Protein 6ZDX (pdb70)

InterPro domains:
  IPR006373 Variant surface antigen Rifin [PF02009] (31-317)
  IPR006373 Variant surface antigen Rifin [TIGR01477] (1-317)

GO terms:
  GO:0020002 host cell plasma membrane (C, IDA)
  GO:0020033 antigenic variation (P, TAS)

Nearest PDB structures (foldseek):
  6zdx-assembly1_B  TM=1.003E+00  e=4.267E-83  Homo sapiens
  6grs-assembly1_B  TM=8.321E-01  e=5.655E-40  Mus musculus
  6grt-assembly2_B  TM=8.088E-01  e=9.990E-40  Mus musculus
  7kfk-assembly2_B  TM=8.954E-01  e=3.368E-30  Homo sapiens
  4lla-assembly3_C  TM=9.455E-01  e=3.281E-27  Homo sapiens

Secondary structure (DSSP, 8-state):
--SHHHHHHHHHHHHHHHHTSTTHHHHHGGGGGGG--HHHHHSTTHHHHHHHHHHHHHTTSGGGTTSHHHHTB-TTS--HHHHHHHHHHHHHHHHHH---/-PPP-EEEEES-SEEETT--EEEEEE-SS--S--EEEESSS--GGGGGS-HHHHTTTEEEESS--TTT-EEEEEE---SSS--PPPPPPEEEEEE-SB---EEEEES-SEEETT--EEEEEE-SS--SEEEEEEE-SSSPPEEEEESTT-GGGTEEEEEE----TTS--EEEEEEE-TTSTTBB-PPPPPEE-EEE------EEEEES-SEE-TT--EEEEEEESS---EEEEEETT-SS-EEE-PPPPSSS-EEEEEEE-S--GGG-EEEEEEEE-SS--SBPPPPPPEEEEESS-SS---EEEESS-SEE-TT-EEEEEEEESS--SEEEEEESS--SPPEEEE-EEETTEEEEEEEEEE--SSS-EEEEEEEEBTTBTTB--PPPPPEEEEE-

Sequence (496 aa):
HMNYETINAFIAKTIEELEGIPGITKLFGAKISQFVTPAVFRKPMSLVETILSEKKKLCLCAANKNELLCRGMNPNVPETLPKKIEVAVNEVLSSVNDTWHLPKPTLWAEPGSVITQGSPVTLRCQGGQETQEYRLYREKKTALWITRIPQELVKKGQFPIPSITWEHAGRYRCYYGSDTAGRSESSDPLELVVTGAYIKPTLSAQPSPVVNSGGNVILQCDSQVAFDGFSLCKEGEDEHPQCLNSQPHARGSSRAIFSVGPVSPSRRWWYRCYAYDSNSPYEWSLPSDLLELLVLGVSKKPSLSVQPGPIVAPEETLTLQCGSDAGYNRFVLYKDGERDFLQLAGAQPQAGLSQANFTLGPVSRSYGGQYRCYGAHNLSSEWSAPSDPLDILIAGQFYDRVSLSVQPGPTVASGENVTLLCQSQGWMQTFLLTKEGAADDPWRLRSTYQSQKYQAEFPMGPVTSAHAGTYRCYGSQSSKPYLLTHPSDPLELVVS

Radius of gyration: 33.23 Å; Cα contacts (8 Å, |Δi|>4): 1158; chains: 2; bounding box: 104×55×71 Å

Solvent-accessible surface area: 26008 Å² total; per-residue (Å²): 167,105,52,174,117,13,40,69,32,0,29,49,83,0,32,117,54,0,72,27,11,8,8,0,66,148,10,6,31,95,122,2,53,130,46,6,53,74,66,15,20,187,157,22,80,34,0,28,107,52,0,23,58,31,27,114,121,25,27,133,70,82,96,25,120,71,42,13,10,35,104,0,43,11,111,144,40,126,83,29,3,41,86,17,0,69,20,3,0,71,63,7,28,63,55,7,88,98,79,284,229,60,89,88,4,80,20,82,13,86,109,15,41,36,14,70,62,40,39,89,2,31,0,47,0,65,4,47,190,137,58,120,80,7,135,9,78,35,50,207,94,112,8,120,15,23,95,176,17,59,129,130,38,31,101,114,0,43,2,39,2,114,57,0,50,54,54,26,11,4,83,0,57,0,48,27,19,53,140,137,36,61,121,2,113,25,0,96,53,16,76,0,6,3,1,4,5,3,43,105,3,78,0,21,9,69,125,27,2,29,10,103,52,55,24,82,9,60,0,31,0,34,14,117,1,56,4,64,0,0,0,12,2,55,46,17,160,135,102,144,64,113,46,120,77,15,118,80,151,17,168,74,54,34,89,0,62,14,73,14,28,104,1,41,36,97,60,84,23,56,10,57,0,16,0,14,22,62,71,23,57,53,7,16,0,58,30,0,74,75,0,38,6,1,5,14,14,150,45,124,100,4,77,20,46,11,98,92,15,34,28,1,30,56,135,72,75,2,27,1,27,1,15,12,80,30,17,1,34,45,0,0,6,9,38,65,75,86,66,85,33,61,80,5,96,24,47,138,51,148,87,22,101,6,96,2,81,65,89,56,33,84,0,45,125,85,39,11,5,40,15,55,0,8,0,1,68,118,176,46,29,76,12,0,30,46,2,92,62,25,54,0,12,0,5,21,20,22,210,30,173,13,61,18,38,20,144,71,13,74,91,14,53,68,46,87,112,1,33,0,39,0,31,5,125,20,119,0,70,19,0,4,9,31,58,105,76,38,123,110,118,32,100,106,48,208,28,68,133,105,75,140,64,52,14,3,102,0,81,34,17,87,4,76,86,81,56,22,20,18,10,63,0,16,0,2,29,65,101,70,70,65,18,0,0,80,52,2,125,73,25,109,3,88,33,107

Foldseek 3Di:
DDDDVLLVLLLVLLLVLQCVPPQCCVQCPPVSSVLGDSVCVVVVLVSLVVVVVVSVVSLVPPVCVVTCLNPVDDPPDPDCSSVSSVVSSVVSCVVSVVVD/DFDAKAWAKVPHQEEEFFAKMKIFIDGPPAFLWKDKAFPPDGQCLQVVDDSVQRRRRIRMDNGDDLSPFGKMWMWTADDVGGIHDIHDIRGRAYEAPADAWAKFWPPHLEEEQQDKIKIKTFAPDFFLKKKKWWDADVDDIDIDIDSDCQPPSGMHIDIGGRHHQPGWTKMWMWGHHPVRVRYTHHIHPIATGQYADAADAWAWAKPPHLEDAAFDKMKIKTWDLCLFQWKWKDFGPDRDIDTFHKDGADNSIIMTMDIDDRDDLVVFTKMWMWTDHPVTSHIHDTHDIRTRAYEAPDPKAKAKDKDVHQEEAFFDKIKIKMWTLDDFQWKWKDFRDDRDDTDIDGWDCPPNIIMDIDIPGTDDVVNWGWMWMWGHHVVSPRYTRHTHPIRTHHYD

Structure (mmCIF, N/CA/C/O backbone):
data_6ZDX
#
_entry.id   6ZDX
#
_cell.length_a   134.507
_cell.length_b   134.507
_cell.length_c   277.468
_cell.angle_alpha   90.000
_cell.angle_beta   90.000
_cell.angle_gamma   120.000
#
_symmetry.space_group_name_H-M   'P 61 2 2'
#
loop_
_entity.id
_entity.type
_entity.pdbx_description
1 polymer Rifin
2 polymer 'Leukocyte immunoglobulin-like receptor subfamily B member 1'
3 branched 2-acetamido-2-deoxy-beta-D-glucopyranose-(1-4)-2-acetamido-2-deoxy-beta-D-glucopyranose
4 non-polymer 2-acetamido-2-deoxy-beta-D-glucopyranose
#
loop_
_atom_site.group_PDB
_atom_site.id
_atom_site.type_symbol
_atom_site.label_atom_id
_atom_site.label_alt_id
_atom_site.label_comp_id
_atom_site.label_asym_id
_atom_site.label_entity_id
_atom_site.label_seq_id
_atom_site.pdbx_PDB_ins_code
_atom_site.Cartn_x
_atom_site.Cartn_y
_atom_site.Cartn_z
_atom_site.occupancy
_atom_site.B_iso_or_equiv
_atom_site.auth_seq_id
_atom_site.auth_comp_id
_atom_site.auth_asym_id
_atom_site.auth_atom_id
_atom_site.pdbx_PDB_model_num
ATOM 1 N N . HIS A 1 19 ? -29.127 -52.108 -19.016 1.00 176.34 163 HIS A N 1
ATOM 2 C CA . HIS A 1 19 ? -29.936 -53.255 -18.593 1.00 175.82 163 HIS A CA 1
ATOM 3 C C . HIS A 1 19 ? -29.046 -54.359 -17.973 1.00 171.47 163 HIS A C 1
ATOM 4 O O . HIS A 1 19 ? -27.897 -54.527 -18.384 1.00 168.32 163 HIS A O 1
ATOM 11 N N . MET A 1 20 ? -29.585 -55.092 -16.978 1.00 164.53 164 MET A N 1
ATOM 12 C CA . MET A 1 20 ? -28.886 -56.151 -16.245 1.00 159.71 164 MET A CA 1
ATOM 13 C C . MET A 1 20 ? -29.086 -57.566 -16.860 1.00 150.62 164 MET A C 1
ATOM 14 O O . MET A 1 20 ? -29.906 -58.365 -16.391 1.00 151.28 164 MET A O 1
ATOM 19 N N . ASN A 1 21 ? -28.299 -57.862 -17.912 1.00 135.41 165 ASN A N 1
ATOM 20 C CA . ASN A 1 21 ? -28.310 -59.142 -18.627 1.00 128.93 165 ASN A CA 1
ATOM 21 C C . ASN A 1 21 ? -26.910 -59.815 -18.671 1.00 119.79 165 ASN A C 1
ATOM 22 O O . ASN A 1 21 ? -25.939 -59.242 -18.178 1.00 119.81 165 ASN A O 1
ATOM 27 N N . TYR A 1 22 ? -26.799 -61.001 -19.284 1.00 105.63 166 TYR A N 1
ATOM 28 C CA . TYR A 1 22 ? -25.554 -61.762 -19.351 1.00 99.55 166 TYR A CA 1
ATOM 29 C C . TYR A 1 22 ? -24.346 -61.041 -19.991 1.00 101.09 166 TYR A C 1
ATOM 30 O O . TYR A 1 22 ? -23.270 -61.109 -19.402 1.00 98.89 166 TYR A O 1
ATOM 39 N N . GLU A 1 23 ? -24.485 -60.437 -21.212 1.00 97.77 167 GLU A N 1
ATOM 40 C CA . GLU A 1 23 ? -23.359 -59.768 -21.895 1.00 96.28 167 GLU A CA 1
ATOM 41 C C . GLU A 1 23 ? -22.874 -58.662 -21.024 1.00 101.19 167 GLU A C 1
ATOM 42 O O . GLU A 1 23 ? -21.664 -58.546 -20.837 1.00 99.61 167 GLU A O 1
ATOM 48 N N . THR A 1 24 ? -23.816 -57.811 -20.525 1.00 99.92 168 THR A N 1
ATOM 49 C CA . THR A 1 24 ? -23.437 -56.611 -19.777 1.00 100.33 168 THR A CA 1
ATOM 50 C C . THR A 1 24 ? -22.908 -56.924 -18.407 1.00 101.74 168 THR A C 1
ATOM 51 O O . THR A 1 24 ? -21.899 -56.324 -18.069 1.00 101.88 168 THR A O 1
ATOM 55 N N . ILE A 1 25 ? -23.508 -57.843 -17.658 1.00 96.12 169 ILE A N 1
ATOM 56 C CA . ILE A 1 25 ? -22.984 -58.183 -16.338 1.00 94.54 169 ILE A CA 1
ATOM 57 C C . ILE A 1 25 ? -21.548 -58.704 -16.456 1.00 95.61 169 ILE A C 1
ATOM 58 O O . ILE A 1 25 ? -20.670 -58.326 -15.681 1.00 95.07 169 ILE A O 1
ATOM 63 N N . ASN A 1 26 ? -21.326 -59.574 -17.438 1.00 88.88 170 ASN A N 1
ATOM 64 C CA . ASN A 1 26 ? -20.035 -60.169 -17.708 1.00 86.20 170 ASN A CA 1
ATOM 65 C C . ASN A 1 26 ? -19.024 -59.200 -18.215 1.00 88.71 170 ASN A C 1
ATOM 66 O O . ASN A 1 26 ? -17.878 -59.238 -17.753 1.00 87.95 170 ASN A O 1
ATOM 71 N N . ALA A 1 27 ? -19.438 -58.329 -19.160 1.00 85.03 171 ALA A N 1
ATOM 72 C CA . ALA A 1 27 ? -18.561 -57.322 -19.737 1.00 84.47 171 ALA A CA 1
ATOM 73 C C . ALA A 1 27 ? -18.157 -56.340 -18.657 1.00 89.81 171 ALA A C 1
ATOM 74 O O . ALA A 1 27 ? -16.986 -55.997 -18.584 1.00 90.16 171 ALA A O 1
ATOM 76 N N . PHE A 1 28 ? -19.097 -55.953 -17.765 1.00 85.96 172 PHE A N 1
ATOM 77 C CA . PHE A 1 28 ? -18.797 -55.054 -16.667 1.00 85.00 172 PHE A CA 1
ATOM 78 C C . PHE A 1 28 ? -17.746 -55.666 -15.768 1.00 86.17 172 PHE A C 1
ATOM 79 O O . PHE A 1 28 ? -16.788 -54.976 -15.441 1.00 84.96 172 PHE A O 1
ATOM 87 N N . ILE A 1 29 ? -17.915 -56.952 -15.364 1.00 82.50 173 ILE A N 1
ATOM 88 C CA . ILE A 1 29 ? -16.985 -57.615 -14.433 1.00 80.90 173 ILE A CA 1
ATOM 89 C C . ILE A 1 29 ? -15.552 -57.708 -14.975 1.00 84.13 173 ILE A C 1
ATOM 90 O O . ILE A 1 29 ? -14.639 -57.311 -14.254 1.00 84.79 173 ILE A O 1
ATOM 95 N N . ALA A 1 30 ? -15.347 -58.195 -16.218 1.00 79.47 174 ALA A N 1
ATOM 96 C CA . ALA A 1 30 ? -14.004 -58.324 -16.800 1.00 78.50 174 ALA A CA 1
ATOM 97 C C . ALA A 1 30 ? -13.333 -56.972 -17.029 1.00 84.47 174 ALA A C 1
ATOM 98 O O . ALA A 1 30 ? -12.189 -56.779 -16.618 1.00 84.95 174 ALA A O 1
ATOM 100 N N . LYS A 1 31 ? -14.062 -56.029 -17.654 1.00 80.69 175 LYS A N 1
ATOM 101 C CA . LYS A 1 31 ? -13.571 -54.697 -17.924 1.00 79.83 175 LYS A CA 1
ATOM 102 C C . LYS A 1 31 ? -13.194 -54.017 -16.631 1.00 84.93 175 LYS A C 1
ATOM 103 O O . LYS A 1 31 ? -12.146 -53.379 -16.613 1.00 87.09 175 LYS A O 1
ATOM 109 N N . THR A 1 32 ? -13.972 -54.205 -15.530 1.00 80.15 176 THR A N 1
ATOM 110 C CA . THR A 1 32 ? -13.617 -53.607 -14.233 1.00 80.26 176 THR A CA 1
ATOM 111 C C . THR A 1 32 ? -12.322 -54.204 -13.682 1.00 84.95 176 THR A C 1
ATOM 112 O O . THR A 1 32 ? -11.440 -53.442 -13.289 1.00 85.30 176 THR A O 1
ATOM 116 N N . ILE A 1 33 ? -12.193 -55.558 -13.685 1.00 80.22 177 ILE A N 1
ATOM 117 C CA . ILE A 1 33 ? -10.987 -56.250 -13.229 1.00 78.28 177 ILE A CA 1
ATOM 118 C C . ILE A 1 33 ? -9.784 -55.751 -14.054 1.00 83.34 177 ILE A C 1
ATOM 119 O O . ILE A 1 33 ? -8.735 -55.408 -13.503 1.00 83.82 177 ILE A O 1
ATOM 124 N N . GLU A 1 34 ? -9.964 -55.678 -15.370 1.00 79.72 178 GLU A N 1
ATOM 125 C CA . GLU A 1 34 ? -8.926 -55.229 -16.282 1.00 79.77 178 GLU A CA 1
ATOM 126 C C . GLU A 1 34 ? -8.483 -53.800 -15.967 1.00 84.43 178 GLU A C 1
ATOM 127 O O . GLU A 1 34 ? -7.285 -53.514 -15.953 1.00 83.21 178 GLU A O 1
ATOM 133 N N . GLU A 1 35 ? -9.462 -52.947 -15.636 1.00 82.35 179 GLU A N 1
ATOM 134 C CA . GLU A 1 35 ? -9.267 -51.550 -15.305 1.00 83.30 179 GLU A CA 1
ATOM 135 C C . GLU A 1 35 ? -8.546 -51.405 -13.966 1.00 89.46 179 GLU A C 1
ATOM 136 O O . GLU A 1 35 ? -7.624 -50.589 -13.856 1.00 91.29 179 GLU A O 1
ATOM 142 N N . LEU A 1 36 ? -8.920 -52.236 -12.976 1.00 84.73 180 LEU A N 1
ATOM 143 C CA . LEU A 1 36 ? -8.284 -52.260 -11.659 1.00 83.03 180 LEU A CA 1
ATOM 144 C C . LEU A 1 36 ? -6.841 -52.721 -11.793 1.00 87.26 180 LEU A C 1
ATOM 145 O O . LEU A 1 36 ? -5.973 -52.065 -11.234 1.00 87.05 180 LEU A O 1
ATOM 150 N N . GLU A 1 37 ? -6.571 -53.806 -12.585 1.00 83.53 181 GLU A N 1
ATOM 151 C CA . GLU A 1 37 ? -5.206 -54.314 -12.832 1.00 82.81 181 GLU A CA 1
ATOM 152 C C . GLU A 1 37 ? -4.380 -53.278 -13.626 1.00 90.62 181 GLU A C 1
ATOM 153 O O . GLU A 1 37 ? -3.151 -53.366 -13.672 1.00 93.85 181 GLU A O 1
ATOM 159 N N . GLY A 1 38 ? -5.066 -52.292 -14.200 1.00 85.24 182 GLY A N 1
ATOM 160 C CA . GLY A 1 38 ? -4.457 -51.210 -14.952 1.00 85.31 182 GLY A CA 1
ATOM 161 C C . GLY A 1 38 ? -3.996 -50.046 -14.101 1.00 89.71 182 GLY A C 1
ATOM 162 O O . GLY A 1 38 ? -3.220 -49.215 -14.584 1.00 91.43 182 GLY A O 1
ATOM 163 N N . ILE A 1 39 ? -4.501 -49.950 -12.842 1.00 84.09 183 ILE A N 1
ATOM 164 C CA . ILE A 1 39 ? -4.145 -48.904 -11.862 1.00 82.18 183 ILE A CA 1
ATOM 165 C C . ILE A 1 39 ? -2.766 -49.265 -11.309 1.00 87.85 183 ILE A C 1
ATOM 166 O O . ILE A 1 39 ? -2.608 -50.325 -10.686 1.00 88.22 183 ILE A O 1
ATOM 171 N N . PRO A 1 40 ? -1.743 -48.423 -11.552 1.00 86.09 184 PRO A N 1
ATOM 172 C CA . PRO A 1 40 ? -0.391 -48.751 -11.063 1.00 86.24 184 PRO A CA 1
ATOM 173 C C . PRO A 1 40 ? -0.371 -49.088 -9.586 1.00 90.30 184 PRO A C 1
ATOM 174 O O . PRO A 1 40 ? -0.946 -48.335 -8.783 1.00 89.64 184 PRO A O 1
ATOM 178 N N . GLY A 1 41 ? 0.221 -50.253 -9.278 1.00 87.49 185 GLY A N 1
ATOM 179 C CA . GLY A 1 41 ? 0.370 -50.770 -7.925 1.00 87.77 185 GLY A CA 1
ATOM 180 C C . GLY A 1 41 ? -0.479 -51.963 -7.525 1.00 92.20 185 GLY A C 1
ATOM 181 O O . GLY A 1 41 ? 0.006 -52.825 -6.787 1.00 93.49 185 GLY A O 1
ATOM 182 N N . ILE A 1 42 ? -1.770 -51.987 -7.951 1.00 87.45 186 ILE A N 1
ATOM 183 C CA . ILE A 1 42 ? -2.782 -53.022 -7.676 1.00 86.39 186 ILE A CA 1
ATOM 184 C C . ILE A 1 42 ? -2.271 -54.452 -7.919 1.00 92.04 186 ILE A C 1
ATOM 185 O O . ILE A 1 42 ? -2.221 -55.204 -6.964 1.00 93.99 186 ILE A O 1
ATOM 190 N N . THR A 1 43 ? -1.859 -54.814 -9.140 1.00 88.53 187 THR A N 1
ATOM 191 C CA . THR A 1 43 ? -1.341 -56.155 -9.442 1.00 89.74 187 THR A CA 1
ATOM 192 C C . THR A 1 43 ? -0.206 -56.621 -8.493 1.00 96.53 187 THR A C 1
ATOM 193 O O . THR A 1 43 ? -0.193 -57.791 -8.099 1.00 97.43 187 THR A O 1
ATOM 197 N N . LYS A 1 44 ? 0.752 -55.735 -8.157 1.00 93.71 188 LYS A N 1
ATOM 198 C CA . LYS A 1 44 ? 1.827 -56.155 -7.264 1.00 95.29 188 LYS A CA 1
ATOM 199 C C . LYS A 1 44 ? 1.321 -56.405 -5.843 1.00 101.97 188 LYS A C 1
ATOM 200 O O . LYS A 1 44 ? 1.615 -57.463 -5.282 1.00 104.05 188 LYS A O 1
ATOM 206 N N . LEU A 1 45 ? 0.493 -55.490 -5.308 1.00 97.69 189 LEU A N 1
ATOM 207 C CA . LEU A 1 45 ? -0.071 -55.581 -3.963 1.00 99.01 189 LEU A CA 1
ATOM 208 C C . LEU A 1 45 ? -1.148 -56.636 -3.805 1.00 108.17 189 LEU A C 1
ATOM 209 O O . LEU A 1 45 ? -1.072 -57.426 -2.862 1.00 112.78 189 LEU A O 1
ATOM 214 N N . PHE A 1 46 ? -2.188 -56.603 -4.673 1.00 102.30 190 PHE A N 1
ATOM 215 C CA . PHE A 1 46 ? -3.368 -57.475 -4.611 1.00 101.61 190 PHE A CA 1
ATOM 216 C C . PHE A 1 46 ? -3.200 -58.841 -5.222 1.00 103.00 190 PHE A C 1
ATOM 217 O O . PHE A 1 46 ? -3.924 -59.750 -4.852 1.00 105.77 190 PHE A O 1
ATOM 225 N N . GLY A 1 47 ? -2.296 -58.990 -6.159 1.00 95.83 191 GLY A N 1
ATOM 226 C CA . GLY A 1 47 ? -2.106 -60.265 -6.826 1.00 95.87 191 GLY A CA 1
ATOM 227 C C . GLY A 1 47 ? -3.351 -60.759 -7.538 1.00 99.07 191 GLY A C 1
ATOM 228 O O . GLY A 1 47 ? -4.159 -59.973 -8.049 1.00 96.75 191 GLY A O 1
ATOM 229 N N . ALA A 1 48 ? -3.519 -62.077 -7.528 1.00 97.63 192 ALA A N 1
ATOM 230 C CA . ALA A 1 48 ? -4.609 -62.813 -8.155 1.00 97.11 192 ALA A CA 1
ATOM 231 C C . ALA A 1 48 ? -5.926 -62.605 -7.446 1.00 102.93 192 ALA A C 1
ATOM 232 O O . ALA A 1 48 ? -6.970 -62.895 -8.030 1.00 104.20 192 ALA A O 1
ATOM 234 N N . LYS A 1 49 ? -5.887 -62.120 -6.185 1.00 99.70 193 LYS A N 1
ATOM 235 C CA . LYS A 1 49 ? -7.066 -61.889 -5.347 1.00 99.45 193 LYS A CA 1
ATOM 236 C C . LYS A 1 49 ? -7.927 -60.738 -5.842 1.00 100.31 193 LYS A C 1
ATOM 237 O O . LYS A 1 49 ? -9.045 -60.606 -5.365 1.00 102.33 193 LYS A O 1
ATOM 243 N N . ILE A 1 50 ? -7.429 -59.894 -6.762 1.00 92.68 194 ILE A N 1
ATOM 244 C CA . ILE A 1 50 ? -8.185 -58.730 -7.246 1.00 90.24 194 ILE A CA 1
ATOM 245 C C . ILE A 1 50 ? -9.554 -59.151 -7.856 1.00 95.37 194 ILE A C 1
ATOM 246 O O . ILE A 1 50 ? -10.571 -58.564 -7.481 1.00 95.90 194 ILE A O 1
ATOM 251 N N . SER A 1 51 ? -9.589 -60.226 -8.681 1.00 91.79 195 SER A N 1
ATOM 252 C CA . SER A 1 51 ? -10.785 -60.807 -9.299 1.00 91.00 195 SER A CA 1
ATOM 253 C C . SER A 1 51 ? -11.904 -60.947 -8.286 1.00 100.51 195 SER A C 1
ATOM 254 O O . SER A 1 51 ? -13.052 -60.692 -8.635 1.00 103.52 195 SER A O 1
ATOM 257 N N . GLN A 1 52 ? -11.585 -61.350 -7.031 1.00 97.49 196 GLN A N 1
ATOM 258 C CA . GLN A 1 52 ? -12.561 -61.568 -5.949 1.00 99.14 196 GLN A CA 1
ATOM 259 C C . GLN A 1 52 ? -13.349 -60.313 -5.507 1.00 105.94 196 GLN A C 1
ATOM 260 O O . GLN A 1 52 ? -14.385 -60.432 -4.843 1.00 108.91 196 GLN A O 1
ATOM 266 N N . PHE A 1 53 ? -12.850 -59.125 -5.846 1.00 101.00 197 PHE A N 1
ATOM 267 C CA . PHE A 1 53 ? -13.487 -57.877 -5.465 1.00 101.95 197 PHE A CA 1
ATOM 268 C C . PHE A 1 53 ? -14.563 -57.457 -6.447 1.00 105.62 197 PHE A C 1
ATOM 269 O O . PHE A 1 53 ? -15.395 -56.630 -6.102 1.00 107.75 197 PHE A O 1
ATOM 277 N N . VAL A 1 54 ? -14.553 -58.010 -7.665 1.00 99.82 198 VAL A N 1
ATOM 278 C CA . VAL A 1 54 ? -15.540 -57.683 -8.699 1.00 99.03 198 VAL A CA 1
ATOM 279 C C . VAL A 1 54 ? -16.495 -58.883 -8.903 1.00 105.03 198 VAL A C 1
ATOM 280 O O . VAL A 1 54 ? -16.048 -59.995 -9.219 1.00 103.69 198 VAL A O 1
ATOM 284 N N . THR A 1 55 ? -17.801 -58.665 -8.648 1.00 103.75 199 THR A N 1
ATOM 285 C CA . THR A 1 55 ? -18.850 -59.694 -8.742 1.00 104.33 199 THR A CA 1
ATOM 286 C C . THR A 1 55 ? -20.154 -59.094 -9.283 1.00 111.22 199 THR A C 1
ATOM 287 O O . THR A 1 55 ? -20.266 -57.873 -9.276 1.00 111.94 199 THR A O 1
ATOM 291 N N . PRO A 1 56 ? -21.193 -59.891 -9.670 1.00 109.43 200 PRO A N 1
ATOM 292 C CA . PRO A 1 56 ? -22.457 -59.281 -10.122 1.00 111.72 200 PRO A CA 1
ATOM 293 C C . PRO A 1 56 ? -23.044 -58.346 -9.072 1.00 124.24 200 PRO A C 1
ATOM 294 O O . PRO A 1 56 ? -23.726 -57.385 -9.430 1.00 126.37 200 PRO A O 1
ATOM 298 N N . ALA A 1 57 ? -22.728 -58.596 -7.779 1.00 125.26 201 ALA A N 1
ATOM 299 C CA . ALA A 1 57 ? -23.138 -57.778 -6.630 1.00 129.97 201 ALA A CA 1
ATOM 300 C C . ALA A 1 57 ? -22.639 -56.324 -6.762 1.00 135.70 201 ALA A C 1
ATOM 301 O O . ALA A 1 57 ? -23.384 -55.399 -6.439 1.00 140.27 201 ALA A O 1
ATOM 303 N N . VAL A 1 58 ? -21.390 -56.136 -7.245 1.00 128.01 202 VAL A N 1
ATOM 304 C CA . VAL A 1 58 ? -20.748 -54.842 -7.466 1.00 127.31 202 VAL A CA 1
ATOM 305 C C . VAL A 1 58 ? -21.476 -54.080 -8.560 1.00 134.53 202 VAL A C 1
ATOM 306 O O . VAL A 1 58 ? -21.520 -52.870 -8.500 1.00 136.36 202 VAL A O 1
ATOM 310 N N . PHE A 1 59 ? -22.078 -54.767 -9.535 1.00 131.83 203 PHE A N 1
ATOM 311 C CA . PHE A 1 59 ? -22.822 -54.098 -10.603 1.00 132.72 203 PHE A CA 1
ATOM 312 C C . PHE A 1 59 ? -23.992 -53.288 -10.01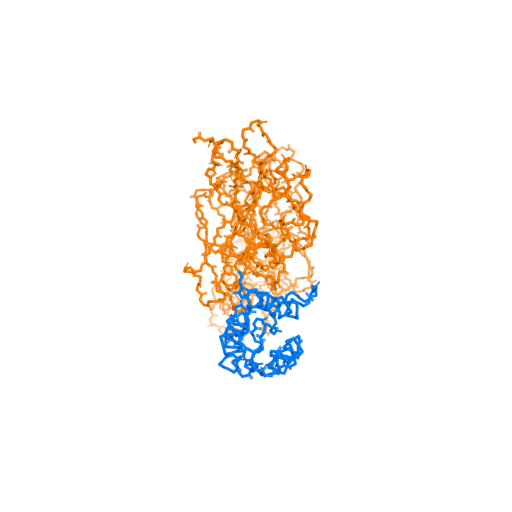8 1.00 142.32 203 PHE A C 1
ATOM 313 O O . PHE A 1 59 ? -24.228 -52.145 -10.431 1.00 142.62 203 PHE A O 1
ATOM 321 N N . ARG A 1 60 ? -24.661 -53.869 -8.997 1.00 142.70 204 ARG A N 1
ATOM 322 C CA . ARG A 1 60 ? -25.765 -53.272 -8.250 1.00 148.33 204 ARG A CA 1
ATOM 323 C C . ARG A 1 60 ? -25.329 -52.047 -7.419 1.00 155.47 204 ARG A C 1
ATOM 324 O O . ARG A 1 60 ? -26.134 -51.127 -7.271 1.00 160.99 204 ARG A O 1
ATOM 332 N N . LYS A 1 61 ? -24.093 -52.041 -6.849 1.00 147.97 205 LYS A N 1
ATOM 333 C CA . LYS A 1 61 ? -23.524 -50.927 -6.058 1.00 148.87 205 LYS A CA 1
ATOM 334 C C . LYS A 1 61 ? -22.055 -50.685 -6.512 1.00 146.41 205 LYS A C 1
ATOM 335 O O . LYS A 1 61 ? -21.131 -51.010 -5.776 1.00 144.00 205 LYS A O 1
ATOM 341 N N . PRO A 1 62 ? -21.811 -50.163 -7.741 1.00 140.07 206 PRO A N 1
ATOM 342 C CA . PRO A 1 62 ? -20.427 -50.079 -8.239 1.00 135.09 206 PRO A CA 1
ATOM 343 C C . PRO A 1 62 ? -19.477 -49.169 -7.487 1.00 138.48 206 PRO A C 1
ATOM 344 O O . PRO A 1 62 ? -18.320 -49.556 -7.332 1.00 135.53 206 PRO A O 1
ATOM 348 N N . MET A 1 63 ? -19.921 -48.018 -6.982 1.00 138.58 207 MET A N 1
ATOM 349 C CA . MET A 1 63 ? -18.977 -47.157 -6.265 1.00 139.26 207 MET A CA 1
ATOM 350 C C . MET A 1 63 ? -18.568 -47.726 -4.871 1.00 142.82 207 MET A C 1
ATOM 351 O O . MET A 1 63 ? -17.748 -47.121 -4.165 1.00 142.99 207 MET A O 1
ATOM 356 N N . SER A 1 64 ? -19.064 -48.937 -4.534 1.00 138.47 208 SER A N 1
ATOM 357 C CA . SER A 1 64 ? -18.717 -49.660 -3.307 1.00 138.68 208 SER A CA 1
ATOM 358 C C . SER A 1 64 ? -17.266 -50.164 -3.404 1.00 137.61 208 SER A C 1
ATOM 359 O O . SER A 1 64 ? -16.616 -50.334 -2.370 1.00 139.40 208 SER A O 1
ATOM 362 N N . LEU A 1 65 ? -16.783 -50.418 -4.654 1.00 126.89 209 LEU A N 1
ATOM 363 C CA . LEU A 1 65 ? -15.434 -50.877 -4.997 1.00 121.93 209 LEU A CA 1
ATOM 364 C C . LEU A 1 65 ? -14.338 -49.941 -4.470 1.00 125.91 209 LEU A C 1
ATOM 365 O O . LEU A 1 65 ? -13.243 -50.395 -4.117 1.00 122.89 209 LEU A O 1
ATOM 370 N N . VAL A 1 66 ? -14.642 -48.626 -4.468 1.00 124.99 210 VAL A N 1
ATOM 371 C CA . VAL A 1 66 ? -13.777 -47.558 -4.010 1.00 125.48 210 VAL A CA 1
ATOM 372 C C . VAL A 1 66 ? -13.397 -47.819 -2.550 1.00 137.24 210 VAL A C 1
ATOM 373 O O . VAL A 1 66 ? -12.207 -47.845 -2.241 1.00 136.09 210 VAL A O 1
ATOM 377 N N . GLU A 1 67 ? -14.388 -48.074 -1.668 1.00 141.04 211 GLU A N 1
ATOM 378 C CA . GLU A 1 67 ? -14.096 -48.310 -0.248 1.00 144.85 211 GLU A CA 1
ATOM 379 C C . GLU A 1 67 ? -13.607 -49.744 0.049 1.00 146.06 211 GLU A C 1
ATOM 380 O O . GLU A 1 67 ? -12.809 -49.924 0.971 1.00 147.17 211 GLU A O 1
ATOM 386 N N . THR A 1 68 ? -14.040 -50.743 -0.735 1.00 139.12 212 THR A N 1
ATOM 387 C CA . THR A 1 68 ? -13.633 -52.122 -0.461 1.00 137.54 212 THR A CA 1
ATOM 388 C C . THR A 1 68 ? -12.168 -52.371 -0.862 1.00 138.51 212 THR A C 1
ATOM 389 O O . THR A 1 68 ? -11.465 -53.034 -0.093 1.00 139.47 212 THR A O 1
ATOM 393 N N . ILE A 1 69 ? -11.690 -51.799 -2.003 1.00 131.04 213 ILE A N 1
ATOM 394 C CA . ILE A 1 69 ? -10.290 -51.942 -2.436 1.00 127.30 213 ILE A CA 1
ATOM 395 C C . ILE A 1 69 ? -9.370 -51.107 -1.525 1.00 134.62 213 ILE A C 1
ATOM 396 O O . ILE A 1 69 ? -8.288 -51.588 -1.152 1.00 134.17 213 ILE A O 1
ATOM 401 N N . LEU A 1 70 ? -9.816 -49.888 -1.132 1.00 133.41 214 LEU A N 1
ATOM 402 C CA . LEU A 1 70 ? -9.036 -49.011 -0.266 1.00 134.74 214 LEU A CA 1
ATOM 403 C C . LEU A 1 70 ? -8.779 -49.616 1.111 1.00 142.60 214 LEU A C 1
ATOM 404 O O . LEU A 1 70 ? -7.633 -49.623 1.558 1.00 141.54 214 LEU A O 1
ATOM 409 N N . SER A 1 71 ? -9.818 -50.179 1.758 1.00 143.80 215 SER A N 1
ATOM 410 C CA . SER A 1 71 ? -9.657 -50.812 3.069 1.00 147.49 215 SER A CA 1
ATOM 411 C C . SER A 1 71 ? -8.772 -52.073 2.993 1.00 149.97 215 SER A C 1
ATOM 412 O O . SER A 1 71 ? -8.063 -52.362 3.954 1.00 152.83 215 SER A O 1
ATOM 415 N N . GLU A 1 72 ? -8.755 -52.774 1.834 1.00 141.91 216 GLU A N 1
ATOM 416 C CA . GLU A 1 72 ? -7.899 -53.951 1.644 1.00 139.65 216 GLU A CA 1
ATOM 417 C C . GLU A 1 72 ? -6.440 -53.530 1.432 1.00 140.49 216 GLU A C 1
ATOM 418 O O . GLU A 1 72 ? -5.546 -54.140 2.031 1.00 141.18 216 GLU A O 1
ATOM 424 N N . LYS A 1 73 ? -6.206 -52.478 0.600 1.00 132.61 217 LYS A N 1
ATOM 425 C CA . LYS A 1 73 ? -4.885 -51.904 0.334 1.00 129.12 217 LYS A CA 1
ATOM 426 C C . LYS A 1 73 ? -4.263 -51.429 1.665 1.00 137.22 217 LYS A C 1
ATOM 427 O O . LYS A 1 73 ? -3.118 -51.780 1.959 1.00 137.52 217 LYS A O 1
ATOM 433 N N . LYS A 1 74 ? -5.036 -50.670 2.477 1.00 136.79 218 LYS A N 1
ATOM 434 C CA . LYS A 1 74 ? -4.593 -50.164 3.776 1.00 140.16 218 LYS A CA 1
ATOM 435 C C . LYS A 1 74 ? -4.124 -51.324 4.658 1.00 147.57 218 LYS A C 1
ATOM 436 O O . LYS A 1 74 ? -3.043 -51.246 5.249 1.00 148.76 218 LYS A O 1
ATOM 442 N N . LYS A 1 75 ? -4.907 -52.421 4.681 1.00 145.12 219 LYS A N 1
ATOM 443 C CA . LYS A 1 75 ? -4.627 -53.641 5.443 1.00 147.10 219 LYS A CA 1
ATOM 444 C C . LYS A 1 75 ? -3.366 -54.340 4.896 1.00 146.53 219 LYS A C 1
ATOM 445 O O . LYS A 1 75 ? -2.485 -54.690 5.683 1.00 147.62 219 LYS A O 1
ATOM 451 N N . LEU A 1 76 ? -3.272 -54.498 3.550 1.00 137.77 220 LEU A N 1
ATOM 452 C CA . LEU A 1 76 ? -2.149 -55.132 2.846 1.00 134.82 220 LEU A CA 1
ATOM 453 C C . LEU A 1 76 ? -0.814 -54.403 3.057 1.00 139.24 220 LEU A C 1
ATOM 454 O O . LEU A 1 76 ? 0.239 -55.043 3.131 1.00 139.53 220 LEU A O 1
ATOM 459 N N . CYS A 1 77 ? -0.867 -53.071 3.199 1.00 135.62 221 CYS A N 1
ATOM 460 C CA . CYS A 1 77 ? 0.321 -52.256 3.426 1.00 135.51 221 CYS A CA 1
ATOM 461 C C . CYS A 1 77 ? 0.934 -52.435 4.816 1.00 146.50 221 CYS A C 1
ATOM 462 O O . CYS A 1 77 ? 2.058 -51.982 5.037 1.00 146.08 221 CYS A O 1
ATOM 465 N N . LEU A 1 78 ? 0.221 -53.115 5.734 1.00 149.79 222 LEU A N 1
ATOM 466 C CA . LEU A 1 78 ? 0.731 -53.397 7.085 1.00 155.40 222 LEU A CA 1
ATOM 467 C C . LEU A 1 78 ? 1.645 -54.611 7.052 1.00 162.71 222 LEU A C 1
ATOM 468 O O . LEU A 1 78 ? 2.583 -54.668 7.840 1.00 163.95 222 LEU A O 1
ATOM 473 N N . CYS A 1 79 ? 1.384 -55.566 6.126 1.00 160.85 223 CYS A N 1
ATOM 474 C CA . CYS A 1 79 ? 2.170 -56.789 5.947 1.00 162.84 223 CYS A CA 1
ATOM 475 C C . CYS A 1 79 ? 3.604 -56.453 5.600 1.00 166.02 223 CYS A C 1
ATOM 476 O O . CYS A 1 79 ? 3.848 -55.734 4.624 1.00 163.58 223 CYS A O 1
ATOM 479 N N . ALA A 1 80 ? 4.548 -56.919 6.446 1.00 164.11 224 ALA A N 1
ATOM 480 C CA . ALA A 1 80 ? 5.991 -56.671 6.338 1.00 162.80 224 ALA A CA 1
ATOM 481 C C . ALA A 1 80 ? 6.555 -56.784 4.918 1.00 160.78 224 ALA A C 1
ATOM 482 O O . ALA A 1 80 ? 7.385 -55.952 4.532 1.00 159.37 224 ALA A O 1
ATOM 484 N N . ALA A 1 81 ? 6.087 -57.795 4.149 1.00 153.39 225 ALA A N 1
ATOM 485 C CA . ALA A 1 81 ? 6.510 -58.089 2.784 1.00 149.61 225 ALA A CA 1
ATOM 486 C C . ALA A 1 81 ? 6.158 -56.992 1.765 1.00 148.24 225 ALA A C 1
ATOM 487 O O . ALA A 1 81 ? 6.875 -56.838 0.772 1.00 146.56 225 ALA A O 1
ATOM 489 N N . ASN A 1 82 ? 5.081 -56.224 2.031 1.00 142.02 226 ASN A N 1
ATOM 490 C CA . ASN A 1 82 ? 4.549 -55.161 1.166 1.00 137.52 226 ASN A CA 1
ATOM 491 C C . ASN A 1 82 ? 5.016 -53.726 1.498 1.00 138.89 226 ASN A C 1
ATOM 492 O O . ASN A 1 82 ? 4.544 -52.767 0.901 1.00 136.11 226 ASN A O 1
ATOM 497 N N . LYS A 1 83 ? 5.942 -53.580 2.420 1.00 137.19 227 LYS A N 1
ATOM 498 C CA . LYS A 1 83 ? 6.392 -52.270 2.875 1.00 136.64 227 LYS A CA 1
ATOM 499 C C . LYS A 1 83 ? 7.255 -51.516 1.851 1.00 138.04 227 LYS A C 1
ATOM 500 O O . LYS A 1 83 ? 7.455 -50.313 2.007 1.00 137.55 227 LYS A O 1
ATOM 506 N N . ASN A 1 84 ? 7.735 -52.202 0.800 1.00 132.42 228 ASN A N 1
ATOM 507 C CA . ASN A 1 84 ? 8.540 -51.560 -0.246 1.00 129.61 228 ASN A CA 1
ATOM 508 C C . ASN A 1 84 ? 7.751 -51.539 -1.588 1.00 127.34 228 ASN A C 1
ATOM 509 O O . ASN A 1 84 ? 8.311 -51.314 -2.674 1.00 127.25 228 ASN A O 1
ATOM 514 N N . GLU A 1 85 ? 6.423 -51.742 -1.484 1.00 118.38 229 GLU A N 1
ATOM 515 C CA . GLU A 1 85 ? 5.503 -51.736 -2.619 1.00 113.57 229 GLU A CA 1
ATOM 516 C C . GLU A 1 85 ? 5.019 -50.322 -2.898 1.00 113.40 229 GLU A C 1
ATOM 517 O O . GLU A 1 85 ? 4.866 -49.539 -1.962 1.00 114.43 229 GLU A O 1
ATOM 523 N N . LEU A 1 86 ? 4.831 -49.984 -4.187 1.00 106.07 230 LEU A N 1
ATOM 524 C CA . LEU A 1 86 ? 4.443 -48.667 -4.700 1.00 103.46 230 LEU A CA 1
ATOM 525 C C . LEU A 1 86 ? 3.291 -48.016 -3.979 1.00 107.37 230 LEU A C 1
ATOM 526 O O . LEU A 1 86 ? 3.465 -46.921 -3.457 1.00 107.66 230 LEU A O 1
ATOM 531 N N . LEU A 1 87 ? 2.118 -48.668 -3.950 1.00 103.75 231 LEU A N 1
ATOM 532 C CA . LEU A 1 87 ? 0.938 -48.106 -3.311 1.00 104.93 231 LEU A CA 1
ATOM 533 C C . LEU A 1 87 ? 1.131 -47.854 -1.817 1.00 116.08 231 LEU A C 1
ATOM 534 O O . LEU A 1 87 ? 0.425 -47.022 -1.221 1.00 117.27 231 LEU A O 1
ATOM 539 N N . CYS A 1 88 ? 2.116 -48.540 -1.227 1.00 117.03 232 CYS A N 1
ATOM 540 C CA . CYS A 1 88 ? 2.400 -48.431 0.191 1.00 121.27 232 CYS A CA 1
ATOM 541 C C . CYS A 1 88 ? 3.341 -47.303 0.540 1.00 123.73 232 CYS A C 1
ATOM 542 O O . CYS A 1 88 ? 3.067 -46.638 1.529 1.00 126.06 232 CYS A O 1
ATOM 545 N N . ARG A 1 89 ? 4.421 -47.056 -0.229 1.00 117.15 233 ARG A N 1
ATOM 546 C CA . ARG A 1 89 ? 5.331 -45.962 0.140 1.00 116.60 233 ARG A CA 1
ATOM 547 C C . ARG A 1 89 ? 5.985 -45.219 -1.040 1.00 113.82 233 ARG A C 1
ATOM 548 O O . ARG A 1 89 ? 6.875 -44.375 -0.844 1.00 112.82 233 ARG A O 1
ATOM 556 N N . GLY A 1 90 ? 5.516 -45.516 -2.238 1.00 104.85 234 GLY A N 1
ATOM 557 C CA . GLY A 1 90 ? 6.031 -44.889 -3.442 1.00 100.96 234 GLY A CA 1
ATOM 558 C C . GLY A 1 90 ? 5.271 -43.648 -3.825 1.00 98.52 234 GLY A C 1
ATOM 559 O O . GLY A 1 90 ? 5.774 -42.854 -4.616 1.00 95.66 234 GLY A O 1
ATOM 560 N N . MET A 1 91 ? 4.069 -43.459 -3.270 1.00 95.03 235 MET A N 1
ATOM 561 C CA . MET A 1 91 ? 3.252 -42.299 -3.616 1.00 95.74 235 MET A CA 1
ATOM 562 C C . MET A 1 91 ? 3.781 -40.997 -3.020 1.00 107.55 235 MET A C 1
ATOM 563 O O . MET A 1 91 ? 4.395 -41.008 -1.937 1.00 109.14 235 MET A O 1
ATOM 568 N N . ASN A 1 92 ? 3.586 -39.867 -3.743 1.00 107.08 236 ASN A N 1
ATOM 569 C CA . ASN A 1 92 ? 3.993 -38.548 -3.241 1.00 108.96 236 ASN A CA 1
ATOM 570 C C . ASN A 1 92 ? 3.045 -38.226 -2.055 1.00 118.35 236 ASN A C 1
ATOM 571 O O . ASN A 1 92 ? 1.829 -38.161 -2.262 1.00 118.85 236 ASN A O 1
ATOM 576 N N . PRO A 1 93 ? 3.557 -38.149 -0.799 1.00 119.33 237 PRO A N 1
ATOM 577 C CA . PRO A 1 93 ? 2.660 -37.922 0.352 1.00 122.93 237 PRO A CA 1
ATOM 578 C C . PRO A 1 93 ? 1.905 -36.591 0.343 1.00 131.15 237 PRO A C 1
ATOM 579 O O . PRO A 1 93 ? 0.714 -36.563 0.686 1.00 133.75 237 PRO A O 1
ATOM 583 N N . ASN A 1 94 ? 2.588 -35.508 -0.097 1.00 126.91 238 ASN A N 1
ATOM 584 C CA . ASN A 1 94 ? 2.131 -34.114 -0.140 1.00 128.73 238 ASN A CA 1
ATOM 585 C C . ASN A 1 94 ? 1.074 -33.780 -1.221 1.00 132.06 238 ASN A C 1
ATOM 586 O O . ASN A 1 94 ? 0.841 -32.607 -1.503 1.00 133.61 238 ASN A O 1
ATOM 591 N N . VAL A 1 95 ? 0.426 -34.787 -1.804 1.00 127.34 239 VAL A N 1
ATOM 592 C CA . VAL A 1 95 ? -0.650 -34.630 -2.796 1.00 126.63 239 VAL A CA 1
ATOM 593 C C . VAL A 1 95 ? -1.783 -35.576 -2.427 1.00 135.46 239 VAL A C 1
ATOM 594 O O . VAL A 1 95 ? -1.529 -36.682 -1.927 1.00 133.88 239 VAL A O 1
ATOM 598 N N . PRO A 1 96 ? -3.041 -35.153 -2.625 1.00 137.37 240 PRO A N 1
ATOM 599 C CA . PRO A 1 96 ? -4.164 -36.048 -2.284 1.00 138.68 240 PRO A CA 1
ATOM 600 C C . PRO A 1 96 ? -4.109 -37.352 -3.095 1.00 135.44 240 PRO A C 1
ATOM 601 O O . PRO A 1 96 ? -3.794 -37.323 -4.293 1.00 131.03 240 PRO A O 1
ATOM 605 N N . GLU A 1 97 ? -4.362 -38.484 -2.397 1.00 130.51 241 GLU A N 1
ATOM 606 C CA . GLU A 1 97 ? -4.360 -39.880 -2.860 1.00 126.71 241 GLU A CA 1
ATOM 607 C C . GLU A 1 97 ? -5.138 -40.138 -4.161 1.00 126.57 241 GLU A C 1
ATOM 608 O O . GLU A 1 97 ? -6.356 -39.964 -4.187 1.00 127.73 241 GLU A O 1
ATOM 614 N N . THR A 1 98 ? -4.432 -40.575 -5.229 1.00 118.79 242 THR A N 1
ATOM 615 C CA . THR A 1 98 ? -5.047 -40.864 -6.538 1.00 116.92 242 THR A CA 1
ATOM 616 C C . THR A 1 98 ? -5.962 -42.110 -6.521 1.00 118.39 242 THR A C 1
ATOM 617 O O . THR A 1 98 ? -7.002 -42.101 -7.195 1.00 118.04 242 THR A O 1
ATOM 621 N N . LEU A 1 99 ? -5.544 -43.190 -5.795 1.00 111.69 243 LEU A N 1
ATOM 622 C CA . LEU A 1 99 ? -6.239 -44.480 -5.735 1.00 109.52 243 LEU A CA 1
ATOM 623 C C . LEU A 1 99 ? -7.770 -44.361 -5.654 1.00 116.72 243 LEU A C 1
ATOM 624 O O . LEU A 1 99 ? -8.418 -44.881 -6.567 1.00 115.77 243 LEU A O 1
ATOM 629 N N . PRO A 1 100 ? -8.383 -43.637 -4.680 1.00 116.84 244 PRO A N 1
ATOM 630 C CA . PRO A 1 100 ? -9.855 -43.514 -4.681 1.00 118.62 244 PRO A CA 1
ATOM 631 C C . PRO A 1 100 ? -10.439 -42.943 -5.971 1.00 119.40 244 PRO A C 1
ATOM 632 O O . PRO A 1 100 ? -11.455 -43.469 -6.435 1.00 119.81 244 PRO A O 1
ATOM 636 N N . LYS A 1 101 ? -9.797 -41.901 -6.567 1.00 112.74 245 LYS A N 1
ATOM 637 C CA . LYS A 1 101 ? -10.273 -41.318 -7.829 1.00 111.49 245 LYS A CA 1
ATOM 638 C C . LYS A 1 101 ? -10.124 -42.302 -8.981 1.00 112.43 245 LYS A C 1
ATOM 639 O O . LYS A 1 101 ? -11.046 -42.441 -9.782 1.00 113.55 245 LYS A O 1
ATOM 645 N N . LYS A 1 102 ? -8.989 -43.014 -9.038 1.00 104.01 246 LYS A N 1
ATOM 646 C CA . LYS A 1 102 ? -8.709 -44.001 -10.071 1.00 100.45 246 LYS A CA 1
ATOM 647 C C . LYS A 1 102 ? -9.741 -45.122 -10.090 1.00 106.09 246 LYS A C 1
ATOM 648 O O . LYS A 1 102 ? -10.196 -45.484 -11.174 1.00 105.98 246 LYS A O 1
ATOM 654 N N . ILE A 1 103 ? -10.163 -45.622 -8.901 1.00 104.13 247 ILE A N 1
ATOM 655 C CA . ILE A 1 103 ? -11.206 -46.653 -8.787 1.00 104.68 247 ILE A CA 1
ATOM 656 C C . ILE A 1 103 ? -12.556 -46.064 -9.246 1.00 113.80 247 ILE A C 1
ATOM 657 O O . ILE A 1 103 ? -13.254 -46.682 -10.052 1.00 113.07 247 ILE A O 1
ATOM 662 N N . GLU A 1 104 ? -12.896 -44.855 -8.761 1.00 115.16 248 GLU A N 1
ATOM 663 C CA . GLU A 1 104 ? -14.119 -44.139 -9.139 1.00 118.15 248 GLU A CA 1
ATOM 664 C C . GLU A 1 104 ? -14.207 -43.915 -10.672 1.00 120.44 248 GLU A C 1
ATOM 665 O O . GLU A 1 104 ? -15.269 -44.157 -11.251 1.00 121.91 248 GLU A O 1
ATOM 671 N N . VAL A 1 105 ? -13.096 -43.497 -11.317 1.00 113.21 249 VAL A N 1
ATOM 672 C CA . VAL A 1 105 ? -13.052 -43.254 -12.758 1.00 111.93 249 VAL A CA 1
ATOM 673 C C . VAL A 1 105 ? -13.189 -44.567 -13.525 1.00 114.05 249 VAL A C 1
ATOM 674 O O . VAL A 1 105 ? -13.993 -44.643 -14.461 1.00 114.30 249 VAL A O 1
ATOM 678 N N . ALA A 1 106 ? -12.440 -45.605 -13.096 1.00 108.30 250 ALA A N 1
ATOM 679 C CA . ALA A 1 106 ? -12.446 -46.945 -13.695 1.00 106.15 250 ALA A CA 1
ATOM 680 C C . ALA A 1 106 ? -13.875 -47.471 -13.821 1.00 111.67 250 ALA A C 1
ATOM 681 O O . ALA A 1 106 ? -14.340 -47.708 -14.936 1.00 111.69 250 ALA A O 1
ATOM 683 N N . VAL A 1 107 ? -14.583 -47.565 -12.675 1.00 109.62 251 VAL A N 1
ATOM 684 C CA . VAL A 1 107 ? -15.964 -48.029 -12.520 1.00 110.67 251 VAL A CA 1
ATOM 685 C C . VAL A 1 107 ? -16.937 -47.228 -13.407 1.00 115.15 251 VAL A C 1
ATOM 686 O O . VAL A 1 107 ? -17.731 -47.830 -14.120 1.00 113.69 251 VAL A O 1
ATOM 690 N N . ASN A 1 108 ? -16.836 -45.887 -13.401 1.00 113.54 252 ASN A N 1
ATOM 691 C CA . ASN A 1 108 ? -17.690 -45.050 -14.237 1.00 116.15 252 ASN A CA 1
ATOM 692 C C . ASN A 1 108 ? -17.423 -45.225 -15.716 1.00 119.07 252 ASN A C 1
ATOM 693 O O . ASN A 1 108 ? -18.388 -45.260 -16.485 1.00 121.85 252 ASN A O 1
ATOM 698 N N . GLU A 1 109 ? -16.132 -45.347 -16.123 1.00 110.61 253 GLU A N 1
ATOM 699 C CA . GLU A 1 109 ? -15.759 -45.546 -17.532 1.00 108.27 253 GLU A CA 1
ATOM 700 C C . GLU A 1 109 ? -16.287 -46.872 -18.064 1.00 111.75 253 GLU A C 1
ATOM 701 O O . GLU A 1 109 ? -16.835 -46.915 -19.182 1.00 113.30 253 GLU A O 1
ATOM 707 N N . VAL A 1 110 ? -16.145 -47.945 -17.248 1.00 104.74 254 VAL A N 1
ATOM 708 C CA . VAL A 1 110 ? -16.615 -49.279 -17.593 1.00 103.49 254 VAL A CA 1
ATOM 709 C C . VAL A 1 110 ? -18.127 -49.196 -17.760 1.00 111.55 254 VAL A C 1
ATOM 710 O O . VAL A 1 110 ? -18.647 -49.602 -18.804 1.00 111.16 254 VAL A O 1
ATOM 714 N N . LEU A 1 111 ? -18.811 -48.595 -16.751 1.00 111.16 255 LEU A N 1
ATOM 715 C CA . LEU A 1 111 ? -20.256 -48.435 -16.744 1.00 113.72 255 LEU A CA 1
ATOM 716 C C . LEU A 1 111 ? -20.732 -47.751 -17.965 1.00 121.71 255 LEU A C 1
ATOM 717 O O . LEU A 1 111 ? -21.657 -48.256 -18.558 1.00 121.67 255 LEU A O 1
ATOM 722 N N . SER A 1 112 ? -20.089 -46.652 -18.398 1.00 122.85 256 SER A N 1
ATOM 723 C CA . SER A 1 112 ? -20.506 -45.979 -19.627 1.00 126.73 256 SER A CA 1
ATOM 724 C C . SER A 1 112 ? -20.401 -46.945 -20.811 1.00 132.97 256 SER A C 1
ATOM 725 O O . SER A 1 112 ? -21.434 -47.289 -21.387 1.00 135.01 256 SER A O 1
ATOM 728 N N . SER A 1 113 ? -19.177 -47.448 -21.096 1.00 128.17 257 SER A N 1
ATOM 729 C CA . SER A 1 113 ? -18.856 -48.400 -22.160 1.00 127.71 257 SER A CA 1
ATOM 730 C C . SER A 1 113 ? -19.869 -49.548 -22.252 1.00 136.50 257 SER A C 1
ATOM 731 O O . SER A 1 113 ? -20.312 -49.902 -23.345 1.00 137.39 257 SER A O 1
ATOM 734 N N . VAL A 1 114 ? -20.249 -50.098 -21.091 1.00 135.90 258 VAL A N 1
ATOM 735 C CA . VAL A 1 114 ? -21.184 -51.207 -20.956 1.00 136.92 258 VAL A CA 1
ATOM 736 C C . VAL A 1 114 ? -22.650 -50.726 -21.108 1.00 150.09 258 VAL A C 1
ATOM 737 O O . VAL A 1 114 ? -23.364 -51.279 -21.943 1.00 151.04 258 VAL A O 1
ATOM 741 N N . ASN A 1 115 ? -23.072 -49.677 -20.357 1.00 153.28 259 ASN A N 1
ATOM 742 C CA . ASN A 1 115 ? -24.430 -49.105 -20.396 1.00 158.83 259 ASN A CA 1
ATOM 743 C C . ASN A 1 115 ? -24.785 -48.453 -21.742 1.00 171.07 259 ASN A C 1
ATOM 744 O O . ASN A 1 115 ? -25.975 -48.229 -21.989 1.00 174.12 259 ASN A O 1
ATOM 749 N N . ASP A 1 116 ? -23.792 -48.175 -22.619 1.00 171.11 260 ASP A N 1
ATOM 750 C CA . ASP A 1 116 ? -24.137 -47.722 -23.964 1.00 176.09 260 ASP A CA 1
ATOM 751 C C . ASP A 1 116 ? -24.061 -48.955 -24.879 1.00 183.20 260 ASP A C 1
ATOM 752 O O . ASP A 1 116 ? -23.091 -49.169 -25.616 1.00 182.23 260 ASP A O 1
ATOM 757 N N . THR A 1 117 ? -25.094 -49.826 -24.721 1.00 182.65 261 THR A N 1
ATOM 758 C CA . THR A 1 117 ? -25.304 -51.096 -25.427 1.00 182.69 261 THR A CA 1
ATOM 759 C C . THR A 1 117 ? -25.516 -50.887 -26.939 1.00 193.22 261 THR A C 1
ATOM 760 O O . THR A 1 117 ? -25.187 -51.790 -27.716 1.00 192.65 261 THR A O 1
ATOM 764 N N . TRP A 1 118 ? -26.075 -49.715 -27.353 1.00 195.00 262 TRP A N 1
ATOM 765 C CA . TRP A 1 118 ? -26.344 -49.410 -28.757 1.00 251.91 262 TRP A CA 1
ATOM 766 C C . TRP A 1 118 ? -25.797 -48.065 -29.199 1.00 264.52 262 TRP A C 1
ATOM 767 O O . TRP A 1 118 ?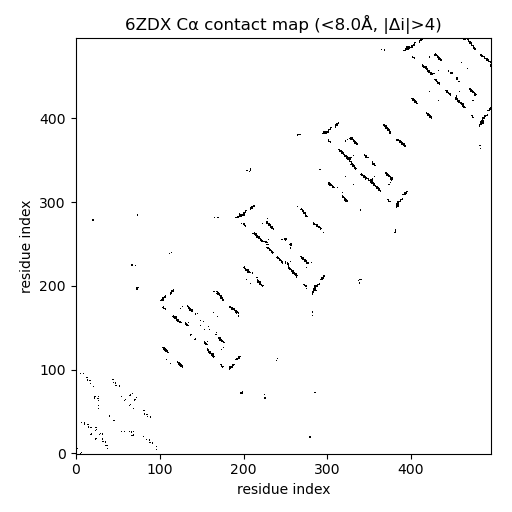 -25.331 -47.944 -30.330 1.00 224.01 262 TRP A O 1
ATOM 778 N N . HIS B 2 33 ? -5.758 -33.406 -49.739 1.00 151.79 2 HIS B N 1
ATOM 779 C CA . HIS B 2 33 ? -4.364 -33.001 -49.909 1.00 151.99 2 HIS B CA 1
ATOM 780 C C . HIS B 2 33 ? -4.009 -31.683 -49.180 1.00 153.94 2 HIS B C 1
ATOM 781 O O . HIS B 2 33 ? -3.258 -30.871 -49.708 1.00 155.18 2 HIS B O 1
ATOM 788 N N . LEU B 2 34 ? -4.531 -31.476 -47.975 1.00 146.40 3 LEU B N 1
ATOM 789 C CA . LEU B 2 34 ? -4.227 -30.251 -47.232 1.00 143.96 3 LEU B CA 1
ATOM 790 C C . LEU B 2 34 ? -3.004 -30.430 -46.332 1.00 142.01 3 LEU B C 1
ATOM 791 O O . LEU B 2 34 ? -2.821 -31.495 -45.742 1.00 141.35 3 LEU B O 1
ATOM 796 N N . PRO B 2 35 ? -2.166 -29.398 -46.219 1.00 134.07 4 PRO B N 1
ATOM 797 C CA . PRO B 2 35 ? -0.973 -29.511 -45.368 1.00 131.09 4 PRO B CA 1
ATOM 798 C C . PRO B 2 35 ? -1.336 -29.989 -43.955 1.00 128.09 4 PRO B C 1
ATOM 799 O O . PRO B 2 35 ? -2.244 -29.422 -43.349 1.00 129.03 4 PRO B O 1
ATOM 803 N N . LYS B 2 36 ? -0.689 -31.027 -43.439 1.00 117.51 5 LYS B N 1
ATOM 804 C CA . LYS B 2 36 ? -1.028 -31.528 -42.107 1.00 113.62 5 LYS B CA 1
ATOM 805 C C . LYS B 2 36 ? -0.805 -30.455 -41.065 1.00 114.94 5 LYS B C 1
ATOM 806 O O . LYS B 2 36 ? -0.003 -29.575 -41.276 1.00 114.85 5 LYS B O 1
ATOM 812 N N . PRO B 2 37 ? -1.502 -30.510 -39.942 1.00 109.63 6 PRO B N 1
ATOM 813 C CA . PRO B 2 37 ? -1.319 -29.452 -38.944 1.00 109.28 6 PRO B CA 1
ATOM 814 C C . PRO B 2 37 ? -0.163 -29.739 -37.992 1.00 114.77 6 PRO B C 1
ATOM 815 O O . PRO B 2 37 ? 0.456 -30.802 -38.023 1.00 113.79 6 PRO B O 1
ATOM 819 N N . THR B 2 38 ? 0.105 -28.752 -37.147 1.00 113.13 7 THR B N 1
ATOM 820 C CA . THR B 2 38 ? 1.158 -28.778 -36.147 1.00 112.45 7 THR B CA 1
ATOM 821 C C . THR B 2 38 ? 0.520 -28.778 -34.776 1.00 116.72 7 THR B C 1
ATOM 822 O O . THR B 2 38 ? -0.371 -27.960 -34.506 1.00 117.40 7 THR B O 1
ATOM 826 N N . LEU B 2 39 ? 0.972 -29.694 -33.908 1.00 111.49 8 LEU B N 1
ATOM 827 C CA . LEU B 2 39 ? 0.450 -29.761 -32.552 1.00 110.27 8 LEU B CA 1
ATOM 828 C C . LEU B 2 39 ? 1.561 -29.493 -31.567 1.00 115.92 8 LEU B C 1
ATOM 829 O O . LEU B 2 39 ? 2.574 -30.190 -31.592 1.00 116.21 8 LEU B O 1
ATOM 834 N N . TRP B 2 40 ? 1.379 -28.480 -30.706 1.00 113.62 9 TRP B N 1
ATOM 835 C CA . TRP B 2 40 ? 2.360 -28.141 -29.673 1.00 113.98 9 TRP B CA 1
ATOM 836 C C . TRP B 2 40 ? 1.674 -27.792 -28.353 1.00 114.11 9 TRP B C 1
ATOM 837 O O . TRP B 2 40 ? 0.447 -27.730 -28.312 1.00 112.81 9 TRP B O 1
ATOM 848 N N . ALA B 2 41 ? 2.443 -27.591 -27.274 1.00 110.17 10 ALA B N 1
ATOM 849 C CA . ALA B 2 41 ? 1.834 -27.296 -25.986 1.00 110.80 10 ALA B CA 1
ATOM 850 C C . ALA B 2 41 ? 2.480 -26.146 -25.283 1.00 117.85 10 ALA B C 1
ATOM 851 O O . ALA B 2 41 ? 3.698 -26.135 -25.091 1.00 118.31 10 ALA B O 1
ATOM 853 N N . GLU B 2 42 ? 1.656 -25.167 -24.891 1.00 115.91 11 GLU B N 1
ATOM 854 C CA . GLU B 2 42 ? 2.077 -23.976 -24.153 1.00 116.20 11 GLU B CA 1
ATOM 855 C C . GLU B 2 42 ? 1.736 -24.240 -22.676 1.00 119.66 11 GLU B C 1
ATOM 856 O O . GLU B 2 42 ? 0.576 -24.523 -22.383 1.00 121.03 11 GLU B O 1
ATOM 862 N N . PRO B 2 43 ? 2.689 -24.275 -21.733 1.00 114.60 12 PRO B N 1
ATOM 863 C CA . PRO B 2 43 ? 4.120 -23.961 -21.844 1.00 114.72 12 PRO B CA 1
ATOM 864 C C . PRO B 2 43 ? 5.073 -25.107 -22.222 1.00 120.93 12 PRO B C 1
ATOM 865 O O . PRO B 2 43 ? 6.259 -24.847 -22.449 1.00 121.28 12 PRO B O 1
ATOM 869 N N . GLY B 2 44 ? 4.589 -26.351 -22.227 1.00 116.98 13 GLY B N 1
ATOM 870 C CA . GLY B 2 44 ? 5.411 -27.525 -22.519 1.00 114.87 13 GLY B CA 1
ATOM 871 C C . GLY B 2 44 ? 4.638 -28.823 -22.464 1.00 115.75 13 GLY B C 1
ATOM 872 O O . GLY B 2 44 ? 3.446 -28.807 -22.136 1.00 115.34 13 GLY B O 1
ATOM 873 N N . SER B 2 45 ? 5.307 -29.959 -22.803 1.00 109.41 14 SER B N 1
ATOM 874 C CA . SER B 2 45 ? 4.680 -31.293 -22.800 1.00 107.62 14 SER B CA 1
ATOM 875 C C . SER B 2 45 ? 4.720 -31.935 -21.410 1.00 109.15 14 SER B C 1
ATOM 876 O O . SER B 2 45 ? 3.819 -32.695 -21.083 1.00 110.28 14 SER B O 1
ATOM 879 N N . VAL B 2 46 ? 5.787 -31.675 -20.627 1.00 101.80 15 VAL B N 1
ATOM 880 C CA . VAL B 2 46 ? 6.011 -32.228 -19.287 1.00 99.66 15 VAL B CA 1
ATOM 881 C C . VAL B 2 46 ? 5.576 -31.165 -18.257 1.00 106.84 15 VAL B C 1
ATOM 882 O O . VAL B 2 46 ? 6.290 -30.188 -18.030 1.00 108.69 15 VAL B O 1
ATOM 886 N N . ILE B 2 47 ? 4.380 -31.326 -17.685 1.00 102.73 16 ILE B N 1
ATOM 887 C CA . ILE B 2 47 ? 3.818 -30.363 -16.744 1.00 102.78 16 ILE B CA 1
ATOM 888 C C . ILE B 2 47 ? 3.622 -31.010 -15.389 1.00 107.63 16 ILE B C 1
ATOM 889 O O . ILE B 2 47 ? 3.355 -32.207 -15.321 1.00 107.77 16 ILE B O 1
ATOM 894 N N . THR B 2 48 ? 3.761 -30.239 -14.306 1.00 105.13 17 THR B N 1
ATOM 895 C CA . THR B 2 48 ? 3.516 -30.774 -12.951 1.00 105.13 17 THR B CA 1
ATOM 896 C C . THR B 2 48 ? 2.000 -30.820 -12.736 1.00 110.76 17 THR B C 1
ATOM 897 O O . THR B 2 48 ? 1.280 -30.024 -13.358 1.00 112.69 17 THR B O 1
ATOM 901 N N . GLN B 2 49 ? 1.503 -31.722 -11.870 1.00 104.54 18 GLN B N 1
ATOM 902 C CA . GLN B 2 49 ? 0.066 -31.763 -11.630 1.00 104.42 18 GLN B CA 1
ATOM 903 C C . GLN B 2 49 ? -0.447 -30.406 -11.088 1.00 114.17 18 GLN B C 1
ATOM 904 O O . GLN B 2 49 ? 0.299 -29.700 -10.395 1.00 115.00 18 GLN B O 1
ATOM 910 N N . GLY B 2 50 ? -1.654 -30.019 -11.503 1.00 113.84 19 GLY B N 1
ATOM 911 C CA . GLY B 2 50 ? -2.305 -28.778 -11.087 1.00 116.55 19 GLY B CA 1
ATOM 912 C C . GLY B 2 50 ? -2.065 -27.577 -11.981 1.00 123.91 19 GLY B C 1
ATOM 913 O O . GLY B 2 50 ? -2.964 -26.750 -12.184 1.00 125.70 19 GLY B O 1
ATOM 914 N N . SER B 2 51 ? -0.829 -27.465 -12.505 1.00 119.85 20 SER B N 1
ATOM 915 C CA . SER B 2 51 ? -0.367 -26.386 -13.381 1.00 119.60 20 SER B CA 1
ATOM 916 C C . SER B 2 51 ? -1.180 -26.304 -14.679 1.00 123.78 20 SER B C 1
ATOM 917 O O . SER B 2 51 ? -1.627 -27.337 -15.173 1.00 122.17 20 SER B O 1
ATOM 920 N N . PRO B 2 52 ? -1.402 -25.104 -15.256 1.00 122.48 21 PRO B N 1
ATOM 921 C CA . PRO B 2 52 ? -2.140 -25.046 -16.525 1.00 122.20 21 PRO B CA 1
ATOM 922 C C . PRO B 2 52 ? -1.280 -25.448 -17.716 1.00 126.28 21 PRO B C 1
ATOM 923 O O . PRO B 2 52 ? -0.041 -25.495 -17.632 1.00 126.44 21 PRO B O 1
ATOM 927 N N . VAL B 2 53 ? -1.960 -25.732 -18.830 1.00 121.20 22 VAL B N 1
ATOM 928 C CA . VAL B 2 53 ? -1.382 -26.066 -20.123 1.00 118.52 22 VAL B CA 1
ATOM 929 C C . VAL B 2 53 ? -2.452 -25.804 -21.177 1.00 122.64 22 VAL B C 1
ATOM 930 O O . VAL B 2 53 ? -3.635 -25.738 -20.850 1.00 122.50 22 VAL B O 1
ATOM 934 N N . THR B 2 54 ? -2.031 -25.586 -22.423 1.00 119.18 23 THR B N 1
ATOM 935 C CA . THR B 2 54 ? -2.921 -25.367 -23.558 1.00 118.84 23 THR B CA 1
ATOM 936 C C . THR B 2 54 ? -2.343 -26.093 -24.749 1.00 120.57 23 THR B C 1
ATOM 937 O O . THR B 2 54 ? -1.198 -25.838 -25.138 1.00 119.89 23 THR B O 1
ATOM 941 N N . LEU B 2 55 ? -3.100 -27.040 -25.289 1.00 115.29 24 LEU B N 1
ATOM 942 C CA . LEU B 2 55 ? -2.661 -27.783 -26.467 1.00 113.36 24 LEU B CA 1
ATOM 943 C C . LEU B 2 55 ? -3.101 -26.940 -27.647 1.00 119.38 24 LEU B C 1
ATOM 944 O O . LEU B 2 55 ? -4.238 -26.458 -27.695 1.00 119.74 24 LEU B O 1
ATOM 949 N N . ARG B 2 56 ? -2.166 -26.672 -28.542 1.00 116.80 25 ARG B N 1
ATOM 950 C CA . ARG B 2 56 ? -2.423 -25.780 -29.657 1.00 117.52 25 ARG B CA 1
ATOM 951 C C . ARG B 2 56 ? -2.236 -26.452 -31.006 1.00 122.43 25 ARG B C 1
ATOM 952 O O . ARG B 2 56 ? -1.220 -27.115 -31.243 1.00 120.65 25 ARG B O 1
ATOM 960 N N . CYS B 2 57 ? -3.213 -26.263 -31.887 1.00 121.64 26 CYS B N 1
ATOM 961 C CA . CYS B 2 57 ? -3.177 -26.827 -33.229 1.00 123.00 26 CYS B CA 1
ATOM 962 C C . CYS B 2 57 ? -3.206 -25.704 -34.261 1.00 132.43 26 CYS B C 1
ATOM 963 O O . CYS B 2 57 ? -3.902 -24.702 -34.083 1.00 134.11 26 CYS B O 1
ATOM 966 N N . GLN B 2 58 ? -2.446 -25.879 -35.337 1.00 131.73 27 GLN B N 1
ATOM 967 C CA . GLN B 2 58 ? -2.378 -24.883 -36.400 1.00 134.27 27 GLN B CA 1
ATOM 968 C C . GLN B 2 58 ? -2.257 -25.541 -37.771 1.00 140.92 27 GLN B C 1
ATOM 969 O O . GLN B 2 58 ? -1.367 -26.359 -38.005 1.00 138.53 27 GLN B O 1
ATOM 975 N N . GLY B 2 59 ? -3.170 -25.182 -38.669 1.00 143.01 28 GLY B N 1
ATOM 976 C CA . GLY B 2 59 ? -3.182 -25.730 -40.012 1.00 145.25 28 GLY B CA 1
ATOM 977 C C . GLY B 2 59 ? -3.570 -24.688 -41.042 1.00 157.09 28 GLY B C 1
ATOM 978 O O . GLY B 2 59 ? -4.740 -24.327 -41.169 1.00 157.36 28 GLY B O 1
ATOM 979 N N . GLY B 2 60 ? -2.569 -24.209 -41.773 1.00 159.23 29 GLY B N 1
ATOM 980 C CA . GLY B 2 60 ? -2.787 -23.195 -42.779 1.00 162.47 29 GLY B CA 1
ATOM 981 C C . GLY B 2 60 ? -3.238 -21.930 -42.089 1.00 172.47 29 GLY B C 1
ATOM 982 O O . GLY B 2 60 ? -3.189 -21.829 -40.863 1.00 172.04 29 GLY B O 1
ATOM 983 N N . GLN B 2 61 ? -3.680 -20.956 -42.878 1.00 173.20 30 GLN B N 1
ATOM 984 C CA . GLN B 2 61 ? -4.146 -19.684 -42.336 1.00 175.28 30 GLN B CA 1
ATOM 985 C C . GLN B 2 61 ? -5.651 -19.705 -42.094 1.00 181.91 30 GLN B C 1
ATOM 986 O O . GLN B 2 61 ? -6.207 -18.774 -41.513 1.00 182.56 30 GLN B O 1
ATOM 992 N N . GLU B 2 62 ? -6.303 -20.771 -42.547 1.00 178.59 31 GLU B N 1
ATOM 993 C CA . GLU B 2 62 ? -7.744 -20.915 -42.380 1.00 178.54 31 GLU B CA 1
ATOM 994 C C . GLU B 2 62 ? -8.090 -21.431 -40.987 1.00 179.38 31 GLU B C 1
ATOM 995 O O . GLU B 2 62 ? -7.208 -21.815 -40.219 1.00 177.57 31 GLU B O 1
ATOM 1001 N N . THR B 2 63 ? -9.381 -21.440 -40.668 1.00 174.37 32 THR B N 1
ATOM 1002 C CA . THR B 2 63 ? -9.845 -21.911 -39.368 1.00 172.58 32 THR B CA 1
ATOM 1003 C C . THR B 2 63 ? -11.295 -22.378 -39.437 1.00 174.97 32 THR B C 1
ATOM 1004 O O . THR B 2 63 ? -11.790 -22.743 -40.504 1.00 175.64 32 THR B O 1
ATOM 1008 N N . GLN B 2 64 ? -11.970 -22.365 -38.293 1.00 168.43 33 GLN B N 1
ATOM 1009 C CA . GLN B 2 64 ? -13.364 -22.787 -38.221 1.00 166.73 33 GLN B CA 1
ATOM 1010 C C . GLN B 2 64 ? -13.483 -24.307 -38.274 1.00 162.36 33 GLN B C 1
ATOM 1011 O O . GLN B 2 64 ? -14.582 -24.852 -38.386 1.00 162.25 33 GLN B O 1
ATOM 1017 N N . GLU B 2 65 ? -12.345 -24.988 -38.191 1.00 151.24 34 GLU B N 1
ATOM 1018 C CA . GLU B 2 65 ? -12.320 -26.445 -38.229 1.00 146.85 34 GLU B CA 1
ATOM 1019 C C . GLU B 2 65 ? -11.080 -26.993 -37.528 1.00 142.07 34 GLU B C 1
ATOM 1020 O O . GLU B 2 65 ? -9.960 -26.829 -38.009 1.00 140.48 34 GLU B O 1
ATOM 1026 N N . TYR B 2 66 ? -11.292 -27.647 -36.388 1.00 133.39 35 TYR B N 1
ATOM 1027 C CA . TYR B 2 66 ? -10.192 -28.221 -35.620 1.00 129.62 35 TYR B CA 1
ATOM 1028 C C . TYR B 2 66 ? -10.649 -29.452 -34.844 1.00 128.01 35 TYR B C 1
ATOM 1029 O O . TYR B 2 66 ? -11.824 -29.579 -34.499 1.00 129.83 35 TYR B O 1
ATOM 1038 N N . ARG B 2 67 ? -9.718 -30.359 -34.571 1.00 117.68 36 ARG B N 1
ATOM 1039 C CA . ARG B 2 67 ? -10.038 -31.577 -33.835 1.00 114.15 36 ARG B CA 1
ATOM 1040 C C . ARG B 2 67 ? -8.820 -32.116 -33.094 1.00 113.81 36 ARG B C 1
ATOM 1041 O O . ARG B 2 67 ? -7.724 -32.180 -33.650 1.00 113.96 36 ARG B O 1
ATOM 1049 N N . LEU B 2 68 ? -9.018 -32.503 -31.838 1.00 105.85 37 LEU B N 1
ATOM 1050 C CA . LEU B 2 68 ? -7.929 -33.037 -31.029 1.00 102.82 37 LEU B CA 1
ATOM 1051 C C . LEU B 2 68 ? -8.349 -34.370 -30.435 1.00 106.23 37 LEU B C 1
ATOM 1052 O O . LEU B 2 68 ? -9.506 -34.545 -30.049 1.00 107.16 37 LEU B O 1
ATOM 1057 N N . TYR B 2 69 ? -7.417 -35.312 -30.354 1.00 99.60 38 TYR B N 1
ATOM 1058 C CA . TYR B 2 69 ? -7.744 -36.620 -29.805 1.00 97.69 38 TYR B CA 1
ATOM 1059 C C . TYR B 2 69 ? -6.578 -37.366 -29.161 1.00 98.18 38 TYR B C 1
ATOM 1060 O O . TYR B 2 69 ? -5.435 -37.339 -29.642 1.00 97.35 38 TYR B O 1
ATOM 1069 N N . ARG B 2 70 ? -6.874 -37.980 -28.020 1.00 94.00 39 ARG B N 1
ATOM 1070 C CA . ARG B 2 70 ? -5.883 -38.732 -27.276 1.00 92.14 39 ARG B CA 1
ATOM 1071 C C . ARG B 2 70 ? -5.810 -40.052 -27.998 1.00 97.93 39 ARG B C 1
ATOM 1072 O O . ARG B 2 70 ? -6.694 -40.366 -28.796 1.00 99.85 39 ARG B O 1
ATOM 1080 N N . GLU B 2 71 ? -4.742 -40.787 -27.750 1.00 92.77 40 GLU B N 1
ATOM 1081 C CA . GLU B 2 71 ? -4.575 -42.059 -28.396 1.00 91.67 40 GLU B CA 1
ATOM 1082 C C . GLU B 2 71 ? -5.028 -43.133 -27.440 1.00 100.68 40 GLU B C 1
ATOM 1083 O O . GLU B 2 71 ? -4.823 -43.057 -26.206 1.00 104.91 40 GLU B O 1
ATOM 1089 N N . LYS B 2 72 ? -5.644 -44.175 -27.983 1.00 95.57 41 LYS B N 1
ATOM 1090 C CA . LYS B 2 72 ? -6.082 -45.307 -27.171 1.00 96.38 41 LYS B CA 1
ATOM 1091 C C . LYS B 2 72 ? -7.274 -45.042 -26.246 1.00 101.88 41 LYS B C 1
ATOM 1092 O O . LYS B 2 72 ? -8.266 -45.770 -26.300 1.00 103.31 41 LYS B O 1
ATOM 1098 N N . LYS B 2 73 ? -7.193 -44.043 -25.382 1.00 97.67 42 LYS B N 1
ATOM 1099 C CA . LYS B 2 73 ? -8.311 -43.784 -24.482 1.00 97.82 42 LYS B CA 1
ATOM 1100 C C . LYS B 2 73 ? -8.896 -42.414 -24.757 1.00 105.04 42 LYS B C 1
ATOM 1101 O O . LYS B 2 73 ? -8.240 -41.404 -24.507 1.00 104.97 42 LYS B O 1
ATOM 1107 N N . THR B 2 74 ? -10.122 -42.355 -25.272 1.00 102.89 43 THR B N 1
ATOM 1108 C CA . THR B 2 74 ? -10.678 -41.005 -25.540 1.00 102.91 43 THR B CA 1
ATOM 1109 C C . THR B 2 74 ? -10.484 -40.095 -24.321 1.00 109.14 43 THR B C 1
ATOM 1110 O O . THR B 2 74 ? -10.504 -40.580 -23.188 1.00 108.42 43 THR B O 1
ATOM 1114 N N . ALA B 2 75 ? -10.289 -38.789 -24.559 1.00 108.35 44 ALA B N 1
ATOM 1115 C CA . ALA B 2 75 ? -10.153 -37.786 -23.505 1.00 109.63 44 ALA B CA 1
ATOM 1116 C C . ALA B 2 75 ? -11.415 -36.927 -23.591 1.00 119.31 44 ALA B C 1
ATOM 1117 O O . ALA B 2 75 ? -11.614 -36.214 -24.592 1.00 118.34 44 ALA B O 1
ATOM 1119 N N . LEU B 2 76 ? -12.325 -37.085 -22.589 1.00 120.70 45 LEU B N 1
ATOM 1120 C CA . LEU B 2 76 ? -13.611 -36.365 -22.577 1.00 123.40 45 LEU B CA 1
ATOM 1121 C C . LEU B 2 76 ? -13.482 -34.859 -22.431 1.00 128.70 45 LEU B C 1
ATOM 1122 O O . LEU B 2 76 ? -14.265 -34.136 -23.046 1.00 128.77 45 LEU B O 1
ATOM 1127 N N . TRP B 2 77 ? -12.483 -34.385 -21.643 1.00 125.21 46 TRP B N 1
ATOM 1128 C CA . TRP B 2 77 ? -12.205 -32.959 -21.437 1.00 124.99 46 TRP B CA 1
ATOM 1129 C C . TRP B 2 77 ? -12.296 -32.156 -22.736 1.00 127.68 46 TRP B C 1
ATOM 1130 O O . TRP B 2 77 ? -12.872 -31.065 -22.718 1.00 129.97 46 TRP B O 1
ATOM 1141 N N . ILE B 2 78 ? -11.829 -32.748 -23.869 1.00 119.97 47 ILE B N 1
ATOM 1142 C CA . ILE B 2 78 ? -11.828 -32.149 -25.204 1.00 118.53 47 ILE B CA 1
ATOM 1143 C C . ILE B 2 78 ? -13.246 -31.727 -25.624 1.00 126.55 47 ILE B C 1
ATOM 1144 O O . ILE B 2 78 ? -13.405 -30.629 -26.159 1.00 126.95 47 ILE B O 1
ATOM 1149 N N . THR B 2 79 ? -14.274 -32.559 -25.330 1.00 126.22 48 THR B N 1
ATOM 1150 C CA . THR B 2 79 ? -15.689 -32.302 -25.695 1.00 128.07 48 THR B CA 1
ATOM 1151 C C . THR B 2 79 ? -16.236 -31.045 -25.036 1.00 136.51 48 THR B C 1
ATOM 1152 O O . THR B 2 79 ? -16.964 -30.273 -25.677 1.00 138.15 48 THR B O 1
ATOM 1156 N N . ARG B 2 80 ? -15.836 -30.830 -23.769 1.00 133.80 49 ARG B N 1
ATOM 1157 C CA . ARG B 2 80 ? -16.242 -29.711 -22.930 1.00 135.73 49 ARG B CA 1
ATOM 1158 C C . ARG B 2 80 ? -15.537 -28.372 -23.268 1.00 141.64 49 ARG B C 1
ATOM 1159 O O . ARG B 2 80 ? -15.748 -27.393 -22.558 1.00 142.59 49 ARG B O 1
ATOM 1167 N N . ILE B 2 81 ? -14.748 -28.301 -24.360 1.00 138.91 50 ILE B N 1
ATOM 1168 C CA . ILE B 2 81 ? -14.071 -27.053 -24.733 1.00 139.51 50 ILE B CA 1
ATOM 1169 C C . ILE B 2 81 ? -14.965 -26.217 -25.670 1.00 147.16 50 ILE B C 1
ATOM 1170 O O . ILE B 2 81 ? -15.500 -26.757 -26.651 1.00 145.61 50 ILE B O 1
ATOM 1175 N N . PRO B 2 82 ? -15.129 -24.896 -25.337 1.00 147.50 51 PRO B N 1
ATOM 1176 C CA . PRO B 2 82 ? -15.972 -23.999 -26.157 1.00 148.89 51 PRO B CA 1
ATOM 1177 C C . PRO B 2 82 ? -15.612 -23.996 -27.630 1.00 153.10 51 PRO B C 1
ATOM 1178 O O . PRO B 2 82 ? -14.436 -23.917 -28.006 1.00 151.17 51 PRO B O 1
ATOM 1182 N N . GLN B 2 83 ? -16.657 -24.059 -28.456 1.00 152.00 52 GLN B N 1
ATOM 1183 C CA . GLN B 2 83 ? -16.595 -24.109 -29.920 1.00 151.73 52 GLN B CA 1
ATOM 1184 C C . GLN B 2 83 ? -15.914 -22.874 -30.515 1.00 156.35 52 GLN B C 1
ATOM 1185 O O . GLN B 2 83 ? -15.442 -22.927 -31.649 1.00 154.57 52 GLN B O 1
ATOM 1191 N N . GLU B 2 84 ? -15.831 -21.784 -29.722 1.00 155.02 53 GLU B N 1
ATOM 1192 C CA . GLU B 2 84 ? -15.181 -20.535 -30.112 1.00 155.68 53 GLU B CA 1
ATOM 1193 C C . GLU B 2 84 ? -13.662 -20.690 -30.004 1.00 157.21 53 GLU B C 1
ATOM 1194 O O . GLU B 2 84 ? -12.927 -20.029 -30.744 1.00 157.35 53 GLU B O 1
ATOM 1200 N N . LEU B 2 85 ? -13.205 -21.584 -29.094 1.00 150.35 54 LEU B N 1
ATOM 1201 C CA . LEU B 2 85 ? -11.792 -21.867 -28.846 1.00 147.21 54 LEU B CA 1
ATOM 1202 C C . LEU B 2 85 ? -11.246 -22.954 -29.756 1.00 146.07 54 LEU B C 1
ATOM 1203 O O . LEU B 2 85 ? -10.090 -22.881 -30.181 1.00 144.65 54 LEU B O 1
ATOM 1208 N N . VAL B 2 86 ? -12.074 -23.955 -30.058 1.00 139.68 55 VAL B N 1
ATOM 1209 C CA . VAL B 2 86 ? -11.717 -25.041 -30.961 1.00 137.13 55 VAL B CA 1
ATOM 1210 C C . VAL B 2 86 ? -11.360 -24.426 -32.320 1.00 143.93 55 VAL B C 1
ATOM 1211 O O . VAL B 2 86 ? -10.335 -24.787 -32.885 1.00 143.24 55 VAL B O 1
ATOM 1215 N N . LYS B 2 87 ? -12.173 -23.455 -32.798 1.00 143.55 56 LYS B N 1
ATOM 1216 C CA . LYS B 2 87 ? -12.000 -22.741 -34.071 1.00 144.13 56 LYS B CA 1
ATOM 1217 C C . LYS B 2 87 ? -10.663 -22.017 -34.162 1.00 147.87 56 LYS B C 1
ATOM 1218 O O . LYS B 2 87 ? -10.125 -21.853 -35.261 1.00 147.40 56 LYS B O 1
ATOM 1224 N N . LYS B 2 88 ? -10.132 -21.597 -33.002 1.00 144.29 57 LYS B N 1
ATOM 1225 C CA . LYS B 2 88 ? -8.855 -20.894 -32.861 1.00 144.37 57 LYS B CA 1
ATOM 1226 C C . LYS B 2 88 ? -7.689 -21.911 -32.668 1.00 146.33 57 LYS B C 1
ATOM 1227 O O . LYS B 2 88 ? -6.512 -21.509 -32.563 1.00 146.23 57 LYS B O 1
ATOM 1233 N N . GLY B 2 89 ? -8.042 -23.204 -32.619 1.00 139.46 58 GLY B N 1
ATOM 1234 C CA . GLY B 2 89 ? -7.103 -24.296 -32.398 1.00 136.59 58 GLY B CA 1
ATOM 1235 C C . GLY B 2 89 ? -6.544 -24.236 -30.998 1.00 138.39 58 GLY B C 1
ATOM 1236 O O . GLY B 2 89 ? -5.331 -24.345 -30.811 1.00 138.40 58 GLY B O 1
ATOM 1237 N N . GLN B 2 90 ? -7.429 -24.001 -30.017 1.00 133.02 59 GLN B N 1
ATOM 1238 C CA . GLN B 2 90 ? -7.063 -23.874 -28.613 1.00 132.06 59 GLN B CA 1
ATOM 1239 C C . GLN B 2 90 ? -7.832 -24.841 -27.729 1.00 134.10 59 GLN B C 1
ATOM 1240 O O . GLN B 2 90 ? -9.070 -24.829 -27.704 1.00 135.89 59 GLN B O 1
ATOM 1246 N N . PHE B 2 91 ? -7.088 -25.684 -27.002 1.00 125.43 60 PHE B N 1
ATOM 1247 C CA . PHE B 2 91 ? -7.639 -26.691 -26.110 1.00 122.46 60 PHE B CA 1
ATOM 1248 C C . PHE B 2 91 ? -6.916 -26.527 -24.789 1.00 128.25 60 PHE B C 1
ATOM 1249 O O . PHE B 2 91 ? -5.825 -27.066 -24.601 1.00 127.49 60 PHE B O 1
ATOM 1257 N N . PRO B 2 92 ? -7.441 -25.655 -23.904 1.00 126.17 61 PRO B N 1
ATOM 1258 C CA . PRO B 2 92 ? -6.733 -25.394 -22.643 1.00 125.43 61 PRO B CA 1
ATOM 1259 C C . PRO B 2 92 ? -7.152 -26.302 -21.501 1.00 128.73 61 PRO B C 1
ATOM 1260 O O . PRO B 2 92 ? -8.296 -26.765 -21.428 1.00 129.24 61 PRO B O 1
ATOM 1264 N N . ILE B 2 93 ? -6.190 -26.573 -20.625 1.00 123.95 62 ILE B N 1
ATOM 1265 C CA . ILE B 2 93 ? -6.338 -27.371 -19.422 1.00 123.93 62 ILE B CA 1
ATOM 1266 C C . ILE B 2 93 ? -5.980 -26.417 -18.259 1.00 132.64 62 ILE B C 1
ATOM 1267 O O . ILE B 2 93 ? -4.799 -26.074 -18.079 1.00 132.65 62 ILE B O 1
ATOM 1272 N N . PRO B 2 94 ? -6.996 -25.932 -17.504 1.00 131.26 63 PRO B N 1
ATOM 1273 C CA . PRO B 2 94 ? -6.704 -25.029 -16.380 1.00 132.16 63 PRO B CA 1
ATOM 1274 C C . PRO B 2 94 ? -5.833 -25.699 -15.309 1.00 135.95 63 PRO B C 1
ATOM 1275 O O . PRO B 2 94 ? -4.827 -25.126 -14.874 1.00 136.08 63 PRO B O 1
ATOM 1279 N N . SER B 2 95 ? -6.199 -26.928 -14.910 1.00 131.81 64 SER B N 1
ATOM 1280 C CA . SER B 2 95 ? -5.442 -27.696 -13.919 1.00 130.49 64 SER B CA 1
ATOM 1281 C C . SER B 2 95 ? -5.252 -29.102 -14.461 1.00 131.32 64 SER B C 1
ATOM 1282 O O . SER B 2 95 ? -6.252 -29.788 -14.718 1.00 132.89 64 SER B O 1
ATOM 1285 N N . ILE B 2 96 ? -3.985 -29.511 -14.694 1.00 122.29 65 ILE B N 1
ATOM 1286 C CA . ILE B 2 96 ? -3.702 -30.819 -15.282 1.00 119.15 65 ILE B CA 1
ATOM 1287 C C . ILE B 2 96 ? -3.581 -31.921 -14.231 1.00 121.33 65 ILE B C 1
ATOM 1288 O O . ILE B 2 96 ? -2.907 -31.758 -13.224 1.00 121.08 65 ILE B O 1
ATOM 1293 N N . THR B 2 97 ? -4.243 -33.047 -14.495 1.00 115.98 66 THR B N 1
ATOM 1294 C CA . THR B 2 97 ? -4.200 -34.256 -13.674 1.00 114.64 66 THR B CA 1
ATOM 1295 C C . THR B 2 97 ? -3.878 -35.422 -14.624 1.00 114.45 66 THR B C 1
ATOM 1296 O O . THR B 2 97 ? -3.932 -35.251 -15.851 1.00 112.94 66 THR B O 1
ATOM 1300 N N . TRP B 2 98 ? -3.584 -36.603 -14.069 1.00 108.22 67 TRP B N 1
ATOM 1301 C CA . TRP B 2 98 ? -3.300 -37.827 -14.829 1.00 106.54 67 TRP B CA 1
ATOM 1302 C C . TRP B 2 98 ? -4.394 -38.169 -15.865 1.00 110.28 67 TRP B C 1
ATOM 1303 O O . TRP B 2 98 ? -4.157 -38.888 -16.843 1.00 108.87 67 TRP B O 1
ATOM 1314 N N . GLU B 2 99 ? -5.591 -37.643 -15.646 1.00 107.72 68 GLU B N 1
ATOM 1315 C CA . GLU B 2 99 ? -6.710 -37.866 -16.543 1.00 107.73 68 GLU B CA 1
ATOM 1316 C C . GLU B 2 99 ? -6.489 -37.185 -17.872 1.00 111.08 68 GLU B C 1
ATOM 1317 O O . GLU B 2 99 ? -7.089 -37.615 -18.847 1.00 112.03 68 GLU B O 1
ATOM 1323 N N . HIS B 2 100 ? -5.603 -36.194 -17.917 1.00 106.44 69 HIS B N 1
ATOM 1324 C CA . HIS B 2 100 ? -5.283 -35.496 -19.158 1.00 104.98 69 HIS B CA 1
ATOM 1325 C C . HIS B 2 100 ? -4.036 -36.085 -19.828 1.00 102.84 69 HIS B C 1
ATOM 1326 O O . HIS B 2 100 ? -3.878 -35.998 -21.047 1.00 100.70 69 HIS B O 1
ATOM 1333 N N . ALA B 2 101 ? -3.155 -36.680 -19.028 1.00 95.57 70 ALA B N 1
ATOM 1334 C CA . ALA B 2 101 ? -1.913 -37.288 -19.528 1.00 92.53 70 ALA B CA 1
ATOM 1335 C C . ALA B 2 101 ? -2.156 -38.284 -20.683 1.00 96.20 70 ALA B C 1
ATOM 1336 O O . ALA B 2 101 ? -3.159 -39.003 -20.684 1.00 97.95 70 ALA B O 1
ATOM 1338 N N . GLY B 2 102 ? -1.278 -38.268 -21.672 1.00 89.27 71 GLY B N 1
ATOM 1339 C CA . GLY B 2 102 ? -1.398 -39.158 -22.811 1.00 88.19 71 GLY B CA 1
ATOM 1340 C C . GLY B 2 102 ? -0.843 -38.567 -24.091 1.00 93.10 71 GLY B C 1
ATOM 1341 O O . GLY B 2 102 ? -0.345 -37.431 -24.108 1.00 91.54 71 GLY B O 1
ATOM 1342 N N . ARG B 2 103 ? -0.923 -39.365 -25.151 1.00 89.14 72 ARG B N 1
ATOM 1343 C CA . ARG B 2 103 ? -0.444 -38.982 -26.469 1.00 87.85 72 ARG B CA 1
ATOM 1344 C C . ARG B 2 103 ? -1.592 -38.404 -27.279 1.00 93.37 72 ARG B C 1
ATOM 1345 O O . ARG B 2 103 ? -2.642 -39.027 -27.432 1.00 93.84 72 ARG B O 1
ATOM 1353 N N . TYR B 2 104 ? -1.377 -37.201 -27.791 1.00 91.22 73 TYR B N 1
ATOM 1354 C CA . TYR B 2 104 ? -2.376 -36.491 -28.585 1.00 91.17 73 TYR B CA 1
ATOM 1355 C C . TYR B 2 104 ? -1.929 -36.331 -29.979 1.00 98.71 73 TYR B C 1
ATOM 1356 O O . TYR B 2 104 ? -0.734 -36.256 -30.238 1.00 100.50 73 TYR B O 1
ATOM 1365 N N . ARG B 2 105 ? -2.876 -36.250 -30.883 1.00 96.61 74 ARG B N 1
ATOM 1366 C CA . ARG B 2 105 ? -2.630 -35.947 -32.281 1.00 96.83 74 ARG B CA 1
ATOM 1367 C C . ARG B 2 105 ? -3.737 -35.012 -32.673 1.00 106.76 74 ARG B C 1
ATOM 1368 O O . ARG B 2 105 ? -4.751 -34.914 -31.971 1.00 104.66 74 ARG B O 1
ATOM 1376 N N . CYS B 2 106 ? -3.536 -34.284 -33.762 1.00 111.46 75 CYS B N 1
ATOM 1377 C CA . CYS B 2 106 ? -4.530 -33.323 -34.201 1.00 115.76 75 CYS B CA 1
ATOM 1378 C C . CYS B 2 106 ? -4.851 -33.449 -35.677 1.00 117.98 75 CYS B C 1
ATOM 1379 O O . CYS B 2 106 ? -4.103 -34.049 -36.449 1.00 117.89 75 CYS B O 1
ATOM 1382 N N . TYR B 2 107 ? -5.995 -32.882 -36.059 1.00 113.95 76 TYR B N 1
ATOM 1383 C CA . TYR B 2 107 ? -6.462 -32.909 -37.444 1.00 114.77 76 TYR B CA 1
ATOM 1384 C C . TYR B 2 107 ? -7.625 -31.945 -37.698 1.00 123.44 76 TYR B C 1
ATOM 1385 O O . TYR B 2 107 ? -8.421 -31.664 -36.801 1.00 124.90 76 TYR B O 1
ATOM 1394 N N . TYR B 2 108 ? -7.707 -31.445 -38.927 1.00 121.20 77 TYR B N 1
ATOM 1395 C CA . TYR B 2 108 ? -8.757 -30.501 -39.324 1.00 122.27 77 TYR B CA 1
ATOM 1396 C C . TYR B 2 108 ? -9.403 -30.924 -40.645 1.00 130.96 77 TYR B C 1
ATOM 1397 O O . TYR B 2 108 ? -8.706 -31.309 -41.583 1.00 129.02 77 TYR B O 1
ATOM 1406 N N . GLY B 2 109 ? -10.732 -30.865 -40.714 1.00 134.84 78 GLY B N 1
ATOM 1407 C CA . GLY B 2 109 ? -11.426 -31.284 -41.913 1.00 138.99 78 GLY B CA 1
ATOM 1408 C C . GLY B 2 109 ? -12.548 -30.346 -42.292 1.00 155.80 78 GLY B C 1
ATOM 1409 O O . GLY B 2 109 ? -13.428 -30.049 -41.485 1.00 159.13 78 GLY B O 1
ATOM 1410 N N . SER B 2 110 ? -12.513 -29.877 -43.533 1.00 157.40 79 SER B N 1
ATOM 1411 C CA . SER B 2 110 ? -13.535 -28.963 -44.029 1.00 160.30 79 SER B CA 1
ATOM 1412 C C . SER B 2 110 ? -14.777 -29.719 -44.488 1.00 168.48 79 SER B C 1
ATOM 1413 O O . SER B 2 110 ? -14.858 -30.940 -44.355 1.00 166.89 79 SER B O 1
ATOM 1416 N N . ASP B 2 111 ? -15.744 -28.985 -45.030 1.00 170.10 80 ASP B N 1
ATOM 1417 C CA . ASP B 2 111 ? -16.983 -29.585 -45.510 1.00 172.22 80 ASP B CA 1
ATOM 1418 C C . ASP B 2 111 ? -16.778 -30.272 -46.856 1.00 176.20 80 ASP B C 1
ATOM 1419 O O . ASP B 2 111 ? -16.769 -31.500 -46.944 1.00 175.07 80 ASP B O 1
ATOM 1424 N N . THR B 2 112 ? -16.616 -29.472 -47.904 1.00 172.39 81 THR B N 1
ATOM 1425 C CA . THR B 2 112 ? -16.411 -30.000 -49.247 1.00 170.70 81 THR B CA 1
ATOM 1426 C C . THR B 2 112 ? -15.196 -30.920 -49.298 1.00 170.55 81 THR B C 1
ATOM 1427 O O . THR B 2 112 ? -15.188 -31.916 -50.023 1.00 169.77 81 THR B O 1
ATOM 1431 N N . ALA B 2 113 ? -14.179 -30.571 -48.521 1.00 163.36 82 ALA B N 1
ATOM 1432 C CA . ALA B 2 113 ? -12.969 -31.367 -48.455 1.00 160.21 82 ALA B CA 1
ATOM 1433 C C . ALA B 2 113 ? -13.236 -32.542 -47.531 1.00 159.51 82 ALA B C 1
ATOM 1434 O O . ALA B 2 113 ? -14.336 -32.688 -46.998 1.00 160.68 82 ALA B O 1
ATOM 1436 N N . GLY B 2 114 ? -12.227 -33.379 -47.345 1.00 149.55 83 GLY B N 1
ATOM 1437 C CA . GLY B 2 114 ? -12.350 -34.535 -46.490 1.00 145.70 83 GLY B CA 1
ATOM 1438 C C . GLY B 2 114 ? -11.795 -34.032 -45.183 1.00 140.67 83 GLY B C 1
ATOM 1439 O O . GLY B 2 114 ? -12.532 -33.620 -44.287 1.00 141.42 83 GLY B O 1
ATOM 1440 N N . ARG B 2 115 ? -10.470 -34.061 -45.068 1.00 128.90 84 ARG B N 1
ATOM 1441 C CA . ARG B 2 115 ? -9.791 -33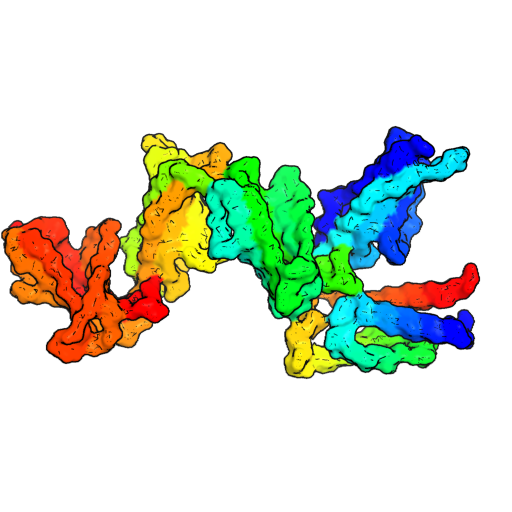.603 -43.859 1.00 124.53 84 ARG B CA 1
ATOM 1442 C C . ARG B 2 115 ? -8.279 -33.785 -43.970 1.00 120.19 84 ARG B C 1
ATOM 1443 O O . ARG B 2 115 ? -7.796 -34.527 -44.825 1.00 119.88 84 ARG B O 1
ATOM 1451 N N . SER B 2 116 ? -7.537 -33.103 -43.102 1.00 110.83 85 SER B N 1
ATOM 1452 C CA . SER B 2 116 ? -6.082 -33.192 -43.106 1.00 108.58 85 SER B CA 1
ATOM 1453 C C . SER B 2 116 ? -5.602 -34.419 -42.338 1.00 110.86 85 SER B C 1
ATOM 1454 O O . SER B 2 116 ? -6.280 -34.900 -41.431 1.00 110.20 85 SER B O 1
ATOM 1457 N N . GLU B 2 117 ? -4.428 -34.920 -42.708 1.00 104.70 86 GLU B N 1
ATOM 1458 C CA . GLU B 2 117 ? -3.859 -36.083 -42.060 1.00 102.05 86 GLU B CA 1
ATOM 1459 C C . GLU B 2 117 ? -3.416 -35.657 -40.648 1.00 102.77 86 GLU B C 1
ATOM 1460 O O . GLU B 2 117 ? -3.211 -34.475 -40.397 1.00 102.22 86 GLU B O 1
ATOM 1466 N N . SER B 2 118 ? -3.397 -36.588 -39.708 1.00 97.47 87 SER B N 1
ATOM 1467 C CA . SER B 2 118 ? -3.083 -36.294 -38.327 1.00 96.23 87 SER B CA 1
ATOM 1468 C C . SER B 2 118 ? -1.660 -35.784 -38.092 1.00 99.12 87 SER B C 1
ATOM 1469 O O . SER B 2 118 ? -0.662 -36.368 -38.553 1.00 98.69 87 SER B O 1
ATOM 1472 N N . SER B 2 119 ? -1.590 -34.716 -37.301 1.00 94.31 88 SER B N 1
ATOM 1473 C CA . SER B 2 119 ? -0.385 -34.078 -36.818 1.00 94.22 88 SER B CA 1
ATOM 1474 C C . SER B 2 119 ? 0.566 -35.106 -36.171 1.00 99.47 88 SER B C 1
ATOM 1475 O O . SER B 2 119 ? 0.136 -36.190 -35.801 1.00 99.63 88 SER B O 1
ATOM 1478 N N . ASP B 2 120 ? 1.848 -34.763 -36.020 1.00 96.59 89 ASP B N 1
ATOM 1479 C CA . ASP B 2 120 ? 2.795 -35.638 -35.347 1.00 95.61 89 ASP B CA 1
ATOM 1480 C C . ASP B 2 120 ? 2.384 -35.681 -33.880 1.00 96.94 89 ASP B C 1
ATOM 1481 O O . ASP B 2 120 ? 1.738 -34.742 -33.395 1.00 96.63 89 ASP B O 1
ATOM 1486 N N . PRO B 2 121 ? 2.667 -36.779 -33.170 1.00 91.67 90 PRO B N 1
ATOM 1487 C CA . PRO B 2 121 ? 2.137 -36.914 -31.810 1.00 90.99 90 PRO B CA 1
ATOM 1488 C C . PRO B 2 121 ? 2.696 -35.969 -30.795 1.00 95.73 90 PRO B C 1
ATOM 1489 O O . PRO B 2 121 ? 3.832 -35.563 -30.959 1.00 98.04 90 PRO B O 1
ATOM 1493 N N . LEU B 2 122 ? 1.913 -35.611 -29.774 1.00 91.37 91 LEU B N 1
ATOM 1494 C CA . LEU B 2 122 ? 2.370 -34.788 -28.657 1.00 91.81 91 LEU B CA 1
ATOM 1495 C C . LEU B 2 122 ? 2.122 -35.595 -27.391 1.00 99.00 91 LEU B C 1
ATOM 1496 O O . LEU B 2 122 ? 0.972 -35.920 -27.097 1.00 100.82 91 LEU B O 1
ATOM 1501 N N . GLU B 2 123 ? 3.194 -35.939 -26.660 1.00 94.73 92 GLU B N 1
ATOM 1502 C CA . GLU B 2 123 ? 3.120 -36.752 -25.446 1.00 93.21 92 GLU B CA 1
ATOM 1503 C C . GLU B 2 123 ? 3.001 -35.824 -24.266 1.00 97.54 92 GLU B C 1
ATOM 1504 O O . GLU B 2 123 ? 3.972 -35.165 -23.918 1.00 97.80 92 GLU B O 1
ATOM 1510 N N . LEU B 2 124 ? 1.769 -35.680 -23.736 1.00 94.93 93 LEU B N 1
ATOM 1511 C CA . LEU B 2 124 ? 1.402 -34.794 -22.620 1.00 94.92 93 LEU B CA 1
ATOM 1512 C C . LEU B 2 124 ? 1.605 -35.565 -21.332 1.00 98.65 93 LEU B C 1
ATOM 1513 O O . LEU B 2 124 ? 0.931 -36.560 -21.081 1.00 98.70 93 LEU B O 1
ATOM 1518 N N . VAL B 2 125 ? 2.617 -35.160 -20.570 1.00 94.92 94 VAL B N 1
ATOM 1519 C CA . VAL B 2 125 ? 3.061 -35.844 -19.358 1.00 93.59 94 VAL B CA 1
ATOM 1520 C C . VAL B 2 125 ? 2.731 -35.043 -18.090 1.00 98.61 94 VAL B C 1
ATOM 1521 O O . VAL B 2 125 ? 2.865 -33.819 -18.069 1.00 98.26 94 VAL B O 1
ATOM 1525 N N . VAL B 2 126 ? 2.248 -35.743 -17.053 1.00 96.38 95 VAL B N 1
ATOM 1526 C CA . VAL B 2 126 ? 1.882 -35.136 -15.780 1.00 98.17 95 VAL B CA 1
ATOM 1527 C C . VAL B 2 126 ? 2.801 -35.657 -14.675 1.00 106.14 95 VAL B C 1
ATOM 1528 O O . VAL B 2 126 ? 2.735 -36.833 -14.305 1.00 106.69 95 VAL B O 1
ATOM 1532 N N . THR B 2 127 ? 3.641 -34.769 -14.128 1.00 103.78 96 THR B N 1
ATOM 1533 C CA . THR B 2 127 ? 4.597 -35.152 -13.089 1.00 103.04 96 THR B CA 1
ATOM 1534 C C . THR B 2 127 ? 4.087 -34.894 -11.641 1.00 106.80 96 THR B C 1
ATOM 1535 O O . THR B 2 127 ? 3.094 -34.196 -11.431 1.00 105.97 96 THR B O 1
ATOM 1539 N N . GLY B 2 128 ? 4.778 -35.510 -10.684 1.00 104.17 97 GLY B N 1
ATOM 1540 C CA . GLY B 2 128 ? 4.527 -35.387 -9.252 1.00 105.35 97 GLY B CA 1
ATOM 1541 C C . GLY B 2 128 ? 3.733 -36.505 -8.595 1.00 108.95 97 GLY B C 1
ATOM 1542 O O . GLY B 2 128 ? 3.258 -36.347 -7.468 1.00 109.65 97 GLY B O 1
ATOM 1543 N N . ALA B 2 129 ? 3.562 -37.620 -9.285 1.00 103.55 98 ALA B N 1
ATOM 1544 C CA . ALA B 2 129 ? 2.771 -38.732 -8.797 1.00 103.22 98 ALA B CA 1
ATOM 1545 C C . ALA B 2 129 ? 3.414 -39.520 -7.681 1.00 106.26 98 ALA B C 1
ATOM 1546 O O . ALA B 2 129 ? 2.702 -40.010 -6.807 1.00 106.75 98 ALA B O 1
ATOM 1548 N N . TYR B 2 130 ? 4.740 -39.707 -7.747 1.00 102.11 99 TYR B N 1
ATOM 1549 C CA . TYR B 2 130 ? 5.506 -40.544 -6.822 1.00 101.47 99 TYR B CA 1
ATOM 1550 C C . TYR B 2 130 ? 6.769 -39.872 -6.257 1.00 105.69 99 TYR B C 1
ATOM 1551 O O . TYR B 2 130 ? 7.231 -38.850 -6.782 1.00 104.71 99 TYR B O 1
ATOM 1560 N N . ILE B 2 131 ? 7.345 -40.494 -5.197 1.00 101.93 100 ILE B N 1
ATOM 1561 C CA . ILE B 2 131 ? 8.564 -40.061 -4.497 1.00 100.76 100 ILE B CA 1
ATOM 1562 C C . ILE B 2 131 ? 9.700 -39.920 -5.504 1.00 104.15 100 ILE B C 1
ATOM 1563 O O . ILE B 2 131 ? 9.912 -40.818 -6.320 1.00 105.04 100 ILE B O 1
ATOM 1568 N N . LYS B 2 132 ? 10.375 -38.763 -5.498 1.00 98.51 101 LYS B N 1
ATOM 1569 C CA . LYS B 2 132 ? 11.439 -38.460 -6.450 1.00 95.71 101 LYS B CA 1
ATOM 1570 C C . LYS B 2 132 ? 12.591 -39.483 -6.486 1.00 95.86 101 LYS B C 1
ATOM 1571 O O . LYS B 2 132 ? 13.016 -39.953 -5.432 1.00 94.78 101 LYS B O 1
ATOM 1577 N N . PRO B 2 133 ? 13.109 -39.843 -7.688 1.00 91.14 102 PRO B N 1
ATOM 1578 C CA . PRO B 2 133 ? 14.298 -40.701 -7.733 1.00 90.21 102 PRO B CA 1
ATOM 1579 C C . PRO B 2 133 ? 15.603 -39.898 -7.451 1.00 93.62 102 PRO B C 1
ATOM 1580 O O . PRO B 2 133 ? 15.581 -38.694 -7.200 1.00 94.87 102 PRO B O 1
ATOM 1584 N N . THR B 2 134 ? 16.734 -40.568 -7.507 1.00 89.23 103 THR B N 1
ATOM 1585 C CA . THR B 2 134 ? 18.061 -40.041 -7.247 1.00 89.87 103 THR B CA 1
ATOM 1586 C C . THR B 2 134 ? 18.876 -40.089 -8.543 1.00 96.47 103 THR B C 1
ATOM 1587 O O . THR B 2 134 ? 19.056 -41.168 -9.124 1.00 97.79 103 THR B O 1
ATOM 1591 N N . LEU B 2 135 ? 19.408 -38.941 -8.979 1.00 91.96 104 LEU B N 1
ATOM 1592 C CA . LEU B 2 135 ? 20.221 -38.914 -10.209 1.00 90.24 104 LEU B CA 1
ATOM 1593 C C . LEU B 2 135 ? 21.709 -38.679 -9.848 1.00 94.76 104 LEU B C 1
ATOM 1594 O O . LEU B 2 135 ? 22.006 -37.931 -8.908 1.00 95.59 104 LEU B O 1
ATOM 1599 N N . SER B 2 136 ? 22.633 -39.367 -10.537 1.00 89.04 105 SER B N 1
ATOM 1600 C CA . SER B 2 136 ? 24.066 -39.266 -10.251 1.00 87.70 105 SER B CA 1
ATOM 1601 C C . SER B 2 136 ? 24.879 -39.581 -11.485 1.00 94.10 105 SER B C 1
ATOM 1602 O O . SER B 2 136 ? 24.428 -40.361 -12.296 1.00 95.17 105 SER B O 1
ATOM 1605 N N . ALA B 2 137 ? 26.068 -38.988 -11.641 1.00 92.74 106 ALA B N 1
ATOM 1606 C CA . ALA B 2 137 ? 26.955 -39.276 -12.774 1.00 93.23 106 ALA B CA 1
ATOM 1607 C C . ALA B 2 137 ? 28.011 -40.322 -12.359 1.00 98.75 106 ALA B C 1
ATOM 1608 O O . ALA B 2 137 ? 28.581 -40.233 -11.270 1.00 98.60 106 ALA B O 1
ATOM 1610 N N . GLN B 2 138 ? 28.244 -41.321 -13.207 1.00 96.84 107 GLN B N 1
ATOM 1611 C CA . GLN B 2 138 ? 29.222 -42.366 -12.939 1.00 97.55 107 GLN B CA 1
ATOM 1612 C C . GLN B 2 138 ? 30.346 -42.266 -13.958 1.00 105.64 107 GLN B C 1
ATOM 1613 O O . GLN B 2 138 ? 30.076 -42.290 -15.174 1.00 105.99 107 GLN B O 1
ATOM 1619 N N . PRO B 2 139 ? 31.614 -42.092 -13.487 1.00 103.28 108 PRO B N 1
ATOM 1620 C CA . PRO B 2 139 ? 32.084 -42.082 -12.084 1.00 101.68 108 PRO B CA 1
ATOM 1621 C C . PRO B 2 139 ? 32.091 -40.733 -11.375 1.00 102.83 108 PRO B C 1
ATOM 1622 O O . PRO B 2 139 ? 32.176 -40.712 -10.156 1.00 104.34 108 PRO B O 1
ATOM 1626 N N . SER B 2 140 ? 31.994 -39.625 -12.114 1.00 95.66 109 SER B N 1
ATOM 1627 C CA . SER B 2 140 ? 32.006 -38.281 -11.558 1.00 93.38 109 SER B CA 1
ATOM 1628 C C . SER B 2 140 ? 31.189 -37.327 -12.463 1.00 95.25 109 SER B C 1
ATOM 1629 O O . SER B 2 140 ? 31.136 -37.554 -13.684 1.00 96.69 109 SER B O 1
ATOM 1632 N N . PRO B 2 141 ? 30.611 -36.224 -11.923 1.00 87.43 110 PRO B N 1
ATOM 1633 C CA . PRO B 2 141 ? 29.917 -35.255 -12.786 1.00 87.10 110 PRO B CA 1
ATOM 1634 C C . PRO B 2 141 ? 30.899 -34.384 -13.587 1.00 93.26 110 PRO B C 1
ATOM 1635 O O . PRO B 2 141 ? 30.480 -33.488 -14.344 1.00 92.88 110 PRO B O 1
ATOM 1639 N N . VAL B 2 142 ? 32.212 -34.599 -13.362 1.00 90.56 111 VAL B N 1
ATOM 1640 C CA . VAL B 2 142 ? 33.277 -33.846 -14.020 1.00 90.77 111 VAL B CA 1
ATOM 1641 C C . VAL B 2 142 ? 33.663 -34.595 -15.278 1.00 97.62 111 VAL B C 1
ATOM 1642 O O . VAL B 2 142 ? 34.147 -35.725 -15.197 1.00 99.77 111 VAL B O 1
ATOM 1646 N N . VAL B 2 143 ? 33.352 -34.006 -16.439 1.00 93.24 112 VAL B N 1
ATOM 1647 C CA . VAL B 2 143 ? 33.583 -34.650 -17.726 1.00 93.85 112 VAL B CA 1
ATOM 1648 C C . VAL B 2 143 ? 34.525 -33.849 -18.578 1.00 102.99 112 VAL B C 1
ATOM 1649 O O . VAL B 2 143 ? 34.451 -32.621 -18.571 1.00 103.43 112 VAL B O 1
ATOM 1653 N N . ASN B 2 144 ? 35.394 -34.541 -19.342 1.00 102.45 113 ASN B N 1
ATOM 1654 C CA . ASN B 2 144 ? 36.284 -33.891 -20.299 1.00 104.03 113 ASN B CA 1
ATOM 1655 C C . ASN B 2 144 ? 35.460 -33.562 -21.524 1.00 109.48 113 ASN B C 1
ATOM 1656 O O . ASN B 2 144 ? 34.533 -34.302 -21.845 1.00 107.94 113 ASN B O 1
ATOM 1661 N N . SER B 2 145 ? 35.747 -32.424 -22.174 1.00 109.60 114 SER B N 1
ATOM 1662 C CA . SER B 2 145 ? 35.063 -32.008 -23.401 1.00 110.73 114 SER B CA 1
ATOM 1663 C C . SER B 2 145 ? 35.253 -33.122 -24.474 1.00 118.30 114 SER B C 1
ATOM 1664 O O . SER B 2 145 ? 36.350 -33.673 -24.612 1.00 120.12 114 SER B O 1
ATOM 1667 N N . GLY B 2 146 ? 34.163 -33.527 -25.110 1.00 114.51 115 GLY B N 1
ATOM 1668 C CA . GLY B 2 146 ? 34.179 -34.604 -26.096 1.00 115.28 115 GLY B CA 1
ATOM 1669 C C . GLY B 2 146 ? 33.934 -35.987 -25.523 1.00 118.15 115 GLY B C 1
ATOM 1670 O O . GLY B 2 146 ? 33.676 -36.939 -26.268 1.00 117.84 115 GLY B O 1
ATOM 1671 N N . GLY B 2 147 ? 34.015 -36.083 -24.199 1.00 113.76 116 GLY B N 1
ATOM 1672 C CA . GLY B 2 147 ? 33.788 -37.315 -23.453 1.00 112.42 116 GLY B CA 1
ATOM 1673 C C . GLY B 2 147 ? 32.324 -37.643 -23.253 1.00 112.89 116 GLY B C 1
ATOM 1674 O O . GLY B 2 147 ? 31.430 -36.854 -23.598 1.00 110.98 116 GLY B O 1
ATOM 1675 N N . ASN B 2 148 ? 32.078 -38.836 -22.732 1.00 107.82 117 ASN B N 1
ATOM 1676 C CA . ASN B 2 148 ? 30.741 -39.307 -22.433 1.00 106.11 117 ASN B CA 1
ATOM 1677 C C . ASN B 2 148 ? 30.698 -39.577 -20.937 1.00 106.12 117 ASN B C 1
ATOM 1678 O O . ASN B 2 148 ? 31.748 -39.694 -20.301 1.00 104.24 117 ASN B O 1
ATOM 1683 N N . VAL B 2 149 ? 29.487 -39.671 -20.379 1.00 101.19 118 VAL B N 1
ATOM 1684 C CA . VAL B 2 149 ? 29.262 -39.937 -18.957 1.00 99.61 118 VAL B CA 1
ATOM 1685 C C . VAL B 2 149 ? 28.008 -40.831 -18.786 1.00 102.51 118 VAL B C 1
ATOM 1686 O O . VAL B 2 149 ? 27.071 -40.721 -19.576 1.00 103.37 118 VAL B O 1
ATOM 1690 N N . ILE B 2 150 ? 28.007 -41.723 -17.795 1.00 96.13 119 ILE B N 1
ATOM 1691 C CA . ILE B 2 150 ? 26.827 -42.519 -17.493 1.00 94.43 119 ILE B CA 1
ATOM 1692 C C . ILE B 2 150 ? 26.054 -41.748 -16.427 1.00 97.46 119 ILE B C 1
ATOM 1693 O O . ILE B 2 150 ? 26.654 -41.293 -15.450 1.00 97.34 119 ILE B O 1
ATOM 1698 N N . LEU B 2 151 ? 24.740 -41.579 -16.612 1.00 92.64 120 LEU B N 1
ATOM 1699 C CA . LEU B 2 151 ? 23.881 -40.959 -15.593 1.00 91.20 120 LEU B CA 1
ATOM 1700 C C . LEU B 2 151 ? 22.985 -42.062 -15.087 1.00 96.15 120 LEU B C 1
ATOM 1701 O O . LEU B 2 151 ? 22.379 -42.788 -15.879 1.00 97.86 120 LEU B O 1
ATOM 1706 N N . GLN B 2 152 ? 22.962 -42.236 -13.784 1.00 91.83 121 GLN B N 1
ATOM 1707 C CA . GLN B 2 152 ? 22.266 -43.307 -13.099 1.00 91.98 121 GLN B CA 1
ATOM 1708 C C . GLN B 2 152 ? 21.079 -42.768 -12.377 1.00 96.36 121 GLN B C 1
ATOM 1709 O O . GLN B 2 152 ? 21.199 -41.859 -11.557 1.00 95.63 121 GLN B O 1
ATOM 1715 N N . CYS B 2 153 ? 19.920 -43.333 -12.671 1.00 95.33 122 CYS B N 1
ATOM 1716 C CA . CYS B 2 153 ? 18.687 -42.923 -12.019 1.00 95.49 122 CYS B CA 1
ATOM 1717 C C . CYS B 2 153 ? 18.287 -44.047 -11.066 1.00 99.02 122 CYS B C 1
ATOM 1718 O O . CYS B 2 153 ? 18.342 -45.206 -11.454 1.00 98.83 122 CYS B O 1
ATOM 1721 N N . ASP B 2 154 ? 18.048 -43.718 -9.790 1.00 96.09 123 ASP B N 1
ATOM 1722 C CA . ASP B 2 154 ? 17.786 -44.680 -8.713 1.00 96.50 123 ASP B CA 1
ATOM 1723 C C . ASP B 2 154 ? 16.517 -44.408 -7.957 1.00 102.44 123 ASP B C 1
ATOM 1724 O O . ASP B 2 154 ? 16.240 -43.266 -7.637 1.00 101.42 123 ASP B O 1
ATOM 1729 N N . SER B 2 155 ? 15.767 -45.450 -7.615 1.00 102.53 124 SER B N 1
ATOM 1730 C CA . SER B 2 155 ? 14.522 -45.269 -6.878 1.00 104.39 124 SER B CA 1
ATOM 1731 C C . SER B 2 155 ? 14.495 -46.132 -5.626 1.00 111.69 124 SER B C 1
ATOM 1732 O O . SER B 2 155 ? 15.139 -47.190 -5.604 1.00 111.53 124 SER B O 1
ATOM 1735 N N . GLN B 2 156 ? 13.747 -45.710 -4.582 1.00 110.77 125 GLN B N 1
ATOM 1736 C CA . GLN B 2 156 ? 13.643 -46.563 -3.395 1.00 112.68 125 GLN B CA 1
ATOM 1737 C C . GLN B 2 156 ? 12.786 -47.789 -3.734 1.00 117.31 125 GLN B C 1
ATOM 1738 O O . GLN B 2 156 ? 13.275 -48.916 -3.720 1.00 118.04 125 GLN B O 1
ATOM 1744 N N . VAL B 2 157 ? 11.550 -47.530 -4.160 1.00 112.98 126 VAL B N 1
ATOM 1745 C CA . VAL B 2 157 ? 10.549 -48.483 -4.621 1.00 111.75 126 VAL B CA 1
ATOM 1746 C C . VAL B 2 157 ? 10.882 -48.881 -6.071 1.00 110.58 126 VAL B C 1
ATOM 1747 O O . VAL B 2 157 ? 11.472 -48.089 -6.810 1.00 108.53 126 VAL B O 1
ATOM 1751 N N . ALA B 2 158 ? 10.446 -50.081 -6.492 1.00 105.11 127 ALA B N 1
ATOM 1752 C CA . ALA B 2 158 ? 10.632 -50.559 -7.862 1.00 102.59 127 ALA B CA 1
ATOM 1753 C C . ALA B 2 158 ? 9.699 -49.846 -8.881 1.00 104.68 127 ALA B C 1
ATOM 1754 O O . ALA B 2 158 ? 8.521 -49.591 -8.589 1.00 106.19 127 ALA B O 1
ATOM 1756 N N . PHE B 2 159 ? 10.241 -49.519 -10.072 1.00 96.54 128 PHE B N 1
ATOM 1757 C CA . PHE B 2 159 ? 9.531 -48.910 -11.185 1.00 94.39 128 PHE B CA 1
ATOM 1758 C C . PHE B 2 159 ? 9.969 -49.574 -12.485 1.00 98.50 128 PHE B C 1
ATOM 1759 O O . PHE B 2 159 ? 11.155 -49.892 -12.610 1.00 97.54 128 PHE B O 1
ATOM 1767 N N . ASP B 2 160 ? 9.021 -49.833 -13.440 1.00 94.18 129 ASP B N 1
ATOM 1768 C CA . ASP B 2 160 ? 9.419 -50.442 -14.716 1.00 93.42 129 ASP B CA 1
ATOM 1769 C C . ASP B 2 160 ? 9.713 -49.402 -15.787 1.00 98.65 129 ASP B C 1
ATOM 1770 O O . ASP B 2 160 ? 9.966 -49.770 -16.940 1.00 99.60 129 ASP B O 1
ATOM 1775 N N . GLY B 2 161 ? 9.695 -48.122 -15.398 1.00 93.78 130 GLY B N 1
ATOM 1776 C CA . GLY B 2 161 ? 9.964 -47.016 -16.303 1.00 92.44 130 GLY B CA 1
ATOM 1777 C C . GLY B 2 161 ? 10.752 -45.882 -15.683 1.00 96.43 130 GLY B C 1
ATOM 1778 O O . GLY B 2 161 ? 10.494 -45.466 -14.544 1.00 96.46 130 GLY B O 1
ATOM 1779 N N . PHE B 2 162 ? 11.716 -45.371 -16.451 1.00 91.44 131 PHE B N 1
ATOM 1780 C CA . PHE B 2 162 ? 12.552 -44.237 -16.081 1.00 89.42 131 PHE B CA 1
ATOM 1781 C C . PHE B 2 162 ? 12.734 -43.375 -17.304 1.00 92.45 131 PHE B C 1
ATOM 1782 O O . PHE B 2 162 ? 12.808 -43.908 -18.393 1.00 93.14 131 PHE B O 1
ATOM 1790 N N . SER B 2 163 ? 12.838 -42.067 -17.123 1.00 88.23 132 SER B N 1
ATOM 1791 C CA . SER B 2 163 ? 13.050 -41.086 -18.174 1.00 87.60 132 SER B CA 1
ATOM 1792 C C . SER B 2 163 ? 14.049 -40.053 -17.685 1.00 92.46 132 SER B C 1
ATOM 1793 O O . SER B 2 163 ? 13.943 -39.625 -16.544 1.00 92.48 132 SER B O 1
ATOM 1796 N N . LEU B 2 164 ? 15.008 -39.644 -18.528 1.00 89.39 133 LEU B N 1
ATOM 1797 C CA . LEU B 2 164 ? 16.036 -38.645 -18.212 1.00 88.45 133 LEU B CA 1
ATOM 1798 C C . LEU B 2 164 ? 15.763 -37.444 -19.073 1.00 93.97 133 LEU B C 1
ATOM 1799 O O . LEU B 2 164 ? 15.671 -37.599 -20.271 1.00 92.86 133 LEU B O 1
ATOM 1804 N N . CYS B 2 165 ? 15.656 -36.251 -18.478 1.00 94.42 134 CYS B N 1
ATOM 1805 C CA . CYS B 2 165 ? 15.384 -35.016 -19.199 1.00 96.54 134 CYS B CA 1
ATOM 1806 C C . CYS B 2 165 ? 16.524 -34.066 -19.143 1.00 102.70 134 CYS B C 1
ATOM 1807 O O . CYS B 2 165 ? 17.053 -33.848 -18.070 1.00 102.69 134 CYS B O 1
ATOM 1810 N N . LYS B 2 166 ? 16.875 -33.451 -20.283 1.00 102.57 135 LYS B N 1
ATOM 1811 C CA . LYS B 2 166 ? 17.920 -32.423 -20.387 1.00 103.86 135 LYS B CA 1
ATOM 1812 C C . LYS B 2 166 ? 17.221 -31.068 -20.271 1.00 110.82 135 LYS B C 1
ATOM 1813 O O . LYS B 2 166 ? 16.198 -30.859 -20.913 1.00 108.19 135 LYS B O 1
ATOM 1819 N N . GLU B 2 167 ? 17.754 -30.164 -19.444 1.00 113.78 136 GLU B N 1
ATOM 1820 C CA . GLU B 2 167 ? 17.204 -28.823 -19.243 1.00 117.30 136 GLU B CA 1
ATOM 1821 C C . GLU B 2 167 ? 18.173 -27.726 -19.650 1.00 129.78 136 GLU B C 1
ATOM 1822 O O . GLU B 2 167 ? 19.390 -27.868 -19.534 1.00 128.52 136 GLU B O 1
ATOM 1828 N N . GLY B 2 168 ? 17.602 -26.642 -20.139 1.00 134.98 137 GLY B N 1
ATOM 1829 C CA . GLY B 2 168 ? 18.314 -25.437 -20.539 1.00 139.09 137 GLY B CA 1
ATOM 1830 C C . GLY B 2 168 ? 17.501 -24.226 -20.138 1.00 151.85 137 GLY B C 1
ATOM 1831 O O . GLY B 2 168 ? 16.291 -24.345 -19.911 1.00 152.10 137 GLY B O 1
ATOM 1832 N N . GLU B 2 169 ? 18.113 -23.057 -20.082 1.00 154.60 138 GLU B N 1
ATOM 1833 C CA . GLU B 2 169 ? 17.346 -21.872 -19.738 1.00 157.77 138 GLU B CA 1
ATOM 1834 C C . GLU B 2 169 ? 16.581 -21.422 -20.979 1.00 166.06 138 GLU B C 1
ATOM 1835 O O . GLU B 2 169 ? 15.361 -21.301 -20.962 1.00 165.30 138 GLU B O 1
ATOM 1841 N N . ASP B 2 170 ? 17.308 -21.193 -22.062 1.00 166.04 139 ASP B N 1
ATOM 1842 C CA . ASP B 2 170 ? 16.692 -20.792 -23.331 1.00 168.00 139 ASP B CA 1
ATOM 1843 C C . ASP B 2 170 ? 15.891 -21.965 -23.937 1.00 172.27 139 ASP B C 1
ATOM 1844 O O . ASP B 2 170 ? 15.074 -21.740 -24.833 1.00 172.82 139 ASP B O 1
ATOM 1849 N N . GLU B 2 171 ? 16.132 -23.210 -23.444 1.00 167.57 140 GLU B N 1
ATOM 1850 C CA . GLU B 2 171 ? 15.537 -24.449 -23.952 1.00 166.15 140 GLU B CA 1
ATOM 1851 C C . GLU B 2 171 ? 14.395 -25.053 -23.129 1.00 167.38 140 GLU B C 1
ATOM 1852 O O . GLU B 2 171 ? 14.271 -24.827 -21.922 1.00 166.96 140 GLU B O 1
ATOM 1858 N N . HIS B 2 172 ? 13.581 -25.867 -23.827 1.00 161.37 141 HIS B N 1
ATOM 1859 C CA . HIS B 2 172 ? 12.461 -26.660 -23.310 1.00 159.19 141 HIS B CA 1
ATOM 1860 C C . HIS B 2 172 ? 12.989 -28.062 -22.987 1.00 151.87 141 HIS B C 1
ATOM 1861 O O . HIS B 2 172 ? 13.934 -28.503 -23.654 1.00 150.88 141 HIS B O 1
ATOM 1868 N N . PRO B 2 173 ? 12.407 -28.803 -22.011 1.00 140.34 142 PRO B N 1
ATOM 1869 C CA . PRO B 2 173 ? 12.934 -30.150 -21.717 1.00 136.44 142 PRO B CA 1
ATOM 1870 C C . PRO B 2 173 ? 13.018 -31.083 -22.932 1.00 131.71 142 PRO B C 1
ATOM 1871 O O . PRO B 2 173 ? 12.204 -30.999 -23.855 1.00 131.97 142 PRO B O 1
ATOM 1875 N N . GLN B 2 174 ? 14.056 -31.925 -22.943 1.00 120.43 143 GLN B N 1
ATOM 1876 C CA . GLN B 2 174 ? 14.313 -32.914 -23.971 1.00 116.62 143 GLN B CA 1
ATOM 1877 C C . GLN B 2 174 ? 14.525 -34.231 -23.219 1.00 112.36 143 GLN B C 1
ATOM 1878 O O . GLN B 2 174 ? 15.574 -34.443 -22.605 1.00 111.52 143 GLN B O 1
ATOM 1884 N N . CYS B 2 175 ? 13.475 -35.063 -23.179 1.00 103.59 144 CYS B N 1
ATOM 1885 C CA . CYS B 2 175 ? 13.499 -36.342 -22.463 1.00 100.32 144 CYS B CA 1
ATOM 1886 C C . CYS B 2 175 ? 13.797 -37.518 -23.364 1.00 100.46 144 CYS B C 1
ATOM 1887 O O . CYS B 2 175 ? 13.737 -37.431 -24.580 1.00 100.08 144 CYS B O 1
ATOM 1890 N N . LEU B 2 176 ? 14.156 -38.601 -22.747 1.00 95.51 145 LEU B N 1
ATOM 1891 C CA . LEU B 2 176 ? 14.561 -39.832 -23.361 1.00 96.42 145 LEU B CA 1
ATOM 1892 C C . LEU B 2 176 ? 14.249 -40.816 -22.294 1.00 105.60 145 LEU B C 1
ATOM 1893 O O . LEU B 2 176 ? 14.453 -40.513 -21.128 1.00 105.96 145 LEU B O 1
ATOM 1898 N N . ASN B 2 177 ? 13.752 -41.976 -22.641 1.00 107.06 146 ASN B N 1
ATOM 1899 C CA . ASN B 2 177 ? 13.434 -42.861 -21.561 1.00 110.27 146 ASN B CA 1
ATOM 1900 C C . ASN B 2 177 ? 13.927 -44.260 -21.792 1.00 123.58 146 ASN B C 1
ATOM 1901 O O . ASN B 2 177 ? 14.313 -44.592 -22.907 1.00 123.21 146 ASN B O 1
ATOM 1906 N N . SER B 2 178 ? 13.990 -45.056 -20.713 1.00 128.27 147 SER B N 1
ATOM 1907 C CA . SER B 2 178 ? 14.396 -46.432 -20.818 1.00 132.77 147 SER B CA 1
ATOM 1908 C C . SER B 2 178 ? 13.739 -47.356 -19.812 1.00 146.02 147 SER B C 1
ATOM 1909 O O . SER B 2 178 ? 13.745 -47.103 -18.604 1.00 143.91 147 SER B O 1
ATOM 1912 N N . GLN B 2 179 ? 13.089 -48.395 -20.389 1.00 151.10 148 GLN B N 1
ATOM 1913 C CA . GLN B 2 179 ? 12.510 -49.638 -19.848 1.00 154.35 148 GLN B CA 1
ATOM 1914 C C . GLN B 2 179 ? 13.445 -50.796 -20.311 1.00 165.48 148 GLN B C 1
ATOM 1915 O O . GLN B 2 179 ? 13.655 -51.715 -19.509 1.00 165.67 148 GLN B O 1
ATOM 1921 N N . PRO B 2 180 ? 14.093 -50.744 -21.536 1.00 166.71 149 PRO B N 1
ATOM 1922 C CA . PRO B 2 180 ? 15.096 -51.775 -21.876 1.00 168.55 149 PRO B CA 1
ATOM 1923 C C . PRO B 2 180 ? 16.470 -51.272 -21.380 1.00 173.39 149 PRO B C 1
ATOM 1924 O O . PRO B 2 180 ? 16.862 -50.129 -21.695 1.00 172.00 149 PRO B O 1
ATOM 1928 N N . HIS B 2 181 ? 17.195 -52.115 -20.588 1.00 171.09 150 HIS B N 1
ATOM 1929 C CA . HIS B 2 181 ? 18.489 -51.810 -19.916 1.00 170.94 150 HIS B CA 1
ATOM 1930 C C . HIS B 2 181 ? 18.270 -50.817 -18.702 1.00 171.66 150 HIS B C 1
ATOM 1931 O O . HIS B 2 181 ? 19.150 -50.017 -18.323 1.00 169.51 150 HIS B O 1
ATOM 1938 N N . ALA B 2 182 ? 17.041 -50.913 -18.120 1.00 166.34 151 ALA B N 1
ATOM 1939 C CA . ALA B 2 182 ? 16.527 -50.243 -16.933 1.00 164.05 151 ALA B CA 1
ATOM 1940 C C . ALA B 2 182 ? 16.520 -51.395 -15.947 1.00 167.54 151 ALA B C 1
ATOM 1941 O O . ALA B 2 182 ? 15.480 -51.991 -15.684 1.00 168.30 151 ALA B O 1
ATOM 1943 N N . ARG B 2 183 ? 17.722 -51.769 -15.493 1.00 163.00 152 ARG B N 1
ATOM 1944 C CA . ARG B 2 183 ? 18.041 -52.904 -14.614 1.00 162.66 152 ARG B CA 1
ATOM 1945 C C . ARG B 2 183 ? 17.437 -52.854 -13.178 1.00 162.81 152 ARG B C 1
ATOM 1946 O O . ARG B 2 183 ? 17.064 -51.790 -12.674 1.00 161.13 152 ARG B O 1
ATOM 1954 N N . GLY B 2 184 ? 17.346 -54.041 -12.565 1.00 157.31 153 GLY B N 1
ATOM 1955 C CA . GLY B 2 184 ? 16.862 -54.279 -11.203 1.00 155.30 153 GLY B CA 1
ATOM 1956 C C . GLY B 2 184 ? 15.494 -53.728 -10.840 1.00 152.69 153 GLY B C 1
ATOM 1957 O O . GLY B 2 184 ? 15.070 -53.851 -9.679 1.00 152.80 153 GLY B O 1
ATOM 1958 N N . SER B 2 185 ? 14.790 -53.106 -11.832 1.00 142.09 154 SER B N 1
ATOM 1959 C CA . SER B 2 185 ? 13.480 -52.472 -11.682 1.00 138.41 154 SER B CA 1
ATOM 1960 C C . SER B 2 185 ? 13.544 -51.392 -10.596 1.00 132.21 154 SER B C 1
ATOM 1961 O O . SER B 2 185 ? 12.518 -50.941 -10.125 1.00 132.45 154 SER B O 1
ATOM 1964 N N . SER B 2 186 ? 14.745 -50.961 -10.216 1.00 120.32 155 SER B N 1
ATOM 1965 C CA . SER B 2 186 ? 14.906 -49.932 -9.199 1.00 116.27 155 SER B CA 1
ATOM 1966 C C . SER B 2 186 ? 15.977 -48.928 -9.618 1.00 112.54 155 SER B C 1
ATOM 1967 O O . SER B 2 186 ? 16.276 -48.000 -8.865 1.00 112.49 155 SER B O 1
ATOM 1970 N N . ARG B 2 187 ? 16.540 -49.113 -10.828 1.00 102.04 156 ARG B N 1
ATOM 1971 C CA . ARG B 2 187 ? 17.625 -48.313 -11.358 1.00 98.46 156 ARG B CA 1
ATOM 1972 C C . ARG B 2 187 ? 17.656 -48.308 -12.889 1.00 100.17 156 ARG B C 1
ATOM 1973 O O . ARG B 2 187 ? 17.455 -49.336 -13.514 1.00 100.83 156 ARG B O 1
ATOM 1981 N N . ALA B 2 188 ? 17.998 -47.173 -13.489 1.00 94.17 157 ALA B N 1
ATOM 1982 C CA . ALA B 2 188 ? 18.154 -47.082 -14.937 1.00 93.40 157 ALA B CA 1
ATOM 1983 C C . ALA B 2 188 ? 19.446 -46.323 -15.269 1.00 95.60 157 ALA B C 1
ATOM 1984 O O . ALA B 2 188 ? 19.898 -45.486 -14.486 1.00 95.36 157 ALA B O 1
ATOM 1986 N N . ILE B 2 189 ? 20.057 -46.645 -16.406 1.00 90.05 158 ILE B N 1
ATOM 1987 C CA . ILE B 2 189 ? 21.333 -46.075 -16.781 1.00 88.83 158 ILE B CA 1
ATOM 1988 C C . ILE B 2 189 ? 21.279 -45.473 -18.164 1.00 92.96 158 ILE B C 1
ATOM 1989 O O . ILE B 2 189 ? 20.641 -46.024 -19.054 1.00 93.72 158 ILE B O 1
ATOM 1994 N N . PHE B 2 190 ? 21.909 -44.317 -18.332 1.00 88.44 159 PHE B N 1
ATOM 1995 C CA . PHE B 2 190 ? 21.880 -43.596 -19.585 1.00 88.03 159 PHE B CA 1
ATOM 1996 C C . PHE B 2 190 ? 23.229 -43.060 -19.927 1.00 94.37 159 PHE B C 1
ATOM 1997 O O . PHE B 2 190 ? 23.830 -42.393 -19.091 1.00 94.97 159 PHE B O 1
ATOM 2005 N N . SER B 2 191 ? 23.721 -43.343 -21.128 1.00 93.27 160 SER B N 1
ATOM 2006 C CA . SER B 2 191 ? 25.042 -42.876 -21.532 1.00 95.02 160 SER B CA 1
ATOM 2007 C C . SER B 2 191 ? 25.016 -41.521 -22.232 1.00 101.87 160 SER B C 1
ATOM 2008 O O . SER B 2 191 ? 24.859 -41.448 -23.450 1.00 103.54 160 SER B O 1
ATOM 2011 N N . VAL B 2 192 ? 25.177 -40.450 -21.460 1.00 97.89 161 VAL B N 1
ATOM 2012 C CA . VAL B 2 192 ? 25.190 -39.111 -22.030 1.00 98.24 161 VAL B CA 1
ATOM 2013 C C . VAL B 2 192 ? 26.240 -39.115 -23.130 1.00 109.07 161 VAL B C 1
ATOM 2014 O O . VAL B 2 192 ? 27.289 -39.733 -22.972 1.00 107.32 161 VAL B O 1
ATOM 2018 N N . GLY B 2 193 ? 25.953 -38.430 -24.238 1.00 113.18 162 GLY B N 1
ATOM 2019 C CA . GLY B 2 193 ? 26.855 -38.372 -25.380 1.00 116.10 162 GLY B CA 1
ATOM 2020 C C . GLY B 2 193 ? 27.983 -37.355 -25.333 1.00 125.37 162 GLY B C 1
ATOM 2021 O O . GLY B 2 193 ? 28.330 -36.837 -24.278 1.00 127.80 162 GLY B O 1
ATOM 2022 N N . PRO B 2 194 ? 28.568 -37.063 -26.488 1.00 122.12 163 PRO B N 1
ATOM 2023 C CA . PRO B 2 194 ? 29.675 -36.100 -26.534 1.00 121.81 163 PRO B CA 1
ATOM 2024 C C . PRO B 2 194 ? 29.335 -34.797 -25.805 1.00 123.39 163 PRO B C 1
ATOM 2025 O O . PRO B 2 194 ? 28.450 -34.067 -26.254 1.00 123.38 163 PRO B O 1
ATOM 2029 N N . VAL B 2 195 ? 30.024 -34.509 -24.701 1.00 116.94 164 VAL B N 1
ATOM 2030 C CA . VAL B 2 195 ? 29.768 -33.285 -23.945 1.00 114.82 164 VAL B CA 1
ATOM 2031 C C . VAL B 2 195 ? 30.635 -32.157 -24.483 1.00 120.32 164 VAL B C 1
ATOM 2032 O O . VAL B 2 195 ? 31.853 -32.279 -24.564 1.00 118.54 164 VAL B O 1
ATOM 2036 N N . SER B 2 196 ? 29.989 -31.066 -24.860 1.00 120.51 165 SER B N 1
ATOM 2037 C CA . SER B 2 196 ? 30.616 -29.871 -25.410 1.00 123.06 165 SER B CA 1
ATOM 2038 C C . SER B 2 196 ? 30.451 -28.691 -24.462 1.00 126.67 165 SER B C 1
ATOM 2039 O O . SER B 2 196 ? 29.387 -28.507 -23.869 1.00 124.88 165 SER B O 1
ATOM 2042 N N . PRO B 2 197 ? 31.443 -27.800 -24.410 1.00 125.40 166 PRO B N 1
ATOM 2043 C CA . PRO B 2 197 ? 31.306 -26.602 -23.575 1.00 126.09 166 PRO B CA 1
ATOM 2044 C C . PRO B 2 197 ? 30.464 -25.511 -24.250 1.00 132.93 166 PRO B C 1
ATOM 2045 O O . PRO B 2 197 ? 30.434 -24.369 -23.792 1.00 133.86 166 PRO B O 1
ATOM 2049 N N . SER B 2 198 ? 29.757 -25.870 -25.312 1.00 131.28 167 SER B N 1
ATOM 2050 C CA . SER B 2 198 ? 28.913 -24.960 -26.075 1.00 133.48 167 SER B CA 1
ATOM 2051 C C . SER B 2 198 ? 27.557 -24.597 -25.399 1.00 140.39 167 SER B C 1
ATOM 2052 O O . SER B 2 198 ? 26.775 -23.848 -26.004 1.00 141.29 167 SER B O 1
ATOM 2055 N N . ARG B 2 199 ? 27.262 -25.151 -24.183 1.00 136.84 168 ARG B N 1
ATOM 2056 C CA . ARG B 2 199 ? 25.983 -24.990 -23.449 1.00 135.93 168 ARG B CA 1
ATOM 2057 C C . ARG B 2 199 ? 26.048 -25.510 -22.009 1.00 137.67 168 ARG B C 1
ATOM 2058 O O . ARG B 2 199 ? 26.879 -26.377 -21.718 1.00 137.87 168 ARG B O 1
ATOM 2066 N N . ARG B 2 200 ? 25.127 -25.044 -21.137 1.00 132.16 169 ARG B N 1
ATOM 2067 C CA . ARG B 2 200 ? 25.050 -25.506 -19.756 1.00 130.99 169 ARG B CA 1
ATOM 2068 C C . ARG B 2 200 ? 24.190 -26.778 -19.639 1.00 136.60 169 ARG B C 1
ATOM 2069 O O . ARG B 2 200 ? 23.002 -26.754 -19.955 1.00 135.65 169 ARG B O 1
ATOM 2077 N N . TRP B 2 201 ? 24.820 -27.867 -19.207 1.00 135.13 170 TRP B N 1
ATOM 2078 C CA . TRP B 2 201 ? 24.151 -29.157 -19.087 1.00 134.01 170 TRP B CA 1
ATOM 2079 C C . TRP B 2 201 ? 23.441 -29.417 -17.763 1.00 130.42 170 TRP B C 1
ATOM 2080 O O . TRP B 2 201 ? 24.072 -29.645 -16.730 1.00 130.19 170 TRP B O 1
ATOM 2091 N N . TRP B 2 202 ? 22.115 -29.392 -17.820 1.00 120.71 171 TRP B N 1
ATOM 2092 C CA . TRP B 2 202 ? 21.257 -29.671 -16.659 1.00 118.31 171 TRP B CA 1
ATOM 2093 C C . TRP B 2 202 ? 20.404 -30.917 -16.851 1.00 112.90 171 TRP B C 1
ATOM 2094 O O . TRP B 2 202 ? 19.846 -31.107 -17.924 1.00 112.93 171 TRP B O 1
ATOM 2105 N N . TYR B 2 203 ? 20.296 -31.769 -15.828 1.00 102.03 172 TYR B N 1
ATOM 2106 C CA . TYR B 2 203 ? 19.545 -33.014 -15.973 1.00 98.53 172 TYR B CA 1
ATOM 2107 C C . TYR B 2 203 ? 18.676 -33.359 -14.796 1.00 98.08 172 TYR B C 1
ATOM 2108 O O . TYR B 2 203 ? 19.091 -33.181 -13.657 1.00 99.16 172 TYR B O 1
ATOM 2117 N N . ARG B 2 204 ? 17.488 -33.914 -15.069 1.00 90.02 173 ARG B N 1
ATOM 2118 C CA . ARG B 2 204 ? 16.566 -34.446 -14.061 1.00 88.37 173 ARG B CA 1
ATOM 2119 C C . ARG B 2 204 ? 16.092 -35.813 -14.554 1.00 93.11 173 ARG B C 1
ATOM 2120 O O . ARG B 2 204 ? 16.066 -36.077 -15.756 1.00 92.11 173 ARG B O 1
ATOM 2128 N N . CYS B 2 205 ? 15.780 -36.708 -13.643 1.00 91.43 174 CYS B N 1
ATOM 2129 C CA . CYS B 2 205 ? 15.256 -37.982 -14.074 1.00 91.97 174 CYS B CA 1
ATOM 2130 C C . CYS B 2 205 ? 13.998 -38.242 -13.331 1.00 92.58 174 CYS B C 1
ATOM 2131 O O . CYS B 2 205 ? 13.748 -37.618 -12.291 1.00 91.11 174 CYS B O 1
ATOM 2134 N N . TYR B 2 206 ? 13.150 -39.071 -13.947 1.00 87.95 175 TYR B N 1
ATOM 2135 C CA . TYR B 2 206 ? 11.826 -39.427 -13.483 1.00 87.09 175 TYR B CA 1
ATOM 2136 C C . TYR B 2 206 ? 11.652 -40.933 -13.479 1.00 92.28 175 TYR B C 1
ATOM 2137 O O . TYR B 2 206 ? 12.294 -41.639 -14.260 1.00 90.94 175 TYR B O 1
ATOM 2146 N N . ALA B 2 207 ? 10.772 -41.421 -12.595 1.00 90.88 176 ALA B N 1
ATOM 2147 C CA . ALA B 2 207 ? 10.414 -42.834 -12.497 1.00 91.60 176 ALA B CA 1
ATOM 2148 C C . ALA B 2 207 ? 8.904 -42.920 -12.753 1.00 96.55 176 ALA B C 1
ATOM 2149 O O . ALA B 2 207 ? 8.188 -41.982 -12.394 1.00 97.50 176 ALA B O 1
ATOM 2151 N N . TYR B 2 208 ? 8.423 -43.995 -13.410 1.00 91.62 177 TYR B N 1
ATOM 2152 C CA . TYR B 2 208 ? 6.986 -44.155 -13.677 1.00 91.66 177 TYR B CA 1
ATOM 2153 C C . TYR B 2 208 ? 6.587 -45.632 -13.789 1.00 96.54 177 TYR B C 1
ATOM 2154 O O . TYR B 2 208 ? 7.469 -46.480 -13.995 1.00 95.36 177 TYR B O 1
ATOM 2163 N N . ASP B 2 209 ? 5.273 -45.949 -13.647 1.00 94.79 178 ASP B N 1
ATOM 2164 C CA . ASP B 2 209 ? 4.808 -47.333 -13.842 1.00 95.49 178 ASP B CA 1
ATOM 2165 C C . ASP B 2 209 ? 4.226 -47.371 -15.229 1.00 101.28 178 ASP B C 1
ATOM 2166 O O . ASP B 2 209 ? 3.530 -46.422 -15.618 1.00 103.27 178 ASP B O 1
ATOM 2171 N N . SER B 2 210 ? 4.527 -48.432 -15.997 1.00 96.41 179 SER B N 1
ATOM 2172 C CA . SER B 2 210 ? 4.082 -48.546 -17.387 1.00 95.13 179 SER B CA 1
ATOM 2173 C C . SER B 2 210 ? 2.552 -48.716 -17.549 1.00 100.46 179 SER B C 1
ATOM 2174 O O . SER B 2 210 ? 2.046 -48.488 -18.648 1.00 100.96 179 SER B O 1
ATOM 2177 N N . ASN B 2 211 ? 1.810 -49.001 -16.459 1.00 97.17 180 ASN B N 1
ATOM 2178 C CA . ASN B 2 211 ? 0.347 -49.043 -16.521 1.00 98.13 180 ASN B CA 1
ATOM 2179 C C . ASN B 2 211 ? -0.274 -47.621 -16.634 1.00 105.83 180 ASN B C 1
ATOM 2180 O O . ASN B 2 211 ? -1.504 -47.509 -16.752 1.00 108.43 180 ASN B O 1
ATOM 2185 N N . SER B 2 212 ? 0.571 -46.547 -16.549 1.00 100.12 181 SER B N 1
ATOM 2186 C CA . SER B 2 212 ? 0.225 -45.124 -16.693 1.00 98.94 181 SER B CA 1
ATOM 2187 C C . SER B 2 212 ? 1.527 -44.412 -17.114 1.00 101.01 181 SER B C 1
ATOM 2188 O O . SER B 2 212 ? 2.159 -43.785 -16.268 1.00 103.16 181 SER B O 1
ATOM 2191 N N . PRO B 2 213 ? 2.035 -44.601 -18.363 1.00 93.17 182 PRO B N 1
ATOM 2192 C CA . PRO B 2 213 ? 3.372 -44.100 -18.685 1.00 91.04 182 PRO B CA 1
ATOM 2193 C C . PRO B 2 213 ? 3.480 -42.601 -18.923 1.00 94.77 182 PRO B C 1
ATOM 2194 O O . PRO B 2 213 ? 4.579 -42.111 -19.212 1.00 93.48 182 PRO B O 1
ATOM 2198 N N . TYR B 2 214 ? 2.363 -41.875 -18.800 1.00 91.65 183 TYR B N 1
ATOM 2199 C CA . TYR B 2 214 ? 2.389 -40.433 -19.002 1.00 90.84 183 TYR B CA 1
ATOM 2200 C C . TYR B 2 214 ? 2.198 -39.735 -17.654 1.00 96.68 183 TYR B C 1
ATOM 2201 O O . TYR B 2 214 ? 2.125 -38.504 -17.585 1.00 98.05 183 TYR B O 1
ATOM 2210 N N . GLU B 2 215 ? 2.153 -40.535 -16.583 1.00 91.86 184 GLU B N 1
ATOM 2211 C CA . GLU B 2 215 ? 2.042 -40.073 -15.204 1.00 92.28 184 GLU B CA 1
ATOM 2212 C C . GLU B 2 215 ? 3.373 -40.421 -14.500 1.00 96.25 184 GLU B C 1
ATOM 2213 O O . GLU B 2 215 ? 3.600 -41.578 -14.074 1.00 96.56 184 GLU B O 1
ATOM 2219 N N . TRP B 2 216 ? 4.272 -39.416 -14.462 1.00 91.55 185 TRP B N 1
ATOM 2220 C CA . TRP B 2 216 ? 5.617 -39.525 -13.923 1.00 90.98 185 TRP B CA 1
ATOM 2221 C C . TRP B 2 216 ? 5.691 -39.088 -12.483 1.00 95.47 185 TRP B C 1
ATOM 2222 O O . TRP B 2 216 ? 4.836 -38.343 -12.011 1.00 96.47 185 TRP B O 1
ATOM 2233 N N . SER B 2 217 ? 6.765 -39.499 -11.805 1.00 91.47 186 SER B N 1
ATOM 2234 C C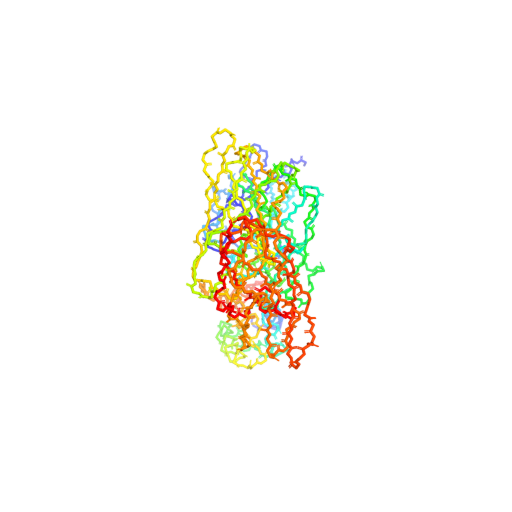A . SER B 2 217 ? 7.093 -39.171 -10.419 1.00 91.16 186 SER B CA 1
ATOM 2235 C C . SER B 2 217 ? 7.413 -37.699 -10.273 1.00 93.46 186 SER B C 1
ATOM 2236 O O . SER B 2 217 ? 7.435 -36.969 -11.250 1.00 92.75 186 SER B O 1
ATOM 2239 N N . LEU B 2 218 ? 7.764 -37.282 -9.050 1.00 90.71 187 LEU B N 1
ATOM 2240 C CA . LEU B 2 218 ? 8.301 -35.948 -8.769 1.00 89.71 187 LEU B CA 1
ATOM 2241 C C . LEU B 2 218 ? 9.712 -35.959 -9.403 1.00 92.64 187 LEU B C 1
ATOM 2242 O O . LEU B 2 218 ? 10.353 -37.023 -9.425 1.00 91.24 187 LEU B O 1
ATOM 2247 N N . PRO B 2 219 ? 10.213 -34.845 -9.959 1.00 89.92 188 PRO B N 1
ATOM 2248 C CA . PRO B 2 219 ? 11.564 -34.894 -10.561 1.00 90.10 188 PRO B CA 1
ATOM 2249 C C . PRO B 2 219 ? 12.676 -35.118 -9.542 1.00 97.29 188 PRO B C 1
ATOM 2250 O O . PRO B 2 219 ? 12.511 -34.764 -8.363 1.00 99.71 188 PRO B O 1
ATOM 2254 N N . SER B 2 220 ? 13.816 -35.682 -9.998 1.00 92.27 189 SER B N 1
ATOM 2255 C CA . SER B 2 220 ? 15.027 -35.829 -9.177 1.00 91.33 189 SER B CA 1
ATOM 2256 C C . SER B 2 220 ? 15.652 -34.417 -9.066 1.00 95.57 189 SER B C 1
ATOM 2257 O O . SER B 2 220 ? 15.369 -33.562 -9.897 1.00 94.83 189 SER B O 1
ATOM 2260 N N . ASP B 2 221 ? 16.525 -34.175 -8.100 1.00 93.84 190 ASP B N 1
ATOM 2261 C CA . ASP B 2 221 ? 17.171 -32.852 -8.012 1.00 94.14 190 ASP B CA 1
ATOM 2262 C C . ASP B 2 221 ? 18.037 -32.609 -9.249 1.00 96.12 190 ASP B C 1
ATOM 2263 O O . ASP B 2 221 ? 18.540 -33.576 -9.806 1.00 95.47 190 ASP B O 1
ATOM 2268 N N . LEU B 2 222 ? 18.189 -31.355 -9.703 1.00 92.37 191 LEU B N 1
ATOM 2269 C CA . LEU B 2 222 ? 18.983 -31.069 -10.908 1.00 92.54 191 LEU B CA 1
ATOM 2270 C C . LEU B 2 222 ? 20.378 -31.614 -10.833 1.00 96.60 191 LEU B C 1
ATOM 2271 O O . LEU B 2 222 ? 21.006 -31.508 -9.784 1.00 98.63 191 LEU B O 1
ATOM 2276 N N . LEU B 2 223 ? 20.911 -32.124 -11.933 1.00 91.79 192 LEU B N 1
ATOM 2277 C CA . LEU B 2 223 ? 22.311 -32.535 -11.958 1.00 90.91 192 LEU B CA 1
ATOM 2278 C C . LEU B 2 223 ? 23.025 -31.708 -13.031 1.00 98.02 192 LEU B C 1
ATOM 2279 O O . LEU B 2 223 ? 22.530 -31.630 -14.163 1.00 97.40 192 LEU B O 1
ATOM 2284 N N . GLU B 2 224 ? 24.132 -31.021 -12.646 1.00 95.56 193 GLU B N 1
ATOM 2285 C CA . GLU B 2 224 ? 24.934 -30.225 -13.577 1.00 95.66 193 GLU B CA 1
ATOM 2286 C C . GLU B 2 224 ? 26.266 -30.885 -13.746 1.00 100.67 193 GLU B C 1
ATOM 2287 O O . GLU B 2 224 ? 26.833 -31.381 -12.782 1.00 101.46 193 GLU B O 1
ATOM 2293 N N . LEU B 2 225 ? 26.753 -30.942 -14.969 1.00 97.65 194 LEU B N 1
ATOM 2294 C CA . LEU B 2 225 ? 28.040 -31.567 -15.229 1.00 96.24 194 LEU B CA 1
ATOM 2295 C C . LEU B 2 225 ? 29.055 -30.489 -15.350 1.00 101.24 194 LEU B C 1
ATOM 2296 O O . LEU B 2 225 ? 28.728 -29.392 -15.802 1.00 101.87 194 LEU B O 1
ATOM 2301 N N . LEU B 2 226 ? 30.293 -30.793 -15.013 1.00 97.84 195 LEU B N 1
ATOM 2302 C CA . LEU B 2 226 ? 31.330 -29.807 -15.197 1.00 99.09 195 LEU B CA 1
ATOM 2303 C C . LEU B 2 226 ? 32.144 -30.201 -16.421 1.00 104.91 195 LEU B C 1
ATOM 2304 O O . LEU B 2 226 ? 32.905 -31.171 -16.352 1.00 104.94 195 LEU B O 1
ATOM 2309 N N . VAL B 2 227 ? 31.962 -29.491 -17.548 1.00 102.35 196 VAL B N 1
ATOM 2310 C CA . VAL B 2 227 ? 32.738 -29.833 -18.740 1.00 103.95 196 VAL B CA 1
ATOM 2311 C C . VAL B 2 227 ? 34.092 -29.128 -18.708 1.00 110.27 196 VAL B C 1
ATOM 2312 O O . VAL B 2 227 ? 34.172 -27.919 -18.500 1.00 110.52 196 VAL B O 1
ATOM 2316 N N . LEU B 2 228 ? 35.144 -29.885 -18.958 1.00 108.78 197 LEU B N 1
ATOM 2317 C CA . LEU B 2 228 ? 36.511 -29.397 -18.880 1.00 110.18 197 LEU B CA 1
ATOM 2318 C C . LEU B 2 228 ? 37.205 -28.996 -20.199 1.00 121.15 197 LEU B C 1
ATOM 2319 O O . LEU B 2 228 ? 36.978 -29.574 -21.252 1.00 121.93 197 LEU B O 1
ATOM 2324 N N . GLY B 2 229 ? 38.090 -28.021 -20.075 1.00 122.21 198 GLY B N 1
ATOM 2325 C CA . GLY B 2 229 ? 39.010 -27.529 -21.092 1.00 124.75 198 GLY B CA 1
ATOM 2326 C C . GLY B 2 229 ? 40.450 -27.779 -20.635 1.00 130.61 198 GLY B C 1
ATOM 2327 O O . GLY B 2 229 ? 40.689 -28.457 -19.610 1.00 129.04 198 GLY B O 1
ATOM 2328 N N . VAL B 2 230 ? 41.428 -27.242 -21.396 1.00 127.02 199 VAL B N 1
ATOM 2329 C CA . VAL B 2 230 ? 42.839 -27.488 -21.086 1.00 126.37 199 VAL B CA 1
ATOM 2330 C C . VAL B 2 230 ? 43.503 -26.280 -20.386 1.00 128.65 199 VAL B C 1
ATOM 2331 O O . VAL B 2 230 ? 44.643 -26.406 -19.918 1.00 129.34 199 VAL B O 1
ATOM 2335 N N . SER B 2 231 ? 42.758 -25.140 -20.279 1.00 122.34 200 SER B N 1
ATOM 2336 C CA . SER B 2 231 ? 43.076 -23.844 -19.639 1.00 120.50 200 SER B CA 1
ATOM 2337 C C . SER B 2 231 ? 43.929 -23.976 -18.333 1.00 121.48 200 SER B C 1
ATOM 2338 O O . SER B 2 231 ? 43.699 -24.920 -17.556 1.00 121.06 200 SER B O 1
ATOM 2341 N N . LYS B 2 232 ? 44.889 -23.039 -18.089 1.00 114.58 201 LYS B N 1
ATOM 2342 C CA . LYS B 2 232 ? 45.801 -23.066 -16.918 1.00 112.54 201 LYS B CA 1
ATOM 2343 C C . LYS B 2 232 ? 45.142 -23.486 -15.572 1.00 114.14 201 LYS B C 1
ATOM 2344 O O . LYS B 2 232 ? 44.144 -22.905 -15.145 1.00 114.80 201 LYS B O 1
ATOM 2350 N N . LYS B 2 233 ? 45.701 -24.497 -14.912 1.00 107.29 202 LYS B N 1
ATOM 2351 C CA . LYS B 2 233 ? 45.113 -24.980 -13.666 1.00 104.43 202 LYS B CA 1
ATOM 2352 C C . LYS B 2 233 ? 45.220 -23.968 -12.485 1.00 110.22 202 LYS B C 1
ATOM 2353 O O . LYS B 2 233 ? 46.237 -23.260 -12.373 1.00 112.18 202 LYS B O 1
ATOM 2359 N N . PRO B 2 234 ? 44.197 -23.890 -11.585 1.00 104.14 203 PRO B N 1
ATOM 2360 C CA . PRO B 2 234 ? 44.328 -23.005 -10.431 1.00 102.64 203 PRO B CA 1
ATOM 2361 C C . PRO B 2 234 ? 45.082 -23.744 -9.324 1.00 105.95 203 PRO B C 1
ATOM 2362 O O . PRO B 2 234 ? 45.566 -24.862 -9.529 1.00 105.01 203 PRO B O 1
ATOM 2366 N N . SER B 2 235 ? 45.223 -23.121 -8.164 1.00 103.16 204 SER B N 1
ATOM 2367 C CA . SER B 2 235 ? 45.910 -23.761 -7.052 1.00 103.02 204 SER B CA 1
ATOM 2368 C C . SER B 2 235 ? 44.969 -23.804 -5.872 1.00 106.57 204 SER B C 1
ATOM 2369 O O . SER B 2 235 ? 44.275 -22.809 -5.606 1.00 108.82 204 SER B O 1
ATOM 2372 N N . LEU B 2 236 ? 44.911 -24.978 -5.206 1.00 98.50 205 LEU B N 1
ATOM 2373 C CA . LEU B 2 236 ? 44.040 -25.268 -4.077 1.00 95.32 205 LEU B CA 1
ATOM 2374 C C . LEU B 2 236 ? 44.813 -25.291 -2.786 1.00 100.76 205 LEU B C 1
ATOM 2375 O O . LEU B 2 236 ? 45.728 -26.102 -2.616 1.00 100.03 205 LEU B O 1
ATOM 2380 N N . SER B 2 237 ? 44.387 -24.471 -1.835 1.00 99.12 206 SER B N 1
ATOM 2381 C CA . SER B 2 237 ? 44.996 -24.465 -0.512 1.00 98.91 206 SER B CA 1
ATOM 2382 C C . SER B 2 237 ? 43.913 -24.660 0.557 1.00 101.74 206 SER B C 1
ATOM 2383 O O . SER B 2 237 ? 42.732 -24.747 0.222 1.00 100.99 206 SER B O 1
ATOM 2386 N N . VAL B 2 238 ? 44.320 -24.786 1.826 1.00 98.92 207 VAL B N 1
ATOM 2387 C CA . VAL B 2 238 ? 43.435 -24.928 2.979 1.00 98.83 207 VAL B CA 1
ATOM 2388 C C . VAL B 2 238 ? 44.072 -24.175 4.117 1.00 105.60 207 VAL B C 1
ATOM 2389 O O . VAL B 2 238 ? 45.289 -24.273 4.332 1.00 105.38 207 VAL B O 1
ATOM 2393 N N . GLN B 2 239 ? 43.225 -23.433 4.851 1.00 102.77 208 GLN B N 1
ATOM 2394 C CA . GLN B 2 239 ? 43.520 -22.778 6.109 1.00 102.02 208 GLN B CA 1
ATOM 2395 C C . GLN B 2 239 ? 42.616 -23.480 7.167 1.00 104.49 208 GLN B C 1
ATOM 2396 O O . GLN B 2 239 ? 41.443 -23.756 6.903 1.00 103.27 208 GLN B O 1
ATOM 2402 N N . PRO B 2 240 ? 43.156 -23.889 8.325 1.00 100.84 209 PRO B N 1
ATOM 2403 C CA . PRO B 2 240 ? 44.523 -23.681 8.803 1.00 100.01 209 PRO B CA 1
ATOM 2404 C C . PRO B 2 240 ? 45.542 -24.627 8.137 1.00 100.98 209 PRO B C 1
ATOM 2405 O O . PRO B 2 240 ? 46.712 -24.242 7.993 1.00 101.31 209 PRO B O 1
ATOM 2409 N N . GLY B 2 241 ? 45.074 -25.808 7.688 1.00 92.86 210 GLY B N 1
ATOM 2410 C CA . GLY B 2 241 ? 45.887 -26.829 7.028 1.00 90.68 210 GLY B CA 1
ATOM 2411 C C . GLY B 2 241 ? 45.106 -28.071 6.645 1.00 93.10 210 GLY B C 1
ATOM 2412 O O . GLY B 2 241 ? 43.944 -28.201 7.037 1.00 93.73 210 GLY B O 1
ATOM 2413 N N . PRO B 2 242 ? 45.712 -29.033 5.913 1.00 88.12 211 PRO B N 1
ATOM 2414 C CA . PRO B 2 242 ? 44.953 -30.228 5.477 1.00 87.41 211 PRO B CA 1
ATOM 2415 C C . PRO B 2 242 ? 44.590 -31.206 6.583 1.00 93.13 211 PRO B C 1
ATOM 2416 O O . PRO B 2 242 ? 43.667 -32.006 6.397 1.00 93.32 211 PRO B O 1
ATOM 2420 N N . ILE B 2 243 ? 45.374 -31.215 7.696 1.00 88.35 212 ILE B N 1
ATOM 2421 C CA . ILE B 2 243 ? 45.049 -32.082 8.816 1.00 85.32 212 ILE B CA 1
ATOM 2422 C C . ILE B 2 243 ? 44.244 -31.219 9.734 1.00 90.13 212 ILE B C 1
ATOM 2423 O O . ILE B 2 243 ? 44.706 -30.165 10.175 1.00 91.08 212 ILE B O 1
ATOM 2428 N N . VAL B 2 244 ? 43.003 -31.633 9.940 1.00 86.12 213 VAL B N 1
ATOM 2429 C CA . VAL B 2 244 ? 41.936 -30.936 10.643 1.00 85.96 213 VAL B CA 1
ATOM 2430 C C . VAL B 2 244 ? 41.211 -31.940 11.579 1.00 88.83 213 VAL B C 1
ATOM 2431 O O . VAL B 2 244 ? 41.144 -33.130 11.267 1.00 88.20 213 VAL B O 1
ATOM 2435 N N . ALA B 2 245 ? 40.751 -31.491 12.748 1.00 85.76 214 ALA B N 1
ATOM 2436 C CA . ALA B 2 245 ? 40.118 -32.383 13.738 1.00 84.92 214 ALA B CA 1
ATOM 2437 C C . ALA B 2 245 ? 38.629 -32.227 13.728 1.00 92.39 214 ALA B C 1
ATOM 2438 O O . ALA B 2 245 ? 38.181 -31.185 13.272 1.00 94.52 214 ALA B O 1
ATOM 2440 N N . PRO B 2 246 ? 37.801 -33.156 14.269 1.00 90.00 215 PRO B N 1
ATOM 2441 C CA . PRO B 2 246 ? 36.350 -32.916 14.247 1.00 89.67 215 PRO B CA 1
ATOM 2442 C C . PRO B 2 246 ? 35.970 -31.674 15.044 1.00 93.52 215 PRO B C 1
ATOM 2443 O O . PRO B 2 246 ? 36.637 -31.346 16.038 1.00 93.77 215 PRO B O 1
ATOM 2447 N N . GLU B 2 247 ? 34.899 -30.981 14.586 1.00 87.39 216 GLU B N 1
ATOM 2448 C CA . GLU B 2 247 ? 34.303 -29.780 15.190 1.00 86.13 216 GLU B CA 1
ATOM 2449 C C . GLU B 2 247 ? 35.086 -28.507 14.840 1.00 87.43 216 GLU B C 1
ATOM 2450 O O . GLU B 2 247 ? 34.587 -27.413 15.066 1.00 86.87 216 GLU B O 1
ATOM 2456 N N . GLU B 2 248 ? 36.223 -28.629 14.153 1.00 82.99 217 GLU B N 1
ATOM 2457 C CA . GLU B 2 248 ? 36.954 -27.472 13.655 1.00 83.29 217 GLU B CA 1
ATOM 2458 C C . GLU B 2 248 ? 36.216 -26.864 12.408 1.00 89.01 217 GLU B C 1
ATOM 2459 O O . GLU B 2 248 ? 35.171 -27.375 11.970 1.00 87.22 217 GLU B O 1
ATOM 2465 N N . THR B 2 249 ? 36.756 -25.755 11.860 1.00 86.92 218 THR B N 1
ATOM 2466 C CA . THR B 2 249 ? 36.228 -25.092 10.668 1.00 86.29 218 THR B CA 1
ATOM 2467 C C . THR B 2 249 ? 37.400 -24.870 9.720 1.00 92.64 218 THR B C 1
ATOM 2468 O O . THR B 2 249 ? 38.466 -24.427 10.147 1.00 91.71 218 THR B O 1
ATOM 2472 N N . LEU B 2 250 ? 37.223 -25.200 8.443 1.00 91.54 219 LEU B N 1
ATOM 2473 C CA . LEU B 2 250 ? 38.300 -24.977 7.489 1.00 92.25 219 LEU B CA 1
ATOM 2474 C C . LEU B 2 250 ? 37.869 -24.009 6.416 1.00 94.49 219 LEU B C 1
ATOM 2475 O O . LEU B 2 250 ? 36.697 -23.697 6.326 1.00 94.76 219 LEU B O 1
ATOM 2480 N N . THR B 2 251 ? 38.820 -23.484 5.667 1.00 90.29 220 THR B N 1
ATOM 2481 C CA . THR B 2 251 ? 38.574 -22.589 4.564 1.00 91.39 220 THR B CA 1
ATOM 2482 C C . THR B 2 251 ? 39.349 -23.144 3.400 1.00 99.15 220 THR B C 1
ATOM 2483 O O . THR B 2 251 ? 40.587 -23.265 3.483 1.00 100.46 220 THR B O 1
ATOM 2487 N N . LEU B 2 252 ? 38.622 -23.530 2.335 1.00 94.32 221 LEU B N 1
ATOM 2488 C CA . LEU B 2 252 ? 39.239 -24.066 1.130 1.00 92.97 221 LEU B CA 1
ATOM 2489 C C . LEU B 2 252 ? 39.415 -22.895 0.207 1.00 98.43 221 LEU B C 1
ATOM 2490 O O . LEU B 2 252 ? 38.478 -22.130 0.072 1.00 98.02 221 LEU B O 1
ATOM 2495 N N . GLN B 2 253 ? 40.619 -22.695 -0.367 1.00 98.48 222 GLN B N 1
ATOM 2496 C CA . GLN B 2 253 ? 40.895 -21.547 -1.246 1.00 101.91 222 GLN B CA 1
ATOM 2497 C C . GLN B 2 253 ? 41.388 -21.911 -2.660 1.00 110.16 222 GLN B C 1
ATOM 2498 O O . GLN B 2 253 ? 42.248 -22.787 -2.795 1.00 110.27 222 GLN B O 1
ATOM 2504 N N . CYS B 2 254 ? 40.870 -21.198 -3.693 1.00 108.49 223 CYS B N 1
ATOM 2505 C CA . CYS B 2 254 ? 41.248 -21.316 -5.107 1.00 109.65 223 CYS B CA 1
ATOM 2506 C C . CYS B 2 254 ? 41.839 -20.038 -5.594 1.00 113.62 223 CYS B C 1
ATOM 2507 O O . CYS B 2 254 ? 41.262 -18.978 -5.357 1.00 113.96 223 CYS B O 1
ATOM 2510 N N . GLY B 2 255 ? 42.881 -20.143 -6.397 1.00 109.71 224 GLY B N 1
ATOM 2511 C CA . GLY B 2 255 ? 43.480 -18.963 -6.998 1.00 110.60 224 GLY B CA 1
ATOM 2512 C C . GLY B 2 255 ? 44.207 -19.221 -8.295 1.00 115.32 224 GLY B C 1
ATOM 2513 O O . GLY B 2 255 ? 44.728 -20.319 -8.493 1.00 113.93 224 GLY B O 1
ATOM 2514 N N . SER B 2 256 ? 44.270 -18.197 -9.160 1.00 114.55 225 SER B N 1
ATOM 2515 C CA . SER B 2 256 ? 44.982 -18.223 -10.437 1.00 116.83 225 SER B CA 1
ATOM 2516 C C . SER B 2 256 ? 45.561 -16.842 -10.750 1.00 129.00 225 SER B C 1
ATOM 2517 O O . SER B 2 256 ? 45.162 -15.837 -10.141 1.00 130.92 225 SER B O 1
ATOM 2520 N N . ASP B 2 257 ? 46.517 -16.808 -11.708 1.00 128.09 226 ASP B N 1
ATOM 2521 C CA . ASP B 2 257 ? 47.104 -15.613 -12.330 1.00 129.09 226 ASP B CA 1
ATOM 2522 C C . ASP B 2 257 ? 46.525 -15.595 -13.759 1.00 132.61 226 ASP B C 1
ATOM 2523 O O . ASP B 2 257 ? 46.771 -14.669 -14.534 1.00 136.33 226 ASP B O 1
ATOM 2528 N N . ALA B 2 258 ? 45.737 -16.638 -14.088 1.00 123.84 227 ALA B N 1
ATOM 2529 C CA . ALA B 2 258 ? 45.086 -16.833 -15.375 1.00 122.22 227 ALA B CA 1
ATOM 2530 C C . ALA B 2 258 ? 43.807 -15.965 -15.561 1.00 124.82 227 ALA B C 1
ATOM 2531 O O . ALA B 2 258 ? 43.117 -16.070 -16.591 1.00 123.80 227 ALA B O 1
ATOM 2533 N N . GLY B 2 259 ? 43.534 -15.102 -14.578 1.00 120.58 228 GLY B N 1
ATOM 2534 C CA . GLY B 2 259 ? 42.394 -14.192 -14.605 1.00 120.39 228 GLY B CA 1
ATOM 2535 C C . GLY B 2 259 ? 41.019 -14.822 -14.609 1.00 122.17 228 GLY B C 1
ATOM 2536 O O . GLY B 2 259 ? 40.138 -14.330 -15.314 1.00 120.11 228 GLY B O 1
ATOM 2537 N N . TYR B 2 260 ? 40.813 -15.899 -13.801 1.00 119.13 229 TYR B N 1
ATOM 2538 C CA . TYR B 2 260 ? 39.497 -16.553 -13.699 1.00 117.44 229 TYR B CA 1
ATOM 2539 C C . TYR B 2 260 ? 38.653 -15.798 -12.721 1.00 123.37 229 TYR B C 1
ATOM 2540 O O . TYR B 2 260 ? 39.142 -15.363 -11.688 1.00 122.71 229 TYR B O 1
ATOM 2549 N N . ASN B 2 261 ? 37.388 -15.655 -13.024 1.00 121.97 230 ASN B N 1
ATOM 2550 C CA . ASN B 2 261 ? 36.505 -14.932 -12.129 1.00 122.97 230 ASN B CA 1
ATOM 2551 C C . ASN B 2 261 ? 35.533 -15.882 -11.449 1.00 124.42 230 ASN B C 1
ATOM 2552 O O . ASN B 2 261 ? 34.951 -15.498 -10.438 1.00 126.29 230 ASN B O 1
ATOM 2557 N N . ARG B 2 262 ? 35.399 -17.133 -11.963 1.00 115.68 231 ARG B N 1
ATOM 2558 C CA . ARG B 2 262 ? 34.530 -18.177 -11.406 1.00 111.81 231 ARG B CA 1
ATOM 2559 C C . ARG B 2 262 ? 35.392 -19.333 -10.961 1.00 110.64 231 ARG B C 1
ATOM 2560 O O . ARG B 2 262 ? 36.343 -19.685 -11.655 1.00 109.26 231 ARG B O 1
ATOM 2568 N N . PHE B 2 263 ? 35.051 -19.946 -9.820 1.00 105.60 232 PHE B N 1
ATOM 2569 C CA . PHE B 2 263 ? 35.775 -21.110 -9.290 1.00 103.31 232 PHE B CA 1
ATOM 2570 C C . PHE B 2 263 ? 34.845 -22.191 -8.786 1.00 102.97 232 PHE B C 1
ATOM 2571 O O . PHE B 2 263 ? 33.811 -21.890 -8.180 1.00 102.36 232 PHE B O 1
ATOM 2579 N N . VAL B 2 264 ? 35.220 -23.453 -9.041 1.00 96.99 233 VAL B N 1
ATOM 2580 C CA . VAL B 2 264 ? 34.474 -24.663 -8.671 1.00 94.50 233 VAL B CA 1
ATOM 2581 C C . VAL B 2 264 ? 35.355 -25.615 -7.892 1.00 97.23 233 VAL B C 1
ATOM 2582 O O . VAL B 2 264 ? 36.534 -25.805 -8.201 1.00 98.66 233 VAL B O 1
ATOM 2586 N N . LEU B 2 265 ? 34.780 -26.196 -6.874 1.00 91.57 234 LEU B N 1
ATOM 2587 C CA . LEU B 2 265 ? 35.455 -27.140 -6.014 1.00 90.94 234 LEU B CA 1
ATOM 2588 C C . LEU B 2 265 ? 34.720 -28.480 -6.116 1.00 93.23 234 LEU B C 1
ATOM 2589 O O . LEU B 2 265 ? 33.487 -28.492 -6.132 1.00 93.08 234 LEU B O 1
ATOM 2594 N N . TYR B 2 266 ? 35.469 -29.605 -6.230 1.00 87.25 235 TYR B N 1
ATOM 2595 C CA . TYR B 2 266 ? 34.853 -30.917 -6.318 1.00 85.70 235 TYR B CA 1
ATOM 2596 C C . TYR B 2 266 ? 35.656 -31.978 -5.561 1.00 90.59 235 TYR B C 1
ATOM 2597 O O . TYR B 2 266 ? 36.844 -32.201 -5.863 1.00 92.66 235 TYR B O 1
ATOM 2606 N N . LYS B 2 267 ? 34.979 -32.653 -4.582 1.00 83.94 236 LYS B N 1
ATOM 2607 C CA . LYS B 2 267 ? 35.517 -33.741 -3.748 1.00 81.69 236 LYS B CA 1
ATOM 2608 C C . LYS B 2 267 ? 35.119 -35.089 -4.359 1.00 84.90 236 LYS B C 1
ATOM 2609 O O . LYS B 2 267 ? 33.933 -35.364 -4.565 1.00 83.63 236 LYS B O 1
ATOM 2615 N N . ASP B 2 268 ? 36.116 -35.945 -4.621 1.00 81.99 237 ASP B N 1
ATOM 2616 C CA . ASP B 2 268 ? 35.878 -37.259 -5.203 1.00 81.20 237 ASP B CA 1
ATOM 2617 C C . ASP B 2 268 ? 34.824 -38.021 -4.414 1.00 85.51 237 ASP B C 1
ATOM 2618 O O . ASP B 2 268 ? 34.747 -37.943 -3.181 1.00 86.14 237 ASP B O 1
ATOM 2623 N N . GLY B 2 269 ? 33.945 -38.643 -5.167 1.00 82.83 238 GLY B N 1
ATOM 2624 C CA . GLY B 2 269 ? 32.833 -39.429 -4.661 1.00 81.57 238 GLY B CA 1
ATOM 2625 C C . GLY B 2 269 ? 31.549 -38.654 -4.488 1.00 83.32 238 GLY B C 1
ATOM 2626 O O . GLY B 2 269 ? 30.517 -39.270 -4.257 1.00 82.90 238 GLY B O 1
ATOM 2627 N N . GLU B 2 270 ? 31.588 -37.321 -4.572 1.00 80.07 239 GLU B N 1
ATOM 2628 C CA . GLU B 2 270 ? 30.388 -36.519 -4.344 1.00 80.81 239 GLU B CA 1
ATOM 2629 C C . GLU B 2 270 ? 29.536 -36.360 -5.564 1.00 85.67 239 GLU B C 1
ATOM 2630 O O . GLU B 2 270 ? 30.079 -36.240 -6.657 1.00 83.69 239 GLU B O 1
ATOM 2636 N N . ARG B 2 271 ? 28.188 -36.304 -5.361 1.00 84.13 240 ARG B N 1
ATOM 2637 C CA . ARG B 2 271 ? 27.155 -36.106 -6.407 1.00 83.62 240 ARG B CA 1
ATOM 2638 C C . ARG B 2 271 ? 27.282 -34.778 -7.113 1.00 89.43 240 ARG B C 1
ATOM 2639 O O . ARG B 2 271 ? 27.088 -34.722 -8.329 1.00 89.19 240 ARG B O 1
ATOM 2647 N N . ASP B 2 272 ? 27.537 -33.709 -6.324 1.00 89.28 241 ASP B N 1
ATOM 2648 C CA . ASP B 2 272 ? 27.609 -32.307 -6.746 1.00 90.62 241 ASP B CA 1
ATOM 2649 C C . ASP B 2 272 ? 28.984 -31.648 -6.561 1.00 95.51 241 ASP B C 1
ATOM 2650 O O . ASP B 2 272 ? 29.826 -32.134 -5.801 1.00 98.44 241 ASP B O 1
ATOM 2655 N N . PHE B 2 273 ? 29.198 -30.540 -7.262 1.00 90.21 242 PHE B N 1
ATOM 2656 C CA . PHE B 2 273 ? 30.383 -29.708 -7.111 1.00 90.58 242 PHE B CA 1
ATOM 2657 C C . PHE B 2 273 ? 29.920 -28.413 -6.441 1.00 95.48 242 PHE B C 1
ATOM 2658 O O . PHE B 2 273 ? 28.733 -28.110 -6.476 1.00 95.53 242 PHE B O 1
ATOM 2666 N N . LEU B 2 274 ? 30.833 -27.696 -5.784 1.00 92.42 243 LEU B N 1
ATOM 2667 C CA . LEU B 2 274 ? 30.548 -26.489 -5.033 1.00 93.40 243 LEU B CA 1
ATOM 2668 C C . LEU B 2 274 ? 31.103 -25.309 -5.807 1.00 104.15 243 LEU B C 1
ATOM 2669 O O . LEU B 2 274 ? 32.277 -25.320 -6.154 1.00 103.62 243 LEU B O 1
ATOM 2674 N N . GLN B 2 275 ? 30.245 -24.336 -6.167 1.00 107.26 244 GLN B N 1
ATOM 2675 C CA . GLN B 2 275 ? 30.673 -23.166 -6.949 1.00 111.01 244 GLN B CA 1
ATOM 2676 C C . GLN B 2 275 ? 30.906 -22.007 -5.997 1.00 123.79 244 GLN B C 1
ATOM 2677 O O . GLN B 2 275 ? 29.929 -21.432 -5.518 1.00 125.01 244 GLN B O 1
ATOM 2683 N N . LEU B 2 276 ? 32.188 -21.708 -5.657 1.00 125.51 245 LEU B N 1
ATOM 2684 C CA . LEU B 2 276 ? 32.550 -20.615 -4.738 1.00 127.79 245 LEU B CA 1
ATOM 2685 C C . LEU B 2 276 ? 32.482 -19.234 -5.415 1.00 141.78 245 LEU B C 1
ATOM 2686 O O . LEU B 2 276 ? 32.674 -19.099 -6.645 1.00 140.26 245 LEU B O 1
ATOM 2691 N N . ALA B 2 277 ? 32.166 -18.212 -4.591 1.00 146.92 246 ALA B N 1
ATOM 2692 C CA . ALA B 2 277 ? 32.025 -16.821 -5.031 1.00 151.53 246 ALA B CA 1
ATOM 2693 C C . ALA B 2 277 ? 33.398 -16.232 -5.422 1.00 162.07 246 ALA B C 1
ATOM 2694 O O . ALA B 2 277 ? 34.244 -15.940 -4.547 1.00 162.18 246 ALA B O 1
ATOM 2696 N N . GLY B 2 278 ? 33.610 -16.127 -6.741 1.00 161.23 247 GLY B N 1
ATOM 2697 C CA . GLY B 2 278 ? 34.863 -15.647 -7.308 1.00 162.63 247 GLY B CA 1
ATOM 2698 C C . GLY B 2 278 ? 35.062 -14.152 -7.219 1.00 170.11 247 GLY B C 1
ATOM 2699 O O . GLY B 2 278 ? 34.153 -13.391 -7.562 1.00 170.93 247 GLY B O 1
ATOM 2700 N N . ALA B 2 279 ? 36.266 -13.721 -6.776 1.00 168.52 248 ALA B N 1
ATOM 2701 C CA . ALA B 2 279 ? 36.635 -12.299 -6.675 1.00 170.92 248 ALA B CA 1
ATOM 2702 C C . ALA B 2 279 ? 36.899 -11.696 -8.073 1.00 176.95 248 ALA B C 1
ATOM 2703 O O . ALA B 2 279 ? 36.918 -12.428 -9.072 1.00 176.45 248 ALA B O 1
ATOM 2705 N N . GLN B 2 280 ? 37.080 -10.361 -8.143 1.00 174.50 249 GLN B N 1
ATOM 2706 C CA . GLN B 2 280 ? 37.367 -9.674 -9.401 1.00 174.70 249 GLN B CA 1
ATOM 2707 C C . GLN B 2 280 ? 38.882 -9.723 -9.668 1.00 176.07 249 GLN B C 1
AT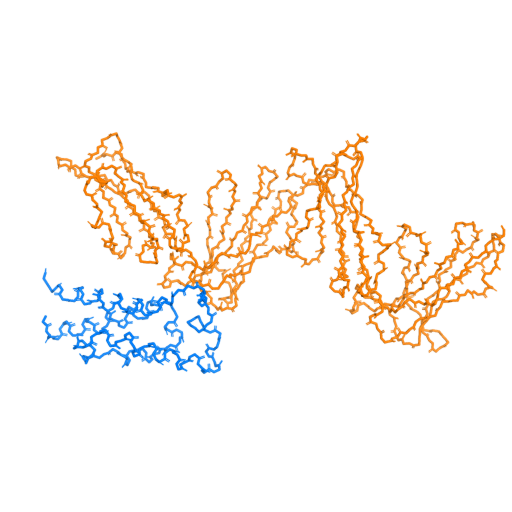OM 2708 O O . GLN B 2 280 ? 39.667 -9.403 -8.761 1.00 175.59 249 GLN B O 1
ATOM 2714 N N . PRO B 2 281 ? 39.307 -10.175 -10.879 1.00 170.94 250 PRO B N 1
ATOM 2715 C CA . PRO B 2 281 ? 40.749 -10.310 -11.158 1.00 171.03 250 PRO B CA 1
ATOM 2716 C C . PRO B 2 281 ? 41.538 -8.999 -11.287 1.00 177.81 250 PRO B C 1
ATOM 2717 O O . PRO B 2 281 ? 41.096 -8.072 -11.981 1.00 179.35 250 PRO B O 1
ATOM 2721 N N . GLN B 2 282 ? 42.730 -8.941 -10.635 1.00 174.11 251 GLN B N 1
ATOM 2722 C CA . GLN B 2 282 ? 43.648 -7.789 -10.644 1.00 175.84 251 GLN B CA 1
ATOM 2723 C C . GLN B 2 282 ? 44.682 -7.888 -11.800 1.00 181.42 251 GLN B C 1
ATOM 2724 O O . GLN B 2 282 ? 44.355 -7.514 -12.940 1.00 182.01 251 GLN B O 1
ATOM 2730 N N . ALA B 2 283 ? 45.910 -8.414 -11.517 1.00 177.27 252 ALA B N 1
ATOM 2731 C CA . ALA B 2 283 ? 46.970 -8.653 -12.517 1.00 177.11 252 ALA B CA 1
ATOM 2732 C C . ALA B 2 283 ? 46.805 -10.128 -12.957 1.00 176.20 252 ALA B C 1
ATOM 2733 O O . ALA B 2 283 ? 47.755 -10.929 -12.909 1.00 175.30 252 ALA B O 1
ATOM 2735 N N . GLY B 2 284 ? 45.558 -10.462 -13.328 1.00 168.54 253 GLY B N 1
ATOM 2736 C CA . GLY B 2 284 ? 45.090 -11.813 -13.617 1.00 164.48 253 GLY B CA 1
ATOM 2737 C C . GLY B 2 284 ? 44.763 -12.532 -12.312 1.00 161.09 253 GLY B C 1
ATOM 2738 O O . GLY B 2 284 ? 44.119 -13.585 -12.320 1.00 158.29 253 GLY B O 1
ATOM 2739 N N . LEU B 2 285 ? 45.221 -11.940 -11.166 1.00 154.46 254 LEU B N 1
ATOM 2740 C CA . LEU B 2 285 ? 45.083 -12.428 -9.788 1.00 151.11 254 LEU B CA 1
ATOM 2741 C C . LEU B 2 285 ? 43.645 -12.456 -9.291 1.00 150.52 254 LEU B C 1
ATOM 2742 O O . LEU B 2 285 ? 42.995 -11.404 -9.192 1.00 151.68 254 LEU B O 1
ATOM 2747 N N . SER B 2 286 ? 43.167 -13.676 -8.958 1.00 140.67 255 SER B N 1
ATOM 2748 C CA . SER B 2 286 ? 41.820 -13.965 -8.450 1.00 136.80 255 SER B CA 1
ATOM 2749 C C . SER B 2 286 ? 41.897 -15.068 -7.409 1.00 133.30 255 SER B C 1
ATOM 2750 O O . SER B 2 286 ? 42.728 -15.962 -7.536 1.00 131.19 255 SER B O 1
ATOM 2753 N N . GLN B 2 287 ? 41.061 -14.978 -6.369 1.00 126.79 256 GLN B N 1
ATOM 2754 C CA . GLN B 2 287 ? 41.015 -15.954 -5.272 1.00 124.68 256 GLN B CA 1
ATOM 2755 C C . GLN B 2 287 ? 39.592 -16.073 -4.777 1.00 126.68 256 GLN B C 1
ATOM 2756 O O . GLN B 2 287 ? 38.944 -15.054 -4.535 1.00 128.97 256 GLN B O 1
ATOM 2762 N N . ALA B 2 288 ? 39.101 -17.302 -4.625 1.00 118.29 257 ALA B N 1
ATOM 2763 C CA . ALA B 2 288 ? 37.772 -17.531 -4.074 1.00 116.17 257 ALA B CA 1
ATOM 2764 C C . ALA B 2 288 ? 37.929 -18.499 -2.942 1.00 116.30 257 ALA B C 1
ATOM 2765 O O . ALA B 2 288 ? 38.789 -19.385 -3.014 1.00 114.75 257 ALA B O 1
ATOM 2767 N N . ASN B 2 289 ? 37.147 -18.325 -1.875 1.00 112.09 258 ASN B N 1
ATOM 2768 C CA . ASN B 2 289 ? 37.258 -19.260 -0.771 1.00 111.03 258 ASN B CA 1
ATOM 2769 C C . ASN B 2 289 ? 35.895 -19.729 -0.227 1.00 113.17 258 ASN B C 1
ATOM 2770 O O . ASN B 2 289 ? 34.869 -19.109 -0.495 1.00 113.59 258 ASN B O 1
ATOM 2775 N N . PHE B 2 290 ? 35.891 -20.892 0.439 1.00 107.49 259 PHE B N 1
ATOM 2776 C CA . PHE B 2 290 ? 34.706 -21.470 1.054 1.00 106.23 259 PHE B CA 1
ATOM 2777 C C . PHE B 2 290 ? 35.029 -21.893 2.484 1.00 105.78 259 PHE B C 1
ATOM 2778 O O . PHE B 2 290 ? 36.018 -22.602 2.688 1.00 105.23 259 PHE B O 1
ATOM 2786 N N . THR B 2 291 ? 34.228 -21.421 3.468 1.00 98.13 260 THR B N 1
ATOM 2787 C CA . THR B 2 291 ? 34.441 -21.681 4.887 1.00 96.45 260 THR B CA 1
ATOM 2788 C C . THR B 2 291 ? 33.401 -22.665 5.426 1.00 99.81 260 THR B C 1
ATOM 2789 O O . THR B 2 291 ? 32.277 -22.269 5.673 1.00 98.95 260 THR B O 1
ATOM 2793 N N . LEU B 2 292 ? 33.799 -23.940 5.633 1.00 96.89 261 LEU B N 1
ATOM 2794 C CA . LEU B 2 292 ? 32.965 -25.044 6.125 1.00 96.50 261 LEU B CA 1
ATOM 2795 C C . LEU B 2 292 ? 33.336 -25.500 7.494 1.00 99.02 261 LEU B C 1
ATOM 2796 O O . LEU B 2 292 ? 34.517 -25.530 7.834 1.00 99.75 261 LEU B O 1
ATOM 2801 N N . GLY B 2 293 ? 32.333 -25.984 8.208 1.00 93.02 262 GLY B N 1
ATOM 2802 C CA . GLY B 2 293 ? 32.455 -26.538 9.547 1.00 91.58 262 GLY B CA 1
ATOM 2803 C C . GLY B 2 293 ? 31.085 -26.833 10.120 1.00 93.20 262 GLY B C 1
ATOM 2804 O O . GLY B 2 293 ? 30.128 -26.236 9.653 1.00 93.68 262 GLY B O 1
ATOM 2805 N N . PRO B 2 294 ? 30.911 -27.674 11.166 1.00 87.78 263 PRO B N 1
ATOM 2806 C CA . PRO B 2 294 ? 31.935 -28.425 11.913 1.00 86.82 263 PRO B CA 1
ATOM 2807 C C . PRO B 2 294 ? 32.533 -29.538 11.073 1.00 92.29 263 PRO B C 1
ATOM 2808 O O . PRO B 2 294 ? 31.845 -30.063 10.195 1.00 94.33 263 PRO B O 1
ATOM 2812 N N . VAL B 2 295 ? 33.807 -29.875 11.284 1.00 86.14 264 VAL B N 1
ATOM 2813 C CA . VAL B 2 295 ? 34.307 -30.945 10.455 1.00 83.54 264 VAL B CA 1
ATOM 2814 C C . VAL B 2 295 ? 33.944 -32.279 11.113 1.00 87.63 264 VAL B C 1
ATOM 2815 O O . VAL B 2 295 ? 33.773 -32.359 12.329 1.00 87.91 264 VAL B O 1
ATOM 2819 N N . SER B 2 296 ? 33.723 -33.280 10.273 1.00 84.53 265 SER B N 1
ATOM 2820 C CA . SER B 2 296 ? 33.364 -34.639 10.613 1.00 84.94 265 SER B CA 1
ATOM 2821 C C . SER B 2 296 ? 34.211 -35.514 9.726 1.00 88.78 265 SER B C 1
ATOM 2822 O O . SER B 2 296 ? 34.865 -34.977 8.830 1.00 88.25 265 SER B O 1
ATOM 2825 N N . ARG B 2 297 ? 34.178 -36.858 9.939 1.00 85.50 266 ARG B N 1
ATOM 2826 C CA . ARG B 2 297 ? 34.894 -37.853 9.119 1.00 84.08 266 ARG B CA 1
ATOM 2827 C C . ARG B 2 297 ? 34.599 -37.610 7.641 1.00 83.58 266 ARG B C 1
ATOM 2828 O O . ARG B 2 297 ? 35.501 -37.667 6.802 1.00 82.94 266 ARG B O 1
ATOM 2836 N N . SER B 2 298 ? 33.347 -37.271 7.332 1.00 78.94 267 SER B N 1
ATOM 2837 C CA . SER B 2 298 ? 32.883 -36.994 5.955 1.00 78.38 267 SER B CA 1
ATOM 2838 C C . SER B 2 298 ? 33.711 -35.972 5.198 1.00 83.14 267 SER B C 1
ATOM 2839 O O . SER B 2 298 ? 33.769 -36.046 3.979 1.00 84.21 267 SER B O 1
ATOM 2842 N N . TYR B 2 299 ? 34.407 -35.070 5.900 1.00 79.88 268 TYR B N 1
ATOM 2843 C CA . TYR B 2 299 ? 35.229 -34.047 5.248 1.00 79.67 268 TYR B CA 1
ATOM 2844 C C . TYR B 2 299 ? 36.453 -34.614 4.591 1.00 86.03 268 TYR B C 1
ATOM 2845 O O . TYR B 2 299 ? 36.922 -34.039 3.607 1.00 87.08 268 TYR B O 1
ATOM 2854 N N . GLY B 2 300 ? 36.945 -35.730 5.129 1.00 82.58 269 GLY B N 1
ATOM 2855 C CA . GLY B 2 300 ? 38.129 -36.407 4.631 1.00 82.66 269 GLY B CA 1
ATOM 2856 C C . GLY B 2 300 ? 37.960 -36.856 3.196 1.00 87.59 269 GLY B C 1
ATOM 2857 O O . GLY B 2 300 ? 36.989 -37.542 2.879 1.00 89.76 269 GLY B O 1
ATOM 2858 N N . GLY B 2 301 ? 38.871 -36.441 2.327 1.00 81.24 270 GLY B N 1
ATOM 2859 C CA . GLY B 2 301 ? 38.826 -36.837 0.931 1.00 80.06 270 GLY B CA 1
ATOM 2860 C C . GLY B 2 301 ? 39.823 -36.117 0.069 1.00 83.50 270 GLY B C 1
ATOM 2861 O O . GLY B 2 301 ? 40.604 -35.316 0.561 1.00 84.03 270 GLY B O 1
ATOM 2862 N N . GLN B 2 302 ? 39.783 -36.394 -1.221 1.00 80.74 271 GLN B N 1
ATOM 2863 C CA . GLN B 2 302 ? 40.645 -35.784 -2.230 1.00 81.19 271 GLN B CA 1
ATOM 2864 C C . GLN B 2 302 ? 39.804 -34.738 -2.934 1.00 86.01 271 GLN B C 1
ATOM 2865 O O . GLN B 2 302 ? 38.678 -35.023 -3.353 1.00 84.54 271 GLN B O 1
ATOM 2871 N N . TYR B 2 303 ? 40.341 -33.520 -3.021 1.00 84.34 272 TYR B N 1
ATOM 2872 C CA . TYR B 2 303 ? 39.650 -32.344 -3.555 1.00 84.25 272 TYR B CA 1
ATOM 2873 C C . TYR B 2 303 ? 40.371 -31.768 -4.768 1.00 91.68 272 TYR B C 1
ATOM 2874 O O . TYR B 2 303 ? 41.610 -31.781 -4.818 1.00 92.53 272 TYR B O 1
ATOM 2883 N N . ARG B 2 304 ? 39.600 -31.202 -5.717 1.00 88.67 273 ARG B N 1
ATOM 2884 C CA . ARG B 2 304 ? 40.149 -30.522 -6.895 1.00 89.17 273 ARG B CA 1
ATOM 2885 C C . ARG B 2 304 ? 39.414 -29.247 -7.095 1.00 94.84 273 ARG B C 1
ATOM 2886 O O . ARG B 2 304 ? 38.276 -29.145 -6.664 1.00 93.60 273 ARG B O 1
ATOM 2894 N N . CYS B 2 305 ? 40.074 -28.265 -7.695 1.00 96.93 274 CYS B N 1
ATOM 2895 C CA . CYS B 2 305 ? 39.586 -26.911 -7.949 1.00 100.42 274 CYS B CA 1
ATOM 2896 C C . CYS B 2 305 ? 39.698 -26.587 -9.468 1.00 99.10 274 CYS B C 1
ATOM 2897 O O . CYS B 2 305 ? 40.655 -27.011 -10.137 1.00 97.16 274 CYS B O 1
ATOM 2900 N N . TYR B 2 306 ? 38.725 -25.828 -9.997 1.00 92.90 275 TYR B N 1
ATOM 2901 C CA . TYR B 2 306 ? 38.676 -25.466 -11.409 1.00 93.31 275 TYR B CA 1
ATOM 2902 C C . TYR B 2 306 ? 38.319 -24.011 -11.552 1.00 101.45 275 TYR B C 1
ATOM 2903 O O . TYR B 2 306 ? 37.436 -23.515 -10.850 1.00 102.32 275 TYR B O 1
ATOM 2912 N N . GLY B 2 307 ? 38.960 -23.349 -12.494 1.00 99.80 276 GLY B N 1
ATOM 2913 C CA . GLY B 2 307 ? 38.654 -21.962 -12.790 1.00 101.49 276 GLY B CA 1
ATOM 2914 C C . GLY B 2 307 ? 38.021 -21.844 -14.157 1.00 109.05 276 GLY B C 1
ATOM 2915 O O . GLY B 2 307 ? 38.066 -22.802 -14.929 1.00 106.63 276 GLY B O 1
ATOM 2916 N N . ALA B 2 308 ? 37.384 -20.678 -14.441 1.00 110.47 277 ALA B N 1
ATOM 2917 C CA . ALA B 2 308 ? 36.737 -20.304 -15.704 1.00 112.07 277 ALA B CA 1
ATOM 2918 C C . ALA B 2 308 ? 36.584 -18.796 -15.765 1.00 123.99 277 ALA B C 1
ATOM 2919 O O . ALA B 2 308 ? 36.659 -18.113 -14.735 1.00 123.95 277 ALA B O 1
ATOM 2921 N N . HIS B 2 309 ? 36.429 -18.280 -17.000 1.00 125.68 278 HIS B N 1
ATOM 2922 C CA . HIS B 2 309 ? 36.246 -16.864 -17.294 1.00 127.68 278 HIS B CA 1
ATOM 2923 C C . HIS B 2 309 ? 34.748 -16.648 -17.460 1.00 139.34 278 HIS B C 1
ATOM 2924 O O . HIS B 2 309 ? 34.013 -17.629 -17.662 1.00 138.54 278 HIS B O 1
ATOM 2931 N N . ASN B 2 310 ? 34.285 -15.380 -17.346 1.00 141.71 279 ASN B N 1
ATOM 2932 C CA . ASN B 2 310 ? 32.869 -15.038 -17.419 1.00 143.93 279 ASN B CA 1
ATOM 2933 C C . ASN B 2 310 ? 32.215 -15.473 -18.713 1.00 151.93 279 ASN B C 1
ATOM 2934 O O . ASN B 2 310 ? 31.080 -15.963 -18.687 1.00 150.59 279 ASN B O 1
ATOM 2939 N N . LEU B 2 311 ? 32.945 -15.362 -19.828 1.00 153.05 280 LEU B N 1
ATOM 2940 C CA . LEU B 2 311 ? 32.415 -15.779 -21.117 1.00 155.26 280 LEU B CA 1
ATOM 2941 C C . LEU B 2 311 ? 32.396 -17.310 -21.265 1.00 162.43 280 LEU B C 1
ATOM 2942 O O . LEU B 2 311 ? 31.322 -17.889 -21.496 1.00 162.63 280 LEU B O 1
ATOM 2947 N N . SER B 2 312 ? 33.566 -17.965 -21.069 1.00 159.43 281 SER B N 1
ATOM 2948 C CA . SER B 2 312 ? 33.740 -19.419 -21.181 1.00 157.54 281 SER B CA 1
ATOM 2949 C C . SER B 2 312 ? 32.833 -20.196 -20.247 1.00 155.82 281 SER B C 1
ATOM 2950 O O . SER B 2 312 ? 32.484 -19.712 -19.173 1.00 154.82 281 SER B O 1
ATOM 2953 N N . SER B 2 313 ? 32.434 -21.388 -20.677 1.00 149.46 282 SER B N 1
ATOM 2954 C CA . SER B 2 313 ? 31.694 -22.369 -19.878 1.00 147.08 282 SER B CA 1
ATOM 2955 C C . SER B 2 313 ? 32.418 -23.711 -20.091 1.00 144.73 282 SER B C 1
ATOM 2956 O O . SER B 2 313 ? 31.847 -24.811 -20.136 1.00 143.27 282 SER B O 1
ATOM 2959 N N . GLU B 2 314 ? 33.725 -23.547 -20.250 1.00 136.75 283 GLU B N 1
ATOM 2960 C CA . GLU B 2 314 ? 34.730 -24.553 -20.437 1.00 134.24 283 GLU B CA 1
ATOM 2961 C C . GLU B 2 314 ? 35.667 -24.251 -19.298 1.00 129.43 283 GLU B C 1
ATOM 2962 O O . GLU B 2 314 ? 36.368 -23.219 -19.298 1.00 130.55 283 GLU B O 1
ATOM 2968 N N . TRP B 2 315 ? 35.626 -25.130 -18.296 1.00 115.95 284 TRP B N 1
ATOM 2969 C CA . TRP B 2 315 ? 36.407 -25.022 -17.091 1.00 111.16 284 TRP B CA 1
ATOM 2970 C C . TRP B 2 315 ? 37.874 -25.339 -17.329 1.00 111.21 284 TRP B C 1
ATOM 2971 O O . TRP B 2 315 ? 38.230 -25.792 -18.413 1.00 112.76 284 TRP B O 1
ATOM 2982 N N . SER B 2 316 ? 38.748 -24.991 -16.374 1.00 103.00 285 SER B N 1
ATOM 2983 C CA . SER B 2 316 ? 40.182 -25.181 -16.511 1.00 101.62 285 SER B CA 1
ATOM 2984 C C . SER B 2 316 ? 40.539 -26.593 -16.239 1.00 103.91 285 SER B C 1
ATOM 2985 O O . SER B 2 316 ? 39.735 -27.340 -15.690 1.00 103.18 285 SER B O 1
ATOM 2988 N N . ALA B 2 317 ? 41.796 -26.938 -16.489 1.00 101.07 286 ALA B N 1
ATOM 2989 C CA . ALA B 2 317 ? 42.316 -28.233 -16.073 1.00 100.59 286 ALA B CA 1
ATOM 2990 C C . ALA B 2 317 ? 42.326 -28.225 -14.505 1.00 103.76 286 ALA B C 1
ATOM 2991 O O . ALA B 2 317 ? 42.448 -27.147 -13.902 1.00 102.76 286 ALA B O 1
ATOM 2993 N N . PRO B 2 318 ? 42.138 -29.367 -13.815 1.00 100.30 287 PRO B N 1
ATOM 2994 C CA . PRO B 2 318 ? 42.082 -29.322 -12.342 1.00 99.81 287 PRO B CA 1
ATOM 2995 C C . PRO B 2 318 ? 43.347 -28.867 -11.654 1.00 107.36 287 PRO B C 1
ATOM 2996 O O . PRO B 2 318 ? 44.442 -29.033 -12.191 1.00 108.94 287 PRO B O 1
ATOM 3000 N N . SER B 2 319 ? 43.184 -28.331 -10.432 1.00 104.20 288 SER B N 1
ATOM 3001 C CA . SER B 2 319 ? 44.283 -27.970 -9.547 1.00 104.29 288 SER B CA 1
ATOM 3002 C C . SER B 2 319 ? 44.872 -29.310 -9.135 1.00 108.88 288 SER B C 1
ATOM 3003 O O . SER B 2 319 ? 44.169 -30.324 -9.233 1.00 108.76 288 SER B O 1
ATOM 3006 N N . ASP B 2 320 ? 46.125 -29.336 -8.646 1.00 105.09 289 ASP B N 1
ATOM 3007 C CA . ASP B 2 320 ? 46.707 -30.596 -8.163 1.00 103.54 289 ASP B CA 1
ATOM 3008 C C . ASP B 2 320 ? 45.806 -31.017 -7.003 1.00 102.85 289 ASP B C 1
ATOM 3009 O O . ASP B 2 320 ? 45.239 -30.130 -6.358 1.00 102.33 289 ASP B O 1
ATOM 3014 N N . PRO B 2 321 ? 45.556 -32.317 -6.750 1.00 97.12 290 PRO B N 1
ATOM 3015 C CA . PRO B 2 321 ? 44.623 -32.665 -5.679 1.00 96.00 290 PRO B CA 1
ATOM 3016 C C . PRO B 2 321 ? 45.122 -32.272 -4.290 1.00 99.52 290 PRO B C 1
ATOM 3017 O O . PRO B 2 321 ? 46.319 -32.024 -4.126 1.00 100.75 290 PRO B O 1
ATOM 3021 N N . LEU B 2 322 ? 44.185 -32.140 -3.326 1.00 92.95 291 LEU B N 1
ATOM 3022 C CA . LEU B 2 322 ? 44.422 -31.782 -1.926 1.00 91.24 291 LEU B CA 1
ATOM 3023 C C . LEU B 2 322 ? 43.673 -32.815 -1.109 1.00 95.46 291 LEU B C 1
ATOM 3024 O O . LEU B 2 322 ? 42.456 -32.971 -1.267 1.00 95.83 291 LEU B O 1
ATOM 3029 N N . ASP B 2 323 ? 44.391 -33.539 -0.255 1.00 91.16 292 ASP B N 1
ATOM 3030 C CA . ASP B 2 323 ? 43.763 -34.532 0.594 1.00 89.84 292 ASP B CA 1
ATOM 3031 C C . ASP B 2 323 ? 43.526 -33.896 1.957 1.00 92.19 292 ASP B C 1
ATOM 3032 O O . ASP B 2 323 ? 44.466 -33.351 2.543 1.00 93.82 292 ASP B O 1
ATOM 3037 N N . ILE B 2 324 ? 42.259 -33.851 2.398 1.00 84.64 293 ILE B N 1
ATOM 3038 C CA . ILE B 2 324 ? 41.883 -33.297 3.696 1.00 82.83 293 ILE B CA 1
ATOM 3039 C C . ILE B 2 324 ? 41.809 -34.524 4.572 1.00 87.26 293 ILE B C 1
ATOM 3040 O O . ILE B 2 324 ? 41.135 -35.493 4.211 1.00 86.96 293 ILE B O 1
ATOM 3045 N N . LEU B 2 325 ? 42.544 -34.505 5.697 1.00 83.06 294 LEU B N 1
ATOM 3046 C CA . LEU B 2 325 ? 42.627 -35.630 6.620 1.00 81.27 294 LEU B CA 1
ATOM 3047 C C . LEU B 2 325 ? 42.052 -35.268 7.987 1.00 83.91 294 LEU B C 1
ATOM 3048 O O . LEU B 2 325 ? 42.241 -34.150 8.471 1.00 84.55 294 LEU B O 1
ATOM 3053 N N . ILE B 2 326 ? 41.338 -36.214 8.588 1.00 77.74 295 ILE B N 1
ATOM 3054 C CA . ILE B 2 326 ? 40.623 -36.039 9.832 1.00 76.58 295 ILE B CA 1
ATOM 3055 C C . ILE B 2 326 ? 41.355 -36.661 11.009 1.00 81.31 295 ILE B C 1
ATOM 3056 O O . ILE B 2 326 ? 41.367 -37.891 11.182 1.00 79.97 295 ILE B O 1
ATOM 3061 N N . ALA B 2 327 ? 41.886 -35.777 11.881 1.00 78.61 296 ALA B N 1
ATOM 3062 C CA . ALA B 2 327 ? 42.628 -36.129 13.088 1.00 77.19 296 ALA B CA 1
ATOM 3063 C C . ALA B 2 327 ? 41.760 -36.778 14.153 1.00 83.65 296 ALA B C 1
ATOM 3064 O O . ALA B 2 327 ? 40.544 -36.740 14.055 1.00 82.83 296 ALA B O 1
ATOM 3066 N N . GLY B 2 328 ? 42.404 -37.436 15.115 1.00 85.01 297 GLY B N 1
ATOM 3067 C CA . GLY B 2 328 ? 41.804 -38.114 16.271 1.00 86.22 297 GLY B CA 1
ATOM 3068 C C . GLY B 2 328 ? 40.727 -39.144 16.000 1.00 90.86 297 GLY B C 1
ATOM 3069 O O . GLY B 2 328 ? 39.728 -39.158 16.711 1.00 91.47 297 GLY B O 1
ATOM 3070 N N . GLN B 2 329 ? 40.938 -40.032 15.021 1.00 87.00 298 GLN B N 1
ATOM 3071 C CA . GLN B 2 329 ? 39.964 -41.038 14.600 1.00 86.98 298 GLN B CA 1
ATOM 3072 C C . GLN B 2 329 ? 40.277 -42.486 15.016 1.00 92.78 298 GLN B C 1
ATOM 3073 O O . GLN B 2 329 ? 39.531 -43.408 14.615 1.00 95.39 298 GLN B O 1
ATOM 3079 N N . PHE B 2 330 ? 41.360 -42.701 15.793 1.00 85.23 299 PHE B N 1
ATOM 3080 C CA . PHE B 2 330 ? 41.724 -44.043 16.226 1.00 84.47 299 PHE B CA 1
ATOM 3081 C C . PHE B 2 330 ? 41.936 -44.038 17.720 1.00 94.02 299 PHE B C 1
ATOM 3082 O O . PHE B 2 330 ? 42.206 -42.962 18.275 1.00 95.12 299 PHE B O 1
ATOM 3090 N N . TYR B 2 331 ? 41.894 -45.240 18.382 1.00 92.56 300 TYR B N 1
ATOM 3091 C CA . TYR B 2 331 ? 42.142 -45.322 19.822 1.00 92.85 300 TYR B CA 1
ATOM 3092 C C . TYR B 2 331 ? 43.629 -45.006 20.114 1.00 95.25 300 TYR B C 1
ATOM 3093 O O . TYR B 2 331 ? 43.954 -44.336 21.100 1.00 96.10 300 TYR B O 1
ATOM 3102 N N . ASP B 2 332 ? 44.507 -45.464 19.220 1.00 90.05 301 ASP B N 1
ATOM 3103 C CA . ASP B 2 332 ? 45.956 -45.293 19.235 1.00 89.44 301 ASP B CA 1
ATOM 3104 C C . ASP B 2 332 ? 46.448 -43.859 19.251 1.00 94.45 301 ASP B C 1
ATOM 3105 O O . ASP B 2 332 ? 45.990 -43.017 18.448 1.00 97.39 301 ASP B O 1
ATOM 3110 N N . ARG B 2 333 ? 47.401 -43.589 20.149 1.00 87.92 302 ARG B N 1
ATOM 3111 C CA . ARG B 2 333 ? 48.084 -42.303 20.286 1.00 86.17 302 ARG B CA 1
ATOM 3112 C C . ARG B 2 333 ? 49.492 -42.454 19.763 1.00 92.86 302 ARG B C 1
ATOM 3113 O O . ARG B 2 333 ? 50.043 -43.557 19.842 1.00 95.21 302 ARG B O 1
ATOM 3121 N N . VAL B 2 334 ? 50.105 -41.356 19.282 1.00 89.64 303 VAL B N 1
ATOM 3122 C CA . VAL B 2 334 ? 51.473 -41.399 18.737 1.00 89.47 303 VAL B CA 1
ATOM 3123 C C . VAL B 2 334 ? 52.474 -40.481 19.497 1.00 94.78 303 VAL B C 1
ATOM 3124 O O . VAL B 2 334 ? 52.076 -39.576 20.234 1.00 93.28 303 VAL B O 1
ATOM 3128 N N . SER B 2 335 ? 53.777 -40.760 19.342 1.00 94.35 304 SER B N 1
ATOM 3129 C CA . SER B 2 335 ? 54.839 -40.001 20.009 1.00 95.53 304 SER B CA 1
ATOM 3130 C C . SER B 2 335 ? 55.840 -39.528 18.994 1.00 102.68 304 SER B C 1
ATOM 3131 O O . SER B 2 335 ? 56.176 -40.283 18.074 1.00 104.14 304 SER B O 1
ATOM 3134 N N . LEU B 2 336 ? 56.321 -38.299 19.159 1.00 99.43 305 LEU B N 1
ATOM 3135 C CA . LEU B 2 336 ? 57.302 -37.718 18.250 1.00 99.71 305 LEU B CA 1
ATOM 3136 C C . LEU B 2 336 ? 58.552 -37.265 19.001 1.00 108.73 305 LEU B C 1
ATOM 3137 O O . LEU B 2 336 ? 58.480 -36.436 19.908 1.00 108.35 305 LEU B O 1
ATOM 3142 N N . SER B 2 337 ? 59.695 -37.820 18.614 1.00 109.73 306 SER B N 1
ATOM 3143 C CA . SER B 2 337 ? 60.968 -37.497 19.225 1.00 111.09 306 SER B CA 1
ATOM 3144 C C . SER B 2 337 ? 62.013 -37.134 18.179 1.00 119.63 306 SER B C 1
ATOM 3145 O O . SER B 2 337 ? 61.759 -37.157 16.974 1.00 119.43 306 SER B O 1
ATOM 3148 N N . VAL B 2 338 ? 63.192 -36.798 18.678 1.00 120.14 307 VAL B N 1
ATOM 3149 C CA . VAL B 2 338 ? 64.338 -36.416 17.893 1.00 122.85 307 VAL B CA 1
ATOM 3150 C C . VAL B 2 338 ? 65.394 -37.285 18.531 1.00 132.54 307 VAL B C 1
ATOM 3151 O O . VAL B 2 338 ? 65.239 -37.710 19.675 1.00 130.67 307 VAL B O 1
ATOM 3155 N N . GLN B 2 339 ? 66.461 -37.567 17.808 1.00 136.09 308 GLN B N 1
ATOM 3156 C CA . GLN B 2 339 ? 67.495 -38.434 18.361 1.00 139.61 308 GLN B CA 1
ATOM 3157 C C . GLN B 2 339 ? 68.457 -37.612 19.200 1.00 148.11 308 GLN B C 1
ATOM 3158 O O . GLN B 2 339 ? 68.486 -37.708 20.427 1.00 148.70 308 GLN B O 1
ATOM 3164 N N . PRO B 2 340 ? 69.242 -36.800 18.510 1.00 145.12 309 PRO B N 1
ATOM 3165 C CA . PRO B 2 340 ? 70.228 -35.914 19.135 1.00 144.31 309 PRO B CA 1
ATOM 3166 C C . PRO B 2 340 ? 69.590 -35.013 20.188 1.00 144.76 309 PRO B C 1
ATOM 3167 O O . PRO B 2 340 ? 70.053 -34.987 21.329 1.00 143.48 309 PRO B O 1
ATOM 3171 N N . GLY B 2 341 ? 68.541 -34.287 19.815 1.00 139.83 310 GLY B N 1
ATOM 3172 C CA . GLY B 2 341 ? 67.868 -33.406 20.752 1.00 139.08 310 GLY B CA 1
ATOM 3173 C C . GLY B 2 341 ? 66.987 -32.363 20.092 1.00 143.79 310 GLY B C 1
ATOM 3174 O O . GLY B 2 341 ? 66.948 -32.252 18.867 1.00 143.50 310 GLY B O 1
ATOM 3175 N N . PRO B 2 342 ? 66.279 -31.589 20.908 1.00 140.97 311 PRO B N 1
ATOM 3176 C CA . PRO B 2 342 ? 65.384 -30.545 20.397 1.00 141.51 311 PRO B CA 1
ATOM 3177 C C . PRO B 2 342 ? 66.126 -29.302 19.907 1.00 150.42 311 PRO B C 1
ATOM 3178 O O . PRO B 2 342 ? 65.630 -28.609 19.018 1.00 149.89 311 PRO B O 1
ATOM 3182 N N . THR B 2 343 ? 67.293 -29.025 20.478 1.00 151.14 312 THR B N 1
ATOM 3183 C CA . THR B 2 343 ? 68.076 -27.858 20.088 1.00 152.31 312 THR B CA 1
ATOM 3184 C C . THR B 2 343 ? 69.387 -28.288 19.439 1.00 158.00 312 THR B C 1
ATOM 3185 O O . THR B 2 343 ? 70.201 -28.969 20.061 1.00 155.92 312 THR B O 1
ATOM 3189 N N . VAL B 2 344 ? 69.598 -27.882 18.190 1.00 158.49 313 VAL B N 1
ATOM 3190 C CA . VAL B 2 344 ? 70.822 -28.242 17.480 1.00 161.45 313 VAL B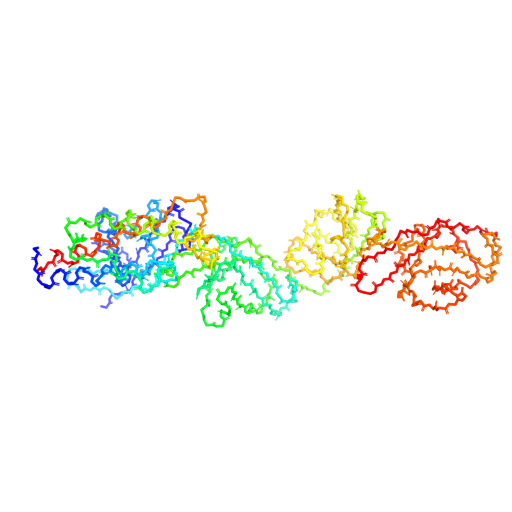 CA 1
ATOM 3191 C C . VAL B 2 344 ? 71.281 -27.179 16.483 1.00 170.31 313 VAL B C 1
ATOM 3192 O O . VAL B 2 344 ? 70.474 -26.604 15.751 1.00 170.91 313 VAL B O 1
ATOM 3196 N N . ALA B 2 345 ? 72.588 -26.933 16.464 1.00 168.57 314 ALA B N 1
ATOM 3197 C CA . ALA B 2 345 ? 73.191 -25.957 15.557 1.00 169.79 314 ALA B CA 1
ATOM 3198 C C . ALA B 2 345 ? 73.203 -26.437 14.082 1.00 174.29 314 ALA B C 1
ATOM 3199 O O . ALA B 2 345 ? 73.283 -27.634 13.816 1.00 174.06 314 ALA B O 1
ATOM 3201 N N . SER B 2 346 ? 73.130 -25.485 13.150 1.00 171.64 315 SER B N 1
ATOM 3202 C CA . SER B 2 346 ? 73.103 -25.692 11.686 1.00 172.35 315 SER B CA 1
ATOM 3203 C C . SER B 2 346 ? 74.104 -26.737 11.134 1.00 177.86 315 SER B C 1
ATOM 3204 O O . SER B 2 346 ? 75.209 -26.876 11.663 1.00 177.88 315 SER B O 1
ATOM 3207 N N . GLY B 2 347 ? 73.678 -27.463 10.093 1.00 175.11 316 GLY B N 1
ATOM 3208 C CA . GLY B 2 347 ? 74.466 -28.485 9.401 1.00 176.18 316 GLY B CA 1
ATOM 3209 C C . GLY B 2 347 ? 74.526 -29.882 10.011 1.00 179.38 316 GLY B C 1
ATOM 3210 O O . GLY B 2 347 ? 74.959 -30.820 9.333 1.00 180.05 316 GLY B O 1
ATOM 3211 N N . GLU B 2 348 ? 74.123 -30.041 11.293 1.00 173.45 317 GLU B N 1
ATOM 3212 C CA . GLU B 2 348 ? 74.142 -31.322 12.014 1.00 172.08 317 GLU B CA 1
ATOM 3213 C C . GLU B 2 348 ? 73.083 -32.322 11.488 1.00 174.77 317 GLU B C 1
ATOM 3214 O O . GLU B 2 348 ? 72.031 -31.889 11.007 1.00 173.76 317 GLU B O 1
ATOM 3220 N N . ASN B 2 349 ? 73.362 -33.657 11.584 1.00 170.08 318 ASN B N 1
ATOM 3221 C CA . ASN B 2 349 ? 72.413 -34.694 11.145 1.00 168.18 318 ASN B CA 1
ATOM 3222 C C . ASN B 2 349 ? 71.310 -34.891 12.179 1.00 165.97 318 ASN B C 1
ATOM 3223 O O . ASN B 2 349 ? 71.579 -35.286 13.323 1.00 165.29 318 ASN B O 1
ATOM 3228 N N . VAL B 2 350 ? 70.067 -34.573 11.759 1.00 157.33 319 VAL B N 1
ATOM 3229 C CA . VAL B 2 350 ? 68.833 -34.634 12.550 1.00 153.31 319 VAL B CA 1
ATOM 3230 C C . VAL B 2 350 ? 67.789 -35.584 11.912 1.00 150.95 319 VAL B C 1
ATOM 3231 O O . VAL B 2 350 ? 67.543 -35.525 10.698 1.00 149.44 319 VAL B O 1
ATOM 3235 N N . THR B 2 351 ? 67.216 -36.483 12.759 1.00 142.44 320 THR B N 1
ATOM 3236 C CA . THR B 2 351 ? 66.202 -37.464 12.377 1.00 138.89 320 THR B CA 1
ATOM 3237 C C . THR B 2 351 ? 65.033 -37.455 13.360 1.00 135.39 320 THR B C 1
ATOM 3238 O O . THR B 2 351 ? 65.222 -37.704 14.551 1.00 134.05 320 THR B O 1
ATOM 3242 N N . LEU B 2 352 ? 63.821 -37.191 12.844 1.00 126.56 321 LEU B N 1
ATOM 3243 C CA . LEU B 2 352 ? 62.594 -37.220 13.636 1.00 122.23 321 LEU B CA 1
ATOM 3244 C C . LEU B 2 352 ? 61.992 -38.640 13.588 1.00 118.50 321 LEU B C 1
ATOM 3245 O O . LEU B 2 352 ? 61.906 -39.267 12.529 1.00 117.41 321 LEU B O 1
ATOM 3250 N N . LEU B 2 353 ? 61.634 -39.153 14.766 1.00 109.59 322 LEU B N 1
ATOM 3251 C CA . LEU B 2 353 ? 61.100 -40.493 14.951 1.00 106.43 322 LEU B CA 1
ATOM 3252 C C . LEU B 2 353 ? 59.682 -40.381 15.460 1.00 107.02 322 LEU B C 1
ATOM 3253 O O . LEU B 2 353 ? 59.452 -39.764 16.512 1.00 105.54 322 LEU B O 1
ATOM 3258 N N . CYS B 2 354 ? 58.730 -40.959 14.693 1.00 102.06 323 CYS B N 1
ATOM 3259 C CA . CYS B 2 354 ? 57.307 -41.045 15.050 1.00 100.51 323 CYS B CA 1
ATOM 3260 C C . CYS B 2 354 ? 57.040 -42.496 15.389 1.00 99.24 323 CYS B C 1
ATOM 3261 O O . CYS B 2 354 ? 57.515 -43.377 14.671 1.00 99.00 323 CYS B O 1
ATOM 3264 N N . GLN B 2 355 ? 56.312 -42.763 16.474 1.00 92.13 324 GLN B N 1
ATOM 3265 C CA . GLN B 2 355 ? 56.056 -44.147 16.873 1.00 90.49 324 GLN B CA 1
ATOM 3266 C C . GLN B 2 355 ? 54.742 -44.339 17.618 1.00 94.11 324 GLN B C 1
ATOM 3267 O O . GLN B 2 355 ? 54.246 -43.400 18.243 1.00 93.61 324 GLN B O 1
ATOM 3273 N N . SER B 2 356 ? 54.162 -45.552 17.517 1.00 91.06 325 SER B N 1
ATOM 3274 C CA . SER B 2 356 ? 52.937 -45.986 18.211 1.00 90.49 325 SER B CA 1
ATOM 3275 C C . SER B 2 356 ? 53.028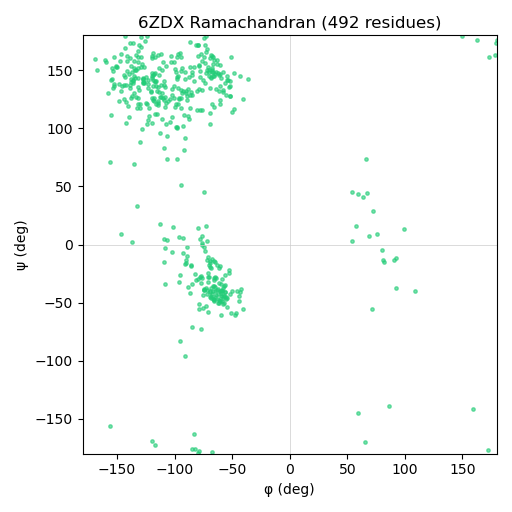 -47.452 18.677 1.00 96.36 325 SER B C 1
ATOM 3276 O O . SER B 2 356 ? 53.684 -48.261 18.022 1.00 98.49 325 SER B O 1
ATOM 3279 N N . GLN B 2 357 ? 52.352 -47.800 19.786 1.00 91.77 326 GLN B N 1
ATOM 3280 C CA . GLN B 2 357 ? 52.339 -49.182 20.306 1.00 90.90 326 GLN B CA 1
ATOM 3281 C C . GLN B 2 357 ? 51.394 -50.046 19.475 1.00 94.07 326 GLN B C 1
ATOM 3282 O O . GLN B 2 357 ? 51.660 -51.227 19.276 1.00 95.25 326 GLN B O 1
ATOM 3288 N N . GLY B 2 358 ? 50.321 -49.443 18.980 1.00 88.54 327 GLY B N 1
ATOM 3289 C CA . GLY B 2 358 ? 49.342 -50.133 18.164 1.00 87.92 327 GLY B CA 1
ATOM 3290 C C . GLY B 2 358 ? 49.745 -50.111 16.722 1.00 92.85 327 GLY B C 1
ATOM 3291 O O . GLY B 2 358 ? 50.457 -49.211 16.293 1.00 92.58 327 GLY B O 1
ATOM 3292 N N . TRP B 2 359 ? 49.305 -51.103 15.975 1.00 92.07 328 TRP B N 1
ATOM 3293 C CA . TRP B 2 359 ? 49.643 -51.250 14.578 1.00 93.20 328 TRP B CA 1
ATOM 3294 C C . TRP B 2 359 ? 49.149 -50.057 13.784 1.00 97.40 328 TRP B C 1
ATOM 3295 O O . TRP B 2 359 ? 48.014 -49.608 13.962 1.00 98.92 328 TRP B O 1
ATOM 3306 N N . MET B 2 360 ? 50.038 -49.508 12.957 1.00 90.90 329 MET B N 1
ATOM 3307 C CA . MET B 2 360 ? 49.776 -48.417 12.030 1.00 87.98 329 MET B CA 1
ATOM 3308 C C . MET B 2 360 ? 50.498 -48.782 10.752 1.00 93.87 329 MET B C 1
ATOM 3309 O O . MET B 2 360 ? 51.618 -49.276 10.821 1.00 93.88 329 MET B O 1
ATOM 3314 N N . GLN B 2 361 ? 49.843 -48.622 9.598 1.00 91.11 330 GLN B N 1
ATOM 3315 C CA . GLN B 2 361 ? 50.439 -48.904 8.289 1.00 91.42 330 GLN B CA 1
ATOM 3316 C C . GLN B 2 361 ? 51.439 -47.805 7.889 1.00 96.42 330 GLN B C 1
ATOM 3317 O O . GLN B 2 361 ? 52.466 -48.135 7.299 1.00 97.55 330 GLN B O 1
ATOM 3323 N N . THR B 2 362 ? 51.129 -46.505 8.190 1.00 91.97 331 THR B N 1
ATOM 3324 C CA . THR B 2 362 ? 51.962 -45.341 7.828 1.00 91.34 331 THR B CA 1
ATOM 3325 C C . THR B 2 362 ? 52.004 -44.292 8.896 1.00 92.86 331 THR B C 1
ATOM 3326 O O . THR B 2 362 ? 51.102 -44.237 9.715 1.00 92.04 331 THR B O 1
ATOM 3330 N N . PHE B 2 363 ? 53.041 -43.453 8.883 1.00 89.44 332 PHE B N 1
ATOM 3331 C CA . PHE B 2 363 ? 53.188 -42.324 9.798 1.00 89.35 332 PHE B CA 1
ATOM 3332 C C . PHE B 2 363 ? 53.336 -41.025 8.991 1.00 99.65 332 PHE B C 1
ATOM 3333 O O . PHE B 2 363 ? 53.957 -41.022 7.924 1.00 101.54 332 PHE B O 1
ATOM 3341 N N . LEU B 2 364 ? 52.718 -39.940 9.478 1.00 97.04 333 LEU B N 1
ATOM 3342 C CA . LEU B 2 364 ? 52.649 -38.669 8.787 1.00 97.33 333 LEU B CA 1
ATOM 3343 C C . LEU B 2 364 ? 53.320 -37.559 9.575 1.00 102.11 333 LEU B C 1
ATOM 3344 O O . LEU B 2 364 ? 52.984 -37.355 10.733 1.00 103.01 333 LEU B O 1
ATOM 3349 N N . LEU B 2 365 ? 54.293 -36.859 8.973 1.00 98.37 334 LEU B N 1
ATOM 3350 C CA . LEU B 2 365 ? 55.004 -35.757 9.636 1.00 97.64 334 LEU B CA 1
ATOM 3351 C C . LEU B 2 365 ? 54.639 -34.411 9.009 1.00 102.88 334 LEU B C 1
ATOM 3352 O O . LEU B 2 365 ? 54.654 -34.271 7.782 1.00 101.61 334 LEU B O 1
ATOM 3357 N N . THR B 2 366 ? 54.288 -33.438 9.878 1.00 100.82 335 THR B N 1
ATOM 3358 C CA . THR B 2 366 ? 53.867 -32.083 9.535 1.00 101.39 335 THR B CA 1
ATOM 3359 C C . THR B 2 366 ? 54.608 -31.041 10.366 1.00 109.28 335 THR B C 1
ATOM 3360 O O . THR B 2 366 ? 54.967 -31.303 11.508 1.00 106.60 335 THR B O 1
ATOM 3364 N N . LYS B 2 367 ? 54.776 -29.831 9.792 1.00 112.49 336 LYS B N 1
ATOM 3365 C CA . LYS B 2 367 ? 55.399 -28.669 10.434 1.00 115.10 336 LYS B CA 1
ATOM 3366 C C . LYS B 2 367 ? 54.364 -27.556 10.502 1.00 125.05 336 LYS B C 1
ATOM 3367 O O . LYS B 2 367 ? 53.508 -27.453 9.616 1.00 122.55 336 LYS B O 1
ATOM 3373 N N . GLU B 2 368 ? 54.423 -26.747 11.587 1.00 128.37 337 GLU B N 1
ATOM 3374 C CA . GLU B 2 368 ? 53.534 -25.609 11.806 1.00 130.72 337 GLU B CA 1
ATOM 3375 C C . GLU B 2 368 ? 53.901 -24.623 10.757 1.00 139.96 337 GLU B C 1
ATOM 3376 O O . GLU B 2 368 ? 55.088 -24.265 10.646 1.00 140.77 337 GLU B O 1
ATOM 3382 N N . GLY B 2 369 ? 52.910 -24.287 9.930 1.00 138.79 338 GLY B N 1
ATOM 3383 C CA . GLY B 2 369 ? 53.084 -23.381 8.805 1.00 140.37 338 GLY B CA 1
ATOM 3384 C C . GLY B 2 369 ? 53.989 -23.995 7.758 1.00 145.89 338 GLY B C 1
ATOM 3385 O O . GLY B 2 369 ? 55.175 -23.646 7.660 1.00 146.49 338 GLY B O 1
ATOM 3386 N N . ALA B 2 370 ? 53.446 -24.977 7.042 1.00 141.90 339 ALA B N 1
ATOM 3387 C CA . ALA B 2 370 ? 54.159 -25.673 5.996 1.00 142.27 339 ALA B CA 1
ATOM 3388 C C . ALA B 2 370 ? 53.170 -25.879 4.877 1.00 148.29 339 ALA B C 1
ATOM 3389 O O . ALA B 2 370 ? 52.201 -26.639 5.029 1.00 147.39 339 ALA B O 1
ATOM 3391 N N . ALA B 2 371 ? 53.386 -25.134 3.764 1.00 146.48 340 ALA B N 1
ATOM 3392 C CA . ALA B 2 371 ? 52.569 -25.172 2.544 1.00 146.41 340 ALA B CA 1
ATOM 3393 C C . ALA B 2 371 ? 52.738 -26.506 1.790 1.00 148.81 340 ALA B C 1
ATOM 3394 O O . ALA B 2 371 ? 51.886 -26.872 0.968 1.00 147.40 340 ALA B O 1
ATOM 3396 N N . ASP B 2 372 ? 53.852 -27.232 2.085 1.00 144.83 341 ASP B N 1
ATOM 3397 C CA . ASP B 2 372 ? 54.140 -28.553 1.521 1.00 143.22 341 ASP B CA 1
ATOM 3398 C C . ASP B 2 372 ? 53.241 -29.600 2.148 1.00 140.47 341 ASP B C 1
ATOM 3399 O O . ASP B 2 372 ? 52.705 -29.420 3.248 1.00 137.70 341 ASP B O 1
ATOM 3404 N N . ASP B 2 373 ? 53.063 -30.684 1.406 1.00 134.86 342 ASP B N 1
ATOM 3405 C CA . ASP B 2 373 ? 52.268 -31.830 1.804 1.00 132.71 342 ASP B CA 1
ATOM 3406 C C . ASP B 2 373 ? 52.948 -32.556 2.973 1.00 131.05 342 ASP B C 1
ATOM 3407 O O . ASP B 2 373 ? 54.180 -32.516 3.110 1.00 131.10 342 ASP B O 1
ATOM 3412 N N . PRO B 2 374 ? 52.170 -33.182 3.870 1.00 122.29 343 PRO B N 1
ATOM 3413 C CA . PRO B 2 374 ? 52.799 -33.913 4.965 1.00 120.37 343 PRO B CA 1
ATOM 3414 C C . PRO B 2 374 ? 53.587 -35.109 4.411 1.00 118.94 343 PRO B C 1
ATOM 3415 O O . PRO B 2 374 ? 53.208 -35.718 3.389 1.00 118.82 343 PRO B O 1
ATOM 3419 N N . TRP B 2 375 ? 54.714 -35.402 5.066 1.00 109.43 344 TRP B N 1
ATOM 3420 C CA . TRP B 2 375 ? 55.630 -36.470 4.696 1.00 106.53 344 TRP B CA 1
ATOM 3421 C C . TRP B 2 375 ? 55.079 -37.811 5.229 1.00 108.29 344 TRP B C 1
ATOM 3422 O O . TRP B 2 375 ? 54.899 -37.973 6.429 1.00 108.31 344 TRP B O 1
ATOM 3433 N N . ARG B 2 376 ? 54.727 -38.733 4.325 1.00 102.97 345 ARG B N 1
ATOM 3434 C CA . ARG B 2 376 ? 54.146 -40.036 4.678 1.00 100.87 345 ARG B CA 1
ATOM 3435 C C . ARG B 2 376 ? 55.131 -41.153 4.396 1.00 107.04 345 ARG B C 1
ATOM 3436 O O . ARG B 2 376 ? 55.611 -41.291 3.269 1.00 109.80 345 ARG B O 1
ATOM 3444 N N . LEU B 2 377 ? 55.395 -41.970 5.417 1.00 100.82 346 LEU B N 1
ATOM 3445 C CA . LEU B 2 377 ? 56.329 -43.083 5.402 1.00 99.23 346 LEU B CA 1
ATOM 3446 C C . LEU B 2 377 ? 55.662 -44.352 5.885 1.00 103.64 346 LEU B C 1
ATOM 3447 O O . LEU B 2 377 ? 54.837 -44.309 6.793 1.00 103.86 346 LEU B O 1
ATOM 3452 N N . ARG B 2 378 ? 56.005 -45.482 5.263 1.00 100.24 347 ARG B N 1
ATOM 3453 C CA . ARG B 2 378 ? 55.506 -46.792 5.654 1.00 99.39 347 ARG B CA 1
ATOM 3454 C C . ARG B 2 378 ? 56.114 -47.117 7.017 1.00 102.59 347 ARG B C 1
ATOM 3455 O O . ARG B 2 378 ? 57.270 -46.742 7.294 1.00 102.11 347 ARG B O 1
ATOM 3463 N N . SER B 2 379 ? 55.324 -47.775 7.883 1.00 97.93 348 SER B N 1
ATOM 3464 C CA . SER B 2 379 ? 55.768 -48.122 9.234 1.00 96.95 348 SER B CA 1
ATOM 3465 C C . SER B 2 379 ? 56.729 -49.300 9.279 1.00 103.67 348 SER B C 1
ATOM 3466 O O . SER B 2 379 ? 56.741 -50.138 8.382 1.00 106.01 348 SER B O 1
ATOM 3469 N N . THR B 2 380 ? 57.499 -49.380 10.357 1.00 99.78 349 THR B N 1
ATOM 3470 C CA . THR B 2 380 ? 58.463 -50.429 10.621 1.00 100.83 349 THR B CA 1
ATOM 3471 C C . THR B 2 380 ? 58.257 -50.936 12.084 1.00 103.28 349 THR B C 1
ATOM 3472 O O . THR B 2 380 ? 57.900 -50.129 12.933 1.00 103.03 349 THR B O 1
ATOM 3476 N N . TYR B 2 381 ? 58.410 -52.249 12.368 1.00 98.77 350 TYR B N 1
ATOM 3477 C CA . TYR B 2 381 ? 58.229 -52.766 13.738 1.00 97.17 350 TYR B CA 1
ATOM 3478 C C . TYR B 2 381 ? 59.566 -52.904 14.419 1.00 103.14 350 TYR B C 1
ATOM 3479 O O . TYR B 2 381 ? 60.278 -53.864 14.171 1.00 106.20 350 TYR B O 1
ATOM 3488 N N . GLN B 2 382 ? 59.923 -51.951 15.261 1.00 98.40 351 GLN B N 1
ATOM 3489 C CA . GLN B 2 382 ? 61.190 -51.999 15.974 1.00 98.97 351 GLN B CA 1
ATOM 3490 C C . GLN B 2 382 ? 61.006 -51.620 17.415 1.00 102.34 351 GLN B C 1
ATOM 3491 O O . GLN B 2 382 ? 60.281 -50.662 17.725 1.00 101.11 351 GLN B O 1
ATOM 3497 N N . SER B 2 383 ? 61.703 -52.363 18.301 1.00 100.01 352 SER B N 1
ATOM 3498 C CA . SER B 2 383 ? 61.709 -52.210 19.760 1.00 98.99 352 SER B CA 1
ATOM 3499 C C . SER B 2 383 ? 60.332 -52.372 20.348 1.00 101.51 352 SER B C 1
ATOM 3500 O O . SER B 2 383 ? 59.948 -51.602 21.225 1.00 101.67 352 SER B O 1
ATOM 3503 N N . GLN B 2 384 ? 59.589 -53.386 19.867 1.00 95.76 353 GLN B N 1
ATOM 3504 C CA . GLN B 2 384 ? 58.266 -53.765 20.342 1.00 94.23 353 GLN B CA 1
ATOM 3505 C C . GLN B 2 384 ? 57.156 -52.754 20.022 1.00 98.44 353 GLN B C 1
ATOM 3506 O O . GLN B 2 384 ? 56.010 -52.981 20.423 1.00 99.52 353 GLN B O 1
ATOM 3512 N N . LYS B 2 385 ? 57.460 -51.711 19.220 1.00 93.84 354 LYS B N 1
ATOM 3513 C CA . LYS B 2 385 ? 56.471 -50.733 18.746 1.00 92.39 354 LYS B CA 1
ATOM 3514 C C . LYS B 2 385 ? 56.583 -50.519 17.260 1.00 96.40 354 LYS B C 1
ATOM 3515 O O . LYS B 2 385 ? 57.502 -51.042 16.636 1.00 97.29 354 LYS B O 1
ATOM 3521 N N . TYR B 2 386 ? 55.632 -49.789 16.681 1.00 92.04 355 TYR B N 1
ATOM 3522 C CA . TYR B 2 386 ? 55.642 -49.467 15.258 1.00 91.53 355 TYR B CA 1
ATOM 3523 C C . TYR B 2 386 ? 56.126 -48.050 15.141 1.00 96.26 355 TYR B C 1
ATOM 3524 O O . TYR B 2 386 ? 55.692 -47.206 15.912 1.00 94.54 355 TYR B O 1
ATOM 3533 N N . GLN B 2 387 ? 57.065 -47.793 14.214 1.00 95.23 356 GLN B N 1
ATOM 3534 C CA . GLN B 2 387 ? 57.669 -46.473 13.998 1.00 94.43 356 GLN B CA 1
ATOM 3535 C C . GLN B 2 387 ? 57.947 -46.158 12.545 1.00 99.38 356 GLN B C 1
ATOM 3536 O O . GLN B 2 387 ? 57.673 -46.972 11.673 1.00 100.18 356 GLN B O 1
ATOM 3542 N N . ALA B 2 388 ? 58.484 -44.954 12.291 1.00 95.79 357 ALA B N 1
ATOM 3543 C CA . ALA B 2 388 ? 58.951 -44.452 10.995 1.00 95.31 357 ALA B CA 1
ATOM 3544 C C . ALA B 2 388 ? 59.947 -43.333 11.290 1.00 99.70 357 ALA B C 1
ATOM 3545 O O . ALA B 2 388 ? 59.670 -42.502 12.164 1.00 97.86 357 ALA B O 1
ATOM 3547 N N . GLU B 2 389 ? 61.146 -43.379 10.648 1.00 98.60 358 GLU B N 1
ATOM 3548 C CA . GLU B 2 389 ? 62.186 -42.350 10.793 1.00 99.84 358 GLU B CA 1
ATOM 3549 C C . GLU B 2 389 ? 62.158 -41.411 9.590 1.00 108.81 358 GLU B C 1
ATOM 3550 O O . GLU B 2 389 ? 62.238 -41.847 8.424 1.00 109.50 358 GLU B O 1
ATOM 3556 N N . PHE B 2 390 ? 62.049 -40.119 9.892 1.00 107.24 359 PHE B N 1
ATOM 3557 C CA . PHE B 2 390 ? 62.020 -39.038 8.923 1.00 107.97 359 PHE B CA 1
ATOM 3558 C C . PHE B 2 390 ? 63.382 -38.333 9.020 1.00 121.04 359 PHE B C 1
ATOM 3559 O O . PHE B 2 390 ? 63.562 -37.497 9.922 1.00 120.24 359 PHE B O 1
ATOM 3567 N N . PRO B 2 391 ? 64.389 -38.712 8.172 1.00 124.29 360 PRO B N 1
ATOM 3568 C CA . PRO B 2 391 ? 65.705 -38.042 8.256 1.00 126.76 360 PRO B CA 1
ATOM 3569 C C . PRO B 2 391 ? 65.676 -36.673 7.564 1.00 135.96 360 PRO B C 1
ATOM 3570 O O . PRO B 2 391 ? 65.127 -36.542 6.464 1.00 134.42 360 PRO B O 1
ATOM 3574 N N . MET B 2 392 ? 66.227 -35.645 8.236 1.00 137.75 361 MET B N 1
ATOM 3575 C CA . MET B 2 392 ? 66.266 -34.263 7.720 1.00 139.95 361 MET B CA 1
ATOM 3576 C C . MET B 2 392 ? 67.604 -33.971 7.032 1.00 152.94 361 MET B C 1
ATOM 3577 O O . MET B 2 392 ? 67.657 -33.178 6.084 1.00 153.84 361 MET B O 1
ATOM 3582 N N . GLY B 2 393 ? 68.661 -34.596 7.538 1.00 154.61 362 GLY B N 1
ATOM 3583 C CA . GLY B 2 393 ? 70.009 -34.398 7.044 1.00 158.44 362 GLY B CA 1
ATOM 3584 C C . GLY B 2 393 ? 70.630 -33.204 7.735 1.00 168.30 362 GLY B C 1
ATOM 3585 O O . GLY B 2 393 ? 70.431 -33.023 8.940 1.00 167.66 362 GLY B O 1
ATOM 3586 N N . PRO B 2 394 ? 71.368 -32.345 7.002 1.00 169.26 363 PRO B N 1
ATOM 3587 C CA . PRO B 2 394 ? 71.974 -31.170 7.648 1.00 170.03 363 PRO B CA 1
ATOM 3588 C C . PRO B 2 394 ? 70.948 -30.046 7.807 1.00 174.40 363 PRO B C 1
ATOM 3589 O O . PRO B 2 394 ? 70.207 -29.726 6.862 1.00 173.21 363 PRO B O 1
ATOM 3593 N N . VAL B 2 395 ? 70.886 -29.473 9.024 1.00 171.76 364 VAL B N 1
ATOM 3594 C CA . VAL B 2 395 ? 69.920 -28.434 9.413 1.00 171.40 364 VAL B CA 1
ATOM 3595 C C . VAL B 2 395 ? 70.185 -27.010 8.873 1.00 177.89 364 VAL B C 1
ATOM 3596 O O . VAL B 2 395 ? 71.329 -26.533 8.858 1.00 179.19 364 VAL B O 1
ATOM 3600 N N . THR B 2 396 ? 69.080 -26.317 8.503 1.00 173.55 365 THR B N 1
ATOM 3601 C CA . THR B 2 396 ? 69.033 -24.900 8.107 1.00 173.63 365 THR B CA 1
ATOM 3602 C C . THR B 2 396 ? 68.080 -24.217 9.130 1.00 176.69 365 THR B C 1
ATOM 3603 O O . THR B 2 396 ? 67.746 -24.837 10.145 1.00 175.27 365 THR B O 1
ATOM 3607 N N . SER B 2 397 ? 67.656 -22.963 8.890 1.00 173.42 366 SER B N 1
ATOM 3608 C CA . SER B 2 397 ? 66.704 -22.297 9.787 1.00 172.04 366 SER B CA 1
ATOM 3609 C C . SER B 2 397 ? 65.277 -22.574 9.328 1.00 173.57 366 SER B C 1
ATOM 3610 O O . SER B 2 397 ? 64.327 -22.339 10.079 1.00 172.26 366 SER B O 1
ATOM 3613 N N . ALA B 2 398 ? 65.135 -23.107 8.093 1.00 169.55 367 ALA B N 1
ATOM 3614 C CA . ALA B 2 398 ? 63.865 -23.536 7.496 1.00 168.23 367 ALA B CA 1
ATOM 3615 C C . ALA B 2 398 ? 63.501 -24.853 8.190 1.00 169.60 367 ALA B C 1
ATOM 3616 O O . ALA B 2 398 ? 62.339 -25.088 8.539 1.00 168.85 367 ALA B O 1
ATOM 3618 N N . HIS B 2 399 ? 64.542 -25.678 8.445 1.00 163.73 368 HIS B N 1
ATOM 3619 C CA . HIS B 2 399 ? 64.494 -26.949 9.151 1.00 160.97 368 HIS B CA 1
ATOM 3620 C C . HIS B 2 399 ? 64.316 -26.667 10.656 1.00 161.26 3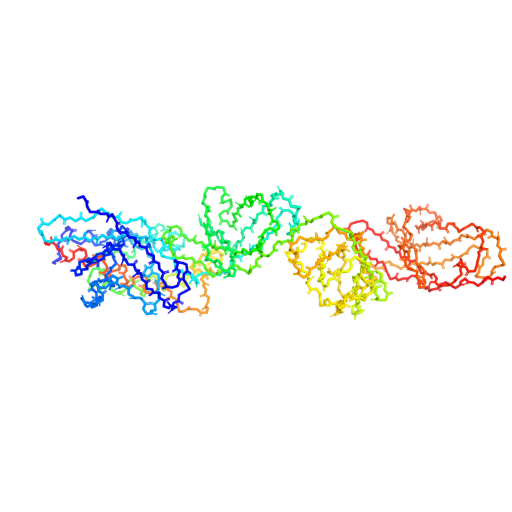68 HIS B C 1
ATOM 3621 O O . HIS B 2 399 ? 65.052 -27.239 11.459 1.00 162.18 368 HIS B O 1
ATOM 3628 N N . ALA B 2 400 ? 63.400 -25.750 11.043 1.00 153.33 369 ALA B N 1
ATOM 3629 C CA . ALA B 2 400 ? 63.164 -25.396 12.451 1.00 150.93 369 ALA B CA 1
ATOM 3630 C C . ALA B 2 400 ? 61.749 -24.916 12.611 1.00 151.12 369 ALA B C 1
ATOM 3631 O O . ALA B 2 400 ? 61.254 -24.171 11.768 1.00 150.59 369 ALA B O 1
ATOM 3633 N N . GLY B 2 401 ? 61.094 -25.381 13.671 1.00 144.65 370 GLY B N 1
ATOM 3634 C CA . GLY B 2 401 ? 59.699 -25.058 13.937 1.00 141.98 370 GLY B CA 1
ATOM 3635 C C . GLY B 2 401 ? 58.984 -26.023 14.862 1.00 138.80 370 GLY B C 1
ATOM 3636 O O . GLY B 2 401 ? 59.565 -26.493 15.845 1.00 137.87 370 GLY B O 1
ATOM 3637 N N . THR B 2 402 ? 57.704 -26.304 14.552 1.00 129.51 371 THR B N 1
ATOM 3638 C CA . THR B 2 402 ? 56.843 -27.136 15.382 1.00 125.97 371 THR B CA 1
ATOM 3639 C C . THR B 2 402 ? 56.261 -28.321 14.589 1.00 123.38 371 THR B C 1
ATOM 3640 O O . THR B 2 402 ? 55.297 -28.195 13.817 1.00 121.10 371 THR B O 1
ATOM 3644 N N . TYR B 2 403 ? 56.854 -29.497 14.856 1.00 115.49 372 TYR B N 1
ATOM 3645 C CA . TYR B 2 403 ? 56.478 -30.749 14.238 1.00 111.99 372 TYR B CA 1
ATOM 3646 C C . TYR B 2 403 ? 55.480 -31.509 15.086 1.00 109.54 372 TYR B C 1
ATOM 3647 O O . TYR B 2 403 ? 55.468 -31.389 16.315 1.00 108.39 372 TYR B O 1
ATOM 3656 N N . ARG B 2 404 ? 54.619 -32.274 14.403 1.00 101.92 373 ARG B N 1
ATOM 3657 C CA . ARG B 2 404 ? 53.595 -33.163 14.947 1.00 98.95 373 ARG B CA 1
ATOM 3658 C C . ARG B 2 404 ? 53.500 -34.339 14.007 1.00 102.71 373 ARG B C 1
ATOM 3659 O O . ARG B 2 404 ? 53.501 -34.147 12.790 1.00 103.39 373 ARG B O 1
ATOM 3667 N N . CYS B 2 405 ? 53.419 -35.552 14.542 1.00 97.95 374 CYS B N 1
ATOM 3668 C CA . CYS B 2 405 ? 53.271 -36.682 13.646 1.00 97.30 374 CYS B CA 1
ATOM 3669 C C . CYS B 2 405 ? 51.910 -37.353 13.859 1.00 94.48 374 CYS B C 1
ATOM 3670 O O . CYS B 2 405 ? 51.240 -37.074 14.861 1.00 92.69 374 CYS B O 1
ATOM 3673 N N . TYR B 2 406 ? 51.477 -38.181 12.885 1.00 87.02 375 TYR B N 1
ATOM 3674 C CA . TYR B 2 406 ? 50.176 -38.849 12.874 1.00 84.90 375 TYR B CA 1
ATOM 3675 C C . TYR B 2 406 ? 50.235 -40.324 12.428 1.00 87.96 375 TYR B C 1
ATOM 3676 O O . TYR B 2 406 ? 51.052 -40.692 11.579 1.00 87.38 375 TYR B O 1
ATOM 3685 N N . GLY B 2 407 ? 49.345 -41.138 12.969 1.00 83.72 376 GLY B N 1
ATOM 3686 C CA . GLY B 2 407 ? 49.248 -42.540 12.594 1.00 84.57 376 GLY B CA 1
ATOM 3687 C C . GLY B 2 407 ? 48.151 -42.746 11.572 1.00 91.41 376 GLY B C 1
ATOM 3688 O O . GLY B 2 407 ? 47.100 -42.119 11.660 1.00 92.59 376 GLY B O 1
ATOM 3689 N N . SER B 2 408 ? 48.360 -43.627 10.617 1.00 88.88 377 SER B N 1
ATOM 3690 C CA . SER B 2 408 ? 47.366 -43.908 9.595 1.00 89.80 377 SER B CA 1
ATOM 3691 C C . SER B 2 408 ? 47.286 -45.421 9.334 1.00 97.52 377 SER B C 1
ATOM 3692 O O . SER B 2 408 ? 48.261 -46.146 9.554 1.00 97.55 377 SER B O 1
ATOM 3695 N N . GLN B 2 409 ? 46.118 -45.881 8.866 1.00 95.66 378 GLN B N 1
ATOM 3696 C CA . GLN B 2 409 ? 45.845 -47.259 8.435 1.00 96.45 378 GLN B CA 1
ATOM 3697 C C . GLN B 2 409 ? 45.068 -47.115 7.126 1.00 105.13 378 GLN B C 1
ATOM 3698 O O . GLN B 2 409 ? 44.119 -46.323 7.079 1.00 105.04 378 GLN B O 1
ATOM 3704 N N . SER B 2 410 ? 45.483 -47.838 6.062 1.00 103.48 379 SER B N 1
ATOM 3705 C CA . SER B 2 410 ? 44.884 -47.731 4.724 1.00 103.33 379 SER B CA 1
ATOM 3706 C C . SER B 2 410 ? 43.374 -48.066 4.648 1.00 104.44 379 SER B C 1
ATOM 3707 O O . SER B 2 410 ? 42.676 -47.420 3.878 1.00 102.29 379 SER B O 1
ATOM 3710 N N . SER B 2 411 ? 42.877 -49.010 5.466 1.00 101.70 380 SER B N 1
ATOM 3711 C CA . SER B 2 411 ? 41.461 -49.350 5.632 1.00 101.87 380 SER B CA 1
ATOM 3712 C C . SER B 2 411 ? 40.601 -48.049 5.740 1.00 108.55 380 SER B C 1
ATOM 3713 O O . SER B 2 411 ? 39.624 -47.921 5.003 1.00 110.78 380 SER B O 1
ATOM 3716 N N . LYS B 2 412 ? 41.008 -47.062 6.607 1.00 102.48 381 LYS B N 1
ATOM 3717 C CA . LYS B 2 412 ? 40.362 -45.751 6.839 1.00 99.37 381 LYS B CA 1
ATOM 3718 C C . LYS B 2 412 ? 41.343 -44.723 6.205 1.00 102.54 381 LYS B C 1
ATOM 3719 O O . LYS B 2 412 ? 42.228 -44.213 6.896 1.00 103.74 381 LYS B O 1
ATOM 3725 N N . PRO B 2 413 ? 41.297 -44.485 4.872 1.00 98.16 382 PRO B N 1
ATOM 3726 C CA . PRO B 2 413 ? 42.393 -43.722 4.222 1.00 98.10 382 PRO B CA 1
ATOM 3727 C C . PRO B 2 413 ? 42.524 -42.229 4.490 1.00 100.70 382 PRO B C 1
ATOM 3728 O O . PRO B 2 413 ? 43.664 -41.749 4.420 1.00 102.15 382 PRO B O 1
ATOM 3732 N N . TYR B 2 414 ? 41.409 -41.490 4.711 1.00 92.47 383 TYR B N 1
ATOM 3733 C CA . TYR B 2 414 ? 41.503 -40.035 4.909 1.00 89.79 383 TYR B CA 1
ATOM 3734 C C . TYR B 2 414 ? 41.407 -39.689 6.412 1.00 94.15 383 TYR B C 1
ATOM 3735 O O . TYR B 2 414 ? 41.261 -38.524 6.801 1.00 95.97 383 TYR B O 1
ATOM 3744 N N . LEU B 2 415 ? 41.573 -40.726 7.250 1.00 86.26 384 LEU B N 1
ATOM 3745 C CA . LEU B 2 415 ? 41.550 -40.645 8.696 1.00 84.42 384 LEU B CA 1
ATOM 3746 C C . LEU B 2 415 ? 42.989 -40.650 9.311 1.00 90.70 384 LEU B C 1
ATOM 3747 O O . LEU B 2 415 ? 43.952 -41.081 8.648 1.00 93.62 384 LEU B O 1
ATOM 3752 N N . LEU B 2 416 ? 43.130 -40.111 10.548 1.00 83.35 385 LEU B N 1
ATOM 3753 C CA . LEU B 2 416 ? 44.395 -40.015 11.286 1.00 81.94 385 LEU B CA 1
ATOM 3754 C C . LEU B 2 416 ? 44.211 -40.143 12.826 1.00 87.00 385 LEU B C 1
ATOM 3755 O O . LEU B 2 416 ? 43.133 -39.878 13.362 1.00 87.34 385 LEU B O 1
ATOM 3760 N N . THR B 2 417 ? 45.271 -40.514 13.539 1.00 82.54 386 THR B N 1
ATOM 3761 C CA . THR B 2 417 ? 45.217 -40.546 14.996 1.00 82.98 386 THR B CA 1
ATOM 3762 C C . THR B 2 417 ? 45.227 -39.096 15.495 1.00 88.38 386 THR B C 1
ATOM 3763 O O . THR B 2 417 ? 45.332 -38.169 14.684 1.00 88.82 386 THR B O 1
ATOM 3767 N N . HIS B 2 418 ? 45.176 -38.882 16.814 1.00 85.33 387 HIS B N 1
ATOM 3768 C CA . HIS B 2 418 ? 45.328 -37.513 17.297 1.00 85.57 387 HIS B CA 1
ATOM 3769 C C . HIS B 2 418 ? 46.774 -37.131 16.977 1.00 87.51 387 HIS B C 1
ATOM 3770 O O . HIS B 2 418 ? 47.594 -38.039 16.800 1.00 86.73 387 HIS B O 1
ATOM 3777 N N . PRO B 2 419 ? 47.166 -35.843 16.952 1.00 83.32 388 PRO B N 1
ATOM 3778 C CA . PRO B 2 419 ? 48.575 -35.550 16.724 1.00 83.62 388 PRO B CA 1
ATOM 3779 C C . PRO B 2 419 ? 49.426 -36.023 17.884 1.00 89.78 388 PRO B C 1
ATOM 3780 O O . PRO B 2 419 ? 48.942 -36.237 19.010 1.00 91.84 388 PRO B O 1
ATOM 3784 N N . SER B 2 420 ? 50.711 -36.148 17.621 1.00 84.56 389 SER B N 1
ATOM 3785 C CA . SER B 2 420 ? 51.647 -36.414 18.677 1.00 83.59 389 SER B CA 1
ATOM 3786 C C . SER B 2 420 ? 51.708 -35.076 19.453 1.00 91.48 389 SER B C 1
ATOM 3787 O O . SER B 2 420 ? 51.185 -34.069 18.972 1.00 91.73 389 SER B O 1
ATOM 3790 N N . ASP B 2 421 ? 52.314 -35.041 20.640 1.00 92.35 390 ASP B N 1
ATOM 3791 C CA . ASP B 2 421 ? 52.494 -33.757 21.322 1.00 92.83 390 ASP B CA 1
ATOM 3792 C C . ASP B 2 421 ? 53.456 -32.940 20.408 1.00 101.68 390 ASP B C 1
ATOM 3793 O O . ASP B 2 421 ? 54.247 -33.559 19.686 1.00 102.00 390 ASP B O 1
ATOM 3798 N N . PRO B 2 422 ? 53.357 -31.604 20.303 1.00 101.72 391 PRO B N 1
ATOM 3799 C CA . PRO B 2 422 ? 54.258 -30.890 19.387 1.00 103.14 391 PRO B CA 1
ATOM 3800 C C . PRO B 2 422 ? 55.705 -30.950 19.839 1.00 110.70 391 PRO B C 1
ATOM 3801 O O . PRO B 2 422 ? 55.965 -30.960 21.044 1.00 112.24 391 PRO B O 1
ATOM 3805 N N . LEU B 2 423 ? 56.630 -31.026 18.884 1.00 109.28 392 LEU B N 1
ATOM 3806 C CA . LEU B 2 423 ? 58.076 -31.084 19.117 1.00 111.41 392 LEU B CA 1
ATOM 3807 C C . LEU B 2 423 ? 58.641 -29.837 18.461 1.00 123.74 392 LEU B C 1
ATOM 3808 O O . LEU B 2 423 ? 58.377 -29.587 17.271 1.00 123.05 392 LEU B O 1
ATOM 3813 N N . GLU B 2 424 ? 59.408 -29.041 19.229 1.00 127.08 393 GLU B N 1
ATOM 3814 C CA . GLU B 2 424 ? 59.966 -27.800 18.687 1.00 130.39 393 GLU B CA 1
ATOM 3815 C C . GLU B 2 424 ? 61.440 -27.887 18.361 1.00 139.16 393 GLU B C 1
ATOM 3816 O O . GLU B 2 424 ? 62.245 -28.246 19.222 1.00 139.06 393 GLU B O 1
ATOM 3822 N N . LEU B 2 425 ? 61.784 -27.567 17.105 1.00 139.87 394 LEU B N 1
ATOM 3823 C CA . LEU B 2 425 ? 63.158 -27.557 16.625 1.00 142.38 394 LEU B CA 1
ATOM 3824 C C . LEU B 2 425 ? 63.686 -26.133 16.630 1.00 154.64 394 LEU B C 1
ATOM 3825 O O . LEU B 2 425 ? 63.109 -25.245 15.980 1.00 154.99 394 LEU B O 1
ATOM 3830 N N . VAL B 2 426 ? 64.778 -25.922 17.380 1.00 156.29 395 VAL B N 1
ATOM 3831 C CA . VAL B 2 426 ? 65.449 -24.632 17.517 1.00 159.15 395 VAL B CA 1
ATOM 3832 C C . VAL B 2 426 ? 66.918 -24.746 17.089 1.00 168.71 395 VAL B C 1
ATOM 3833 O O . VAL B 2 426 ? 67.720 -25.427 17.738 1.00 168.11 395 VAL B O 1
ATOM 3837 N N . VAL B 2 427 ? 67.234 -24.101 15.945 1.00 169.82 396 VAL B N 1
ATOM 3838 C CA . VAL B 2 427 ? 68.539 -24.099 15.268 1.00 172.25 396 VAL B CA 1
ATOM 3839 C C . VAL B 2 427 ? 69.403 -22.844 15.610 1.00 178.38 396 VAL B C 1
ATOM 3840 O O . VAL B 2 427 ? 68.862 -21.745 15.788 1.00 178.77 396 VAL B O 1
ATOM 3844 N N . SER B 2 428 ? 70.744 -23.027 15.684 1.00 175.33 397 SER B N 1
ATOM 3845 C CA . SER B 2 428 ? 71.715 -21.967 15.983 1.00 189.98 397 SER B CA 1
ATOM 3846 C C . SER B 2 428 ? 72.459 -21.536 14.709 1.00 219.35 397 SER B C 1
ATOM 3847 O O . SER B 2 428 ? 71.977 -20.695 13.946 1.00 181.12 397 SER B O 1
#

Organism: Plasmodium falciparum (isolate 3D7) (NCBI:txid36329)

B-factor: mean 120.43, std 30.06, range [72.7, 264.52]